Protein AF-A0A388LI50-F1 (afdb_monomer)

Radius of gyration: 37.38 Å; Cα contacts (8 Å, |Δi|>4): 794; chains: 1; bounding box: 94×116×111 Å

Structure (mmCIF, N/CA/C/O backbone):
data_AF-A0A388LI50-F1
#
_entry.id   AF-A0A388LI50-F1
#
loop_
_atom_site.group_PDB
_atom_site.id
_atom_site.type_symbol
_atom_site.label_atom_id
_atom_site.label_alt_id
_atom_site.label_comp_id
_atom_site.label_asym_id
_atom_site.label_entity_id
_atom_site.label_seq_id
_atom_site.pdbx_PDB_ins_code
_atom_site.Cartn_x
_atom_site.Cartn_y
_atom_site.Cartn_z
_atom_site.occupancy
_atom_site.B_iso_or_equiv
_atom_site.auth_seq_id
_atom_site.auth_comp_id
_atom_site.auth_asym_id
_atom_site.auth_atom_id
_atom_site.pdbx_PDB_model_num
ATOM 1 N N . MET A 1 1 ? 27.388 34.990 19.914 1.00 43.78 1 MET A N 1
ATOM 2 C CA . MET A 1 1 ? 28.535 35.464 19.108 1.00 43.78 1 MET A CA 1
ATOM 3 C C . MET A 1 1 ? 29.758 34.675 19.540 1.00 43.78 1 MET A C 1
ATOM 5 O O . MET A 1 1 ? 29.884 34.447 20.735 1.00 43.78 1 MET A O 1
ATOM 9 N N . GLN A 1 2 ? 30.617 34.235 18.618 1.00 53.53 2 GLN A N 1
ATOM 10 C CA . GLN A 1 2 ? 31.929 33.683 18.977 1.00 53.53 2 GLN A CA 1
ATOM 11 C C . GLN A 1 2 ? 32.903 34.854 19.145 1.00 53.53 2 GLN A C 1
ATOM 13 O O . GLN A 1 2 ? 33.167 35.575 18.181 1.00 53.53 2 GLN A O 1
ATOM 18 N N . TYR A 1 3 ? 33.394 35.078 20.363 1.00 58.88 3 TYR A N 1
ATOM 19 C CA . TYR A 1 3 ? 34.316 36.174 20.662 1.00 58.88 3 TYR A CA 1
ATOM 20 C C . TYR A 1 3 ? 35.754 35.756 20.348 1.00 58.88 3 TYR A C 1
ATOM 22 O O . TYR A 1 3 ? 36.550 35.452 21.230 1.00 58.88 3 TYR A O 1
ATOM 30 N N . TYR A 1 4 ? 36.101 35.757 19.059 1.00 63.78 4 TYR A N 1
ATOM 31 C CA . TYR A 1 4 ? 37.487 35.551 18.645 1.00 63.78 4 TYR A CA 1
ATOM 32 C C . TYR A 1 4 ? 38.403 36.593 19.289 1.00 63.78 4 TYR A C 1
ATOM 34 O O . TYR A 1 4 ? 38.202 37.801 19.145 1.00 63.78 4 TYR A O 1
ATOM 42 N N . THR A 1 5 ? 39.449 36.125 19.967 1.00 70.94 5 THR A N 1
ATOM 43 C CA . THR A 1 5 ? 40.487 37.003 20.513 1.00 70.94 5 THR A CA 1
ATOM 44 C C . THR A 1 5 ? 41.196 37.755 19.384 1.00 70.94 5 THR A C 1
ATOM 46 O O . THR A 1 5 ? 41.344 37.240 18.272 1.00 70.94 5 THR A O 1
ATOM 49 N N . LYS A 1 6 ? 41.721 38.956 19.668 1.00 70.19 6 LYS A N 1
ATOM 50 C CA . LYS A 1 6 ? 42.506 39.736 18.686 1.00 70.19 6 LYS A CA 1
ATOM 51 C C . LYS A 1 6 ? 43.656 38.916 18.079 1.00 70.19 6 LYS A C 1
ATOM 53 O O . LYS A 1 6 ? 43.930 39.028 16.892 1.00 70.19 6 LYS A O 1
ATOM 58 N N . GLN A 1 7 ? 44.264 38.038 18.878 1.00 68.06 7 GLN A N 1
ATOM 59 C CA . GLN A 1 7 ? 45.327 37.124 18.461 1.00 68.06 7 GLN A CA 1
ATOM 60 C C . GLN A 1 7 ? 44.840 36.072 17.441 1.00 68.06 7 GLN A C 1
ATOM 62 O O . GLN A 1 7 ? 45.539 35.792 16.470 1.00 68.06 7 GLN A O 1
ATOM 67 N N . GLN A 1 8 ? 43.624 35.536 17.601 1.00 67.56 8 GLN A N 1
ATOM 68 C CA . GLN A 1 8 ? 43.010 34.625 16.623 1.00 67.56 8 GLN A CA 1
ATOM 69 C C . GLN A 1 8 ? 42.577 35.348 15.341 1.00 67.56 8 GLN A C 1
ATOM 71 O O . GLN A 1 8 ? 42.720 34.787 14.257 1.00 67.56 8 GLN A O 1
ATOM 76 N N . GLN A 1 9 ? 42.093 36.592 15.445 1.00 74.19 9 GLN A N 1
ATOM 77 C CA . GLN A 1 9 ? 41.752 37.427 14.283 1.00 74.19 9 GLN A CA 1
ATOM 78 C C . GLN A 1 9 ? 42.992 37.817 13.461 1.00 74.19 9 GLN A C 1
ATOM 80 O O . GLN A 1 9 ? 42.914 37.926 12.243 1.00 74.19 9 GLN A O 1
ATOM 85 N N . GLN A 1 10 ? 44.147 37.976 14.114 1.00 79.25 10 GLN A N 1
ATOM 86 C CA . GLN A 1 10 ? 45.436 38.291 13.484 1.00 79.25 10 GLN A CA 1
ATOM 87 C C . GLN A 1 10 ? 46.173 37.059 12.917 1.00 79.25 10 GLN A C 1
ATOM 89 O O . GLN A 1 10 ? 47.325 37.172 12.506 1.00 79.25 10 GLN A O 1
ATOM 94 N N . GLY A 1 11 ? 45.537 35.880 12.885 1.00 76.88 11 GLY A N 1
ATOM 95 C CA . GLY A 1 11 ? 46.103 34.681 12.254 1.00 76.88 11 GLY A CA 1
ATOM 96 C C . GLY A 1 11 ? 47.199 33.968 13.056 1.00 76.88 11 GLY A C 1
ATOM 97 O O . GLY A 1 11 ? 47.980 33.213 12.480 1.00 76.88 11 GLY A O 1
ATOM 98 N N . ALA A 1 12 ? 47.279 34.182 14.373 1.00 76.50 12 ALA A N 1
ATOM 99 C CA . ALA A 1 12 ? 48.247 33.485 15.219 1.00 76.50 12 ALA A CA 1
ATOM 100 C C . ALA A 1 12 ? 47.980 31.967 15.324 1.00 76.50 12 ALA A C 1
ATOM 102 O O . ALA A 1 12 ? 46.886 31.474 15.030 1.00 76.50 12 ALA A O 1
ATOM 103 N N . GLN A 1 13 ? 48.988 31.226 15.800 1.00 81.00 13 GLN A N 1
ATOM 104 C CA . GLN A 1 13 ? 48.901 29.779 16.028 1.00 81.00 13 GLN A CA 1
ATOM 105 C C . GLN A 1 13 ? 47.717 29.419 16.942 1.00 81.00 13 GLN A C 1
ATOM 107 O O . GLN A 1 13 ? 47.501 30.044 17.981 1.00 81.00 13 GLN A O 1
ATOM 112 N N . ARG A 1 14 ? 46.958 28.390 16.549 1.00 80.19 14 ARG A N 1
ATOM 113 C CA . ARG A 1 14 ? 45.847 27.840 17.336 1.00 80.19 14 ARG A CA 1
ATOM 114 C C . ARG A 1 14 ? 46.352 26.718 18.239 1.00 80.19 14 ARG A C 1
ATOM 116 O O . ARG A 1 14 ? 47.129 25.876 17.797 1.00 80.19 14 ARG A O 1
ATOM 123 N N . TYR A 1 15 ? 45.851 26.681 19.468 1.00 83.12 15 TYR A N 1
ATOM 124 C CA . TYR A 1 15 ? 46.134 25.634 20.449 1.00 83.12 15 TYR A CA 1
ATOM 125 C C . TYR A 1 15 ? 44.840 24.895 20.809 1.00 83.12 15 TYR A C 1
ATOM 127 O O . TYR A 1 15 ? 43.746 25.418 20.608 1.00 83.12 15 TYR A O 1
ATOM 135 N N . THR A 1 16 ? 44.954 23.667 21.315 1.00 84.50 16 THR A N 1
ATOM 136 C CA . THR A 1 16 ? 43.807 22.923 21.854 1.00 84.50 16 THR A CA 1
ATOM 137 C C . THR A 1 16 ? 43.368 23.510 23.194 1.00 84.50 16 THR A C 1
ATOM 139 O O . THR A 1 16 ? 44.190 24.066 23.920 1.00 84.50 16 THR A O 1
ATOM 142 N N . SER A 1 17 ? 42.105 23.310 23.580 1.00 82.62 17 SER A N 1
ATOM 143 C CA . SER A 1 17 ? 41.551 23.764 24.869 1.00 82.62 17 SER A CA 1
ATOM 144 C C . SER A 1 17 ? 42.264 23.190 26.108 1.00 82.62 17 SER A C 1
ATOM 146 O O . SER A 1 17 ? 42.158 23.741 27.202 1.00 82.62 17 SER A O 1
ATOM 148 N N . CYS A 1 18 ? 43.054 22.121 25.949 1.00 84.31 18 CYS A N 1
ATOM 149 C CA . CYS A 1 18 ? 43.955 21.601 26.982 1.00 84.31 18 CYS A CA 1
ATOM 150 C C . CYS A 1 18 ? 45.131 22.548 27.299 1.00 84.31 18 CYS A C 1
ATOM 152 O O . CYS A 1 18 ? 45.727 22.452 28.373 1.00 84.31 18 CYS A O 1
ATOM 154 N N . CYS A 1 19 ? 45.492 23.444 26.377 1.00 85.81 19 CYS A N 1
ATOM 155 C CA . CYS A 1 19 ? 46.524 24.456 26.558 1.00 85.81 19 CYS A CA 1
ATOM 156 C C . CYS A 1 19 ? 45.872 25.791 26.942 1.00 85.81 19 CYS A C 1
ATOM 158 O O . CYS A 1 19 ? 44.987 26.281 26.246 1.00 85.81 19 CYS A O 1
ATOM 160 N N . ARG A 1 20 ? 46.314 26.405 28.047 1.00 86.69 20 ARG A N 1
ATOM 161 C CA . ARG A 1 20 ? 45.684 27.612 28.612 1.00 86.69 20 ARG A CA 1
ATOM 162 C C . ARG A 1 20 ? 46.108 28.903 27.895 1.00 86.69 20 ARG A C 1
ATOM 164 O O . ARG A 1 20 ? 46.712 29.784 28.501 1.00 86.69 20 ARG A O 1
ATOM 171 N N . VAL A 1 21 ? 45.817 28.994 26.598 1.00 83.62 21 VAL A N 1
ATOM 172 C CA . VAL A 1 21 ? 46.176 30.112 25.708 1.00 83.62 21 VAL A CA 1
ATOM 173 C C . VAL A 1 21 ? 44.925 30.626 24.990 1.00 83.62 21 VAL A C 1
ATOM 175 O O . VAL A 1 21 ? 44.064 29.843 24.602 1.00 83.62 21 VAL A O 1
ATOM 178 N N . GLY A 1 22 ? 44.804 31.944 24.808 1.00 83.75 22 GLY A N 1
ATOM 179 C CA . GLY A 1 22 ? 43.635 32.549 24.157 1.00 83.75 22 GLY A CA 1
ATOM 180 C C . GLY A 1 22 ? 42.337 32.335 24.947 1.00 83.75 22 GLY A C 1
ATOM 181 O O . GLY A 1 22 ? 42.332 32.439 26.173 1.00 83.75 22 GLY A O 1
ATOM 182 N N . ASN A 1 23 ? 41.244 32.023 24.249 1.00 85.31 23 ASN A N 1
ATOM 183 C CA . ASN A 1 23 ? 39.910 31.791 24.817 1.00 85.31 23 ASN A CA 1
ATOM 184 C C . ASN A 1 23 ? 39.687 30.346 25.321 1.00 85.31 23 ASN A C 1
ATOM 186 O O . ASN A 1 23 ? 38.544 29.914 25.425 1.00 85.31 23 ASN A O 1
ATOM 190 N N . TRP A 1 24 ? 40.748 29.603 25.666 1.00 86.75 24 TRP A N 1
ATOM 191 C CA . TRP A 1 24 ? 40.692 28.189 26.081 1.00 86.75 24 TRP A CA 1
ATOM 192 C C . TRP A 1 24 ? 39.566 27.845 27.075 1.00 86.75 24 TRP A C 1
ATOM 194 O O . TRP A 1 24 ? 38.990 26.765 26.998 1.00 86.75 24 TRP A O 1
ATOM 204 N N . ASN A 1 25 ? 39.238 28.751 28.004 1.00 87.75 25 ASN A N 1
ATOM 205 C CA . ASN A 1 25 ? 38.189 28.543 29.002 1.00 87.75 25 ASN A CA 1
ATOM 206 C C . ASN A 1 25 ? 36.776 28.567 28.389 1.00 87.75 25 ASN A C 1
ATOM 208 O O . ASN A 1 25 ? 35.910 27.816 28.826 1.00 87.75 25 ASN A O 1
ATOM 212 N N . GLU A 1 26 ? 36.546 29.393 27.365 1.00 88.31 26 GLU A N 1
ATOM 213 C CA . GLU A 1 26 ? 35.299 29.380 26.591 1.00 88.31 26 GLU A CA 1
ATOM 214 C C . GLU A 1 26 ? 35.175 28.071 25.804 1.00 88.31 26 GLU A C 1
ATOM 216 O O . GLU A 1 26 ? 34.118 27.446 25.818 1.00 88.31 26 GLU A O 1
ATOM 221 N N . ASP A 1 27 ? 36.267 27.610 25.185 1.00 87.25 27 ASP A N 1
ATOM 222 C CA . ASP A 1 27 ? 36.288 26.348 24.438 1.00 87.25 27 ASP A CA 1
ATOM 223 C C . ASP A 1 27 ? 36.012 25.132 25.353 1.00 87.25 27 ASP A C 1
ATOM 225 O O . ASP A 1 27 ? 35.323 24.192 24.944 1.00 87.25 27 ASP A O 1
ATOM 229 N N . VAL A 1 28 ? 36.505 25.150 26.602 1.00 90.50 28 VAL A N 1
ATOM 230 C CA . VAL A 1 28 ? 36.181 24.136 27.627 1.00 90.50 28 VAL A CA 1
ATOM 231 C C . VAL A 1 28 ? 34.704 24.199 28.025 1.00 90.50 28 VAL A C 1
ATOM 233 O O . VAL A 1 28 ? 34.035 23.168 27.978 1.00 90.50 28 VAL A O 1
ATOM 236 N N . GLU A 1 29 ? 34.169 25.375 28.369 1.00 89.94 29 GLU A N 1
ATOM 237 C CA . GLU A 1 29 ? 32.771 25.515 28.815 1.00 89.94 29 GLU A CA 1
ATOM 238 C C . GLU A 1 29 ? 31.766 25.173 27.697 1.00 89.94 29 GLU A C 1
ATOM 240 O O . GLU A 1 29 ? 30.730 24.551 27.947 1.00 89.94 29 GLU A O 1
ATOM 245 N N . ILE A 1 30 ? 32.091 25.501 26.440 1.00 89.56 30 ILE A N 1
ATOM 246 C CA . ILE A 1 30 ? 31.334 25.060 25.259 1.00 89.56 30 ILE A CA 1
ATOM 247 C C . ILE A 1 30 ? 31.369 23.530 25.155 1.00 89.56 30 ILE A C 1
ATOM 249 O O . ILE A 1 30 ? 30.320 22.910 24.974 1.00 89.56 30 ILE A O 1
ATOM 253 N N . GLY A 1 31 ? 32.543 22.909 25.312 1.00 90.00 31 GLY A N 1
ATOM 254 C CA . GLY A 1 31 ? 32.692 21.452 25.317 1.00 90.00 31 GLY A CA 1
ATOM 255 C C . GLY A 1 31 ? 31.868 20.773 26.416 1.00 90.00 31 GLY A C 1
ATOM 256 O O . GLY A 1 31 ? 31.153 19.806 26.146 1.00 90.00 31 GLY A O 1
ATOM 257 N N . GLU A 1 32 ? 31.895 21.312 27.636 1.00 93.62 32 GLU A N 1
ATOM 258 C CA . GLU A 1 32 ? 31.062 20.832 28.738 1.00 93.62 32 GLU A CA 1
ATOM 259 C C . GLU A 1 32 ? 29.567 21.013 28.467 1.00 93.62 32 GLU A C 1
ATOM 261 O O . GLU A 1 32 ? 28.783 20.105 28.738 1.00 93.62 32 GLU A O 1
ATOM 266 N N . THR A 1 33 ? 29.152 22.159 27.928 1.00 92.88 33 THR A N 1
ATOM 267 C CA . THR A 1 33 ? 27.742 22.450 27.629 1.00 92.88 33 THR A CA 1
ATOM 268 C C . THR A 1 33 ? 27.200 21.522 26.541 1.00 92.88 33 THR A C 1
ATOM 270 O O . THR A 1 33 ? 26.114 20.959 26.696 1.00 92.88 33 THR A O 1
ATOM 273 N N . LEU A 1 34 ? 27.982 21.273 25.486 1.00 93.56 34 LEU A N 1
ATOM 274 C CA . LEU A 1 34 ? 27.657 20.292 24.446 1.00 93.56 34 LEU A CA 1
ATOM 275 C C . LEU A 1 34 ? 27.587 18.863 25.007 1.00 93.56 34 LEU A C 1
ATOM 277 O O . LEU A 1 34 ? 26.694 18.102 24.635 1.00 93.56 34 LEU A O 1
ATOM 281 N N . LEU A 1 35 ? 28.479 18.495 25.934 1.00 93.88 35 LEU A N 1
ATOM 282 C CA . LEU A 1 35 ? 2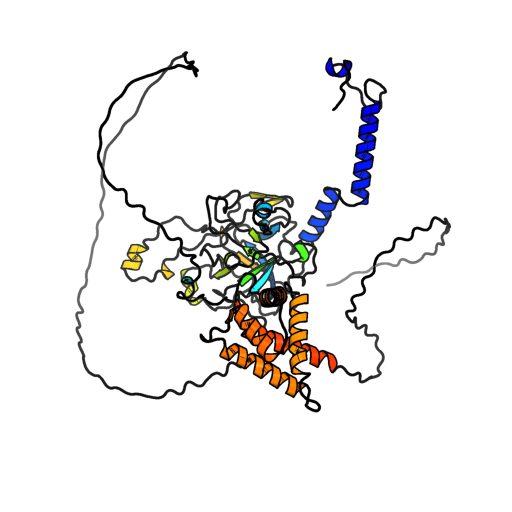8.437 17.192 26.600 1.00 93.88 35 LEU A CA 1
ATOM 283 C C . LEU A 1 35 ? 27.212 17.053 27.521 1.00 93.88 35 LEU A C 1
ATOM 285 O O . LEU A 1 35 ? 26.567 16.004 27.513 1.00 93.88 35 LEU A O 1
ATOM 289 N N . LYS A 1 36 ? 26.855 18.101 28.275 1.00 94.56 36 LYS A N 1
ATOM 290 C CA . LYS A 1 36 ? 25.653 18.157 29.127 1.00 94.56 36 LYS A CA 1
ATOM 291 C C . LYS A 1 36 ? 24.381 17.976 28.279 1.00 94.56 36 LYS A C 1
ATOM 293 O O . LYS A 1 36 ? 23.545 17.140 28.618 1.00 94.56 36 LYS A O 1
ATOM 298 N N . ASP A 1 37 ? 24.270 18.666 27.141 1.00 93.56 37 ASP A N 1
ATOM 299 C CA . ASP A 1 37 ? 23.163 18.505 26.181 1.00 93.56 37 ASP A CA 1
ATOM 300 C C . ASP A 1 37 ? 23.133 17.103 25.539 1.00 93.56 37 ASP A C 1
ATOM 302 O O . ASP A 1 37 ? 22.081 16.461 25.497 1.00 93.56 37 ASP A O 1
ATOM 306 N N . TYR A 1 38 ? 24.284 16.566 25.117 1.00 93.19 38 TYR A N 1
ATOM 307 C CA . TYR A 1 38 ? 24.381 15.197 24.602 1.00 93.19 38 TYR A CA 1
ATOM 308 C C . TYR A 1 38 ? 23.924 14.155 25.632 1.00 93.19 38 TYR A C 1
ATOM 310 O O . TYR A 1 38 ? 23.124 13.279 25.303 1.00 93.19 38 TYR A O 1
ATOM 318 N N . LEU A 1 39 ? 24.378 14.256 26.886 1.00 94.12 39 LEU A N 1
ATOM 319 C CA . LEU A 1 39 ? 23.979 13.346 27.962 1.00 94.12 39 LEU A CA 1
ATOM 320 C C . LEU A 1 39 ? 22.488 13.478 28.302 1.00 94.12 39 LEU A C 1
ATOM 322 O O . LEU A 1 39 ? 21.828 12.458 28.499 1.00 94.12 39 LEU A O 1
ATOM 326 N N . ALA A 1 40 ? 21.935 14.694 28.296 1.00 93.25 40 ALA A N 1
ATOM 327 C CA . ALA A 1 40 ? 20.505 14.936 28.497 1.00 93.25 40 ALA A CA 1
ATOM 328 C C . ALA A 1 40 ? 19.636 14.404 27.340 1.00 93.25 40 ALA A C 1
ATOM 330 O O . ALA A 1 40 ? 18.524 13.927 27.566 1.00 93.25 40 ALA A O 1
ATOM 331 N N . LYS A 1 41 ? 20.131 14.446 26.097 1.00 92.38 41 LYS A N 1
ATOM 332 C CA . LYS A 1 41 ? 19.476 13.819 24.936 1.00 92.38 41 LYS A CA 1
ATOM 333 C C . LYS A 1 41 ? 19.599 12.297 24.968 1.00 92.38 41 LYS A C 1
ATOM 335 O O . LYS A 1 41 ? 18.634 11.618 24.622 1.00 92.38 41 LYS A O 1
ATOM 340 N N . LYS A 1 42 ? 20.739 11.767 25.424 1.00 93.06 42 LYS A N 1
ATOM 341 C CA . LYS A 1 42 ? 20.994 10.329 25.587 1.00 93.06 42 LYS A CA 1
ATOM 342 C C . LYS A 1 42 ? 20.099 9.704 26.656 1.00 93.06 42 LYS A C 1
ATOM 344 O O . LYS A 1 42 ? 19.477 8.685 26.390 1.00 93.06 42 LYS A O 1
ATOM 349 N N . SER A 1 43 ? 19.982 10.316 27.837 1.00 91.94 43 SER A N 1
ATOM 350 C CA . SER A 1 43 ? 19.120 9.796 28.913 1.00 91.94 43 SER A CA 1
ATOM 351 C C . SER A 1 43 ? 17.634 9.805 28.545 1.00 91.94 43 SER A C 1
ATOM 353 O O . SER A 1 43 ? 16.888 8.949 29.005 1.00 91.94 43 SER A O 1
ATOM 355 N N . LYS A 1 44 ? 17.212 10.727 27.669 1.00 91.38 44 LYS A N 1
ATOM 356 C CA . LYS A 1 44 ? 15.851 10.791 27.112 1.00 91.38 44 LYS A CA 1
ATOM 357 C C . LYS A 1 44 ? 15.641 9.926 25.856 1.00 91.38 44 LYS A C 1
ATOM 359 O O . LYS A 1 44 ? 14.535 9.915 25.324 1.00 91.38 44 LYS A O 1
ATOM 364 N N . GLY A 1 45 ? 16.674 9.256 25.330 1.00 88.00 45 GLY A N 1
ATOM 365 C CA . GLY A 1 45 ? 16.597 8.500 24.069 1.00 88.00 45 GLY A CA 1
ATOM 366 C C . GLY A 1 45 ? 16.236 9.354 22.841 1.00 88.00 45 GLY A C 1
ATOM 367 O O . GLY A 1 45 ? 15.625 8.862 21.894 1.00 88.00 45 GLY A O 1
ATOM 368 N N . LEU A 1 46 ? 16.564 10.652 22.869 1.00 89.50 46 LEU A N 1
ATOM 369 C CA . LEU A 1 46 ? 16.231 11.631 21.825 1.00 89.50 46 LEU A CA 1
ATOM 370 C C . LEU A 1 46 ? 17.369 11.859 20.817 1.00 89.50 46 LEU A C 1
ATOM 372 O O . LEU A 1 46 ? 17.224 12.689 19.915 1.00 89.50 46 LEU A O 1
ATOM 376 N N . LEU A 1 47 ? 18.494 11.146 20.944 1.00 91.50 47 LEU A N 1
ATOM 377 C CA . LEU A 1 47 ? 19.579 11.204 19.964 1.00 91.50 47 LEU A CA 1
ATOM 378 C C . LEU A 1 47 ? 19.084 10.734 18.590 1.00 91.50 47 LEU A C 1
ATOM 380 O O . LEU A 1 47 ? 18.341 9.758 18.485 1.00 91.50 47 LEU A O 1
ATOM 384 N N . LYS A 1 48 ? 19.567 11.377 17.517 1.00 89.88 48 LYS A N 1
ATOM 385 C CA . LYS A 1 48 ? 19.264 10.967 16.132 1.00 89.88 48 LYS A CA 1
ATOM 386 C C . LYS A 1 48 ? 19.578 9.483 15.894 1.00 89.88 48 LYS A C 1
ATOM 388 O O . LYS A 1 48 ? 18.794 8.791 15.260 1.00 89.88 48 LYS A O 1
ATOM 393 N N . LEU A 1 49 ? 20.680 8.997 16.470 1.00 91.50 49 LEU A N 1
ATOM 394 C CA . LEU A 1 49 ? 21.122 7.603 16.390 1.00 91.50 49 LEU A CA 1
ATOM 395 C C . LEU A 1 49 ? 20.169 6.624 17.101 1.00 91.50 49 LEU A C 1
ATOM 397 O O . LEU A 1 49 ? 19.943 5.533 16.587 1.00 91.50 49 LEU A O 1
ATOM 401 N N . ASP A 1 50 ? 19.576 7.005 18.236 1.00 89.81 50 ASP A N 1
ATOM 402 C CA . ASP A 1 50 ? 18.626 6.146 18.959 1.00 89.81 50 ASP A CA 1
ATOM 403 C C . ASP A 1 50 ? 17.284 6.069 18.216 1.00 89.81 50 ASP A C 1
ATOM 405 O O . ASP A 1 50 ? 16.720 4.984 18.063 1.00 89.81 50 ASP A O 1
ATOM 409 N N . LYS A 1 51 ? 16.815 7.203 17.670 1.00 89.38 51 LYS A N 1
ATOM 410 C CA . LYS A 1 51 ? 15.635 7.251 16.791 1.00 89.38 51 LYS A CA 1
ATOM 411 C C . LYS A 1 51 ? 15.838 6.409 15.528 1.00 89.38 51 LYS A C 1
ATOM 413 O O . LYS A 1 51 ? 14.990 5.579 15.215 1.00 89.38 51 LYS A O 1
ATOM 418 N N . PHE A 1 52 ? 16.982 6.573 14.857 1.00 90.75 52 PHE A N 1
ATOM 419 C CA . PHE A 1 52 ? 17.371 5.788 13.683 1.00 90.75 52 PHE A CA 1
ATOM 420 C C . PHE A 1 52 ? 17.356 4.286 13.989 1.00 90.75 52 PHE A C 1
ATOM 422 O O . PHE A 1 52 ? 16.712 3.523 13.274 1.00 90.75 52 PHE A O 1
ATOM 429 N N . LYS A 1 53 ? 17.999 3.860 15.087 1.00 91.81 53 LYS A N 1
ATOM 430 C CA . LYS A 1 53 ? 18.024 2.450 15.507 1.00 91.81 53 LYS A CA 1
ATOM 431 C C . LYS A 1 53 ? 16.633 1.891 15.784 1.00 91.81 53 LYS A C 1
ATOM 433 O O . LYS A 1 53 ? 16.349 0.784 15.345 1.00 91.81 53 LYS A O 1
ATOM 438 N N . ARG A 1 54 ? 15.771 2.639 16.485 1.00 90.19 54 ARG A N 1
ATOM 439 C CA . ARG A 1 54 ? 14.395 2.204 16.769 1.00 90.19 54 ARG A CA 1
ATOM 440 C C . ARG A 1 54 ? 13.592 2.027 15.480 1.00 90.19 54 ARG A C 1
ATOM 442 O O . ARG A 1 54 ? 12.989 0.979 15.302 1.00 90.19 54 ARG A O 1
ATOM 449 N N . ARG A 1 55 ? 13.654 3.001 14.565 1.00 90.75 55 ARG A N 1
ATOM 450 C CA . ARG A 1 55 ? 13.013 2.915 13.243 1.00 90.75 55 ARG A CA 1
ATOM 451 C C . ARG A 1 55 ? 13.489 1.695 12.459 1.00 90.75 55 ARG A C 1
ATOM 453 O O . ARG A 1 55 ? 12.661 0.933 11.981 1.00 90.75 55 ARG A O 1
ATOM 460 N N . MET A 1 56 ? 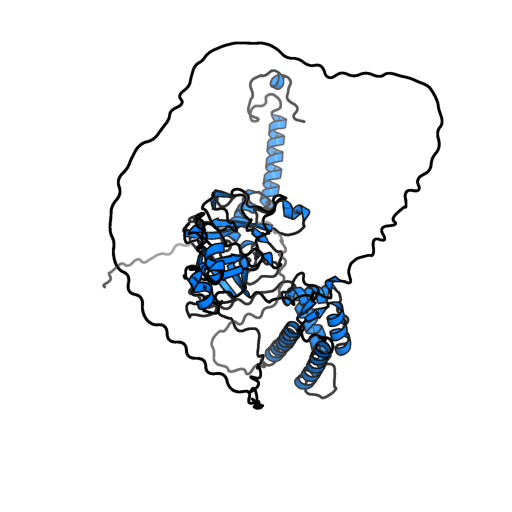14.805 1.498 12.353 1.00 93.25 56 MET A N 1
ATOM 461 C CA . MET A 1 56 ? 15.379 0.344 11.651 1.00 93.25 56 MET A CA 1
ATOM 462 C C . MET A 1 56 ? 14.928 -0.980 12.276 1.00 93.25 56 MET A C 1
ATOM 464 O O . MET A 1 56 ? 14.591 -1.903 11.547 1.00 93.25 56 MET A O 1
ATOM 468 N N . ALA A 1 57 ? 14.864 -1.061 13.609 1.00 92.69 57 ALA A N 1
ATOM 469 C CA . ALA A 1 57 ? 14.394 -2.253 14.312 1.00 92.69 57 ALA A CA 1
ATOM 470 C C . ALA A 1 57 ? 12.904 -2.556 14.071 1.00 92.69 57 ALA A C 1
ATOM 472 O O . ALA A 1 57 ? 12.547 -3.727 14.022 1.00 92.69 57 ALA A O 1
ATOM 473 N N . CYS A 1 58 ? 12.048 -1.541 13.901 1.00 93.25 58 CYS A N 1
ATOM 474 C CA . CYS A 1 58 ? 10.644 -1.735 13.517 1.00 93.25 58 CYS A CA 1
ATOM 475 C C . CYS A 1 58 ? 10.513 -2.111 12.034 1.00 93.25 58 CYS A C 1
ATOM 477 O O . CYS A 1 58 ? 9.934 -3.139 11.710 1.00 93.25 58 CYS A O 1
ATOM 479 N N . ALA A 1 59 ? 11.097 -1.320 11.130 1.00 94.19 59 ALA A N 1
ATOM 480 C CA . ALA A 1 59 ? 10.954 -1.503 9.685 1.00 94.19 59 ALA A CA 1
ATOM 481 C C . ALA A 1 59 ? 11.590 -2.807 9.164 1.00 94.19 59 ALA A C 1
ATOM 483 O O . ALA A 1 59 ? 11.069 -3.414 8.232 1.00 94.19 59 ALA A O 1
ATOM 484 N N . LEU A 1 60 ? 12.693 -3.250 9.779 1.00 95.12 60 LEU A N 1
ATOM 485 C CA . LEU A 1 60 ? 13.371 -4.517 9.481 1.00 95.12 60 LEU A CA 1
ATOM 486 C C . LEU A 1 60 ? 13.032 -5.622 10.499 1.00 95.12 60 LEU A C 1
ATOM 488 O O . LEU A 1 60 ? 13.752 -6.616 10.577 1.00 95.12 60 LEU A O 1
ATOM 492 N N . ALA A 1 61 ? 11.966 -5.466 11.295 1.00 95.06 61 ALA A N 1
ATOM 493 C CA . ALA A 1 61 ? 11.480 -6.546 12.151 1.00 95.06 61 ALA A CA 1
ATOM 494 C C . ALA A 1 61 ? 11.106 -7.752 11.270 1.00 95.06 61 ALA A C 1
ATOM 496 O O . ALA A 1 61 ? 10.323 -7.558 10.335 1.00 95.06 61 ALA A O 1
ATOM 497 N N . PRO A 1 62 ? 11.634 -8.966 11.526 1.00 95.25 62 PRO A N 1
ATOM 498 C CA . PRO A 1 62 ? 11.261 -10.158 10.770 1.00 95.25 62 PRO A CA 1
ATOM 499 C C . PRO A 1 62 ? 9.763 -10.432 10.876 1.00 95.25 62 PRO A C 1
ATOM 501 O O . PRO A 1 62 ? 9.172 -10.281 11.948 1.00 95.25 62 PRO A O 1
ATOM 504 N N . VAL A 1 63 ? 9.164 -10.846 9.765 1.00 95.25 63 VAL A N 1
ATOM 505 C CA . VAL A 1 63 ? 7.735 -11.142 9.655 1.00 95.25 63 VAL A CA 1
ATOM 506 C C . VAL A 1 63 ? 7.577 -12.515 9.023 1.00 95.25 63 VAL A C 1
ATOM 508 O O . VAL A 1 63 ? 8.278 -12.861 8.080 1.00 95.25 63 VAL A O 1
ATOM 511 N N . GLU A 1 64 ? 6.650 -13.305 9.545 1.00 94.69 64 GLU A N 1
ATOM 512 C CA . GLU A 1 64 ? 6.260 -14.573 8.940 1.00 94.69 64 GLU A CA 1
ATOM 513 C C . GLU A 1 64 ? 5.042 -14.313 8.050 1.00 94.69 64 GLU A C 1
ATOM 515 O O . GLU A 1 64 ? 4.031 -13.807 8.536 1.00 94.69 64 GLU A O 1
ATOM 520 N N . LEU A 1 65 ? 5.157 -14.603 6.752 1.00 95.25 65 LEU A N 1
ATOM 521 C CA . LEU A 1 65 ? 4.052 -14.464 5.800 1.00 95.25 65 LEU A CA 1
ATOM 522 C C . LEU A 1 65 ? 2.923 -15.437 6.159 1.00 95.25 65 LEU A C 1
ATOM 524 O O . LEU A 1 65 ? 3.191 -16.590 6.507 1.00 95.25 65 LEU A O 1
ATOM 528 N N . THR A 1 66 ? 1.674 -14.992 6.036 1.00 93.44 66 THR A N 1
ATOM 529 C CA . THR A 1 66 ? 0.486 -15.784 6.379 1.00 93.44 66 THR A CA 1
ATOM 530 C C . THR A 1 66 ? -0.497 -15.823 5.221 1.00 93.44 66 THR A C 1
ATOM 532 O O . THR A 1 66 ? -0.792 -14.782 4.635 1.00 93.44 66 THR A O 1
ATOM 535 N N . THR A 1 67 ? -1.032 -17.009 4.944 1.00 92.38 67 THR A N 1
ATOM 536 C CA . THR A 1 67 ? -2.186 -17.220 4.059 1.00 92.38 67 THR A CA 1
ATOM 537 C C . THR A 1 67 ? -3.415 -17.589 4.886 1.00 92.38 67 THR A C 1
ATOM 539 O O . THR A 1 67 ? -3.284 -18.171 5.968 1.00 92.38 67 THR A O 1
ATOM 542 N N . VAL A 1 68 ? -4.615 -17.291 4.399 1.00 88.56 68 VAL A N 1
ATOM 543 C CA . VAL A 1 68 ? -5.860 -17.775 5.006 1.00 88.56 68 VAL A CA 1
ATOM 544 C C . VAL A 1 68 ? -6.113 -19.260 4.702 1.00 88.56 68 VAL A C 1
ATOM 546 O O . VAL A 1 68 ? -6.635 -19.966 5.567 1.00 88.56 68 VAL A O 1
ATOM 549 N N . ALA A 1 69 ? -5.702 -19.763 3.532 1.00 88.50 69 ALA A N 1
ATOM 550 C CA . ALA A 1 69 ? -5.908 -21.157 3.124 1.00 88.50 69 ALA A CA 1
ATOM 551 C C . ALA A 1 69 ? -4.694 -21.760 2.386 1.00 88.50 69 ALA A C 1
ATOM 553 O O . ALA A 1 69 ? -3.887 -21.050 1.789 1.00 88.50 69 ALA A O 1
ATOM 554 N N . ASP A 1 70 ? -4.566 -23.090 2.439 1.00 88.25 70 ASP A N 1
ATOM 555 C CA . ASP A 1 70 ? -3.483 -23.869 1.809 1.00 88.25 70 ASP A CA 1
ATOM 556 C C . ASP A 1 70 ? -3.946 -24.496 0.481 1.00 88.25 70 ASP A C 1
ATOM 558 O O . ASP A 1 70 ? -4.105 -25.710 0.359 1.00 88.25 70 ASP A O 1
ATOM 562 N N . ASP A 1 71 ? -4.241 -23.649 -0.507 1.00 91.19 71 ASP A N 1
ATOM 563 C CA . ASP A 1 71 ? -4.676 -24.050 -1.857 1.00 91.19 71 ASP A CA 1
ATOM 564 C C . ASP A 1 71 ? -3.779 -23.498 -2.993 1.00 91.19 71 ASP A C 1
ATOM 566 O O . ASP A 1 71 ? -3.934 -23.866 -4.164 1.00 91.19 71 ASP A O 1
ATOM 570 N N . GLY A 1 72 ? -2.804 -22.649 -2.648 1.00 91.25 72 GLY A N 1
ATOM 571 C CA . GLY A 1 72 ? -1.880 -21.994 -3.577 1.00 91.25 72 GLY A CA 1
ATOM 572 C C . GLY A 1 72 ? -2.426 -20.736 -4.266 1.00 91.25 72 GLY A C 1
ATOM 573 O O . GLY A 1 72 ? -1.755 -20.201 -5.156 1.00 91.25 72 GLY A O 1
ATOM 574 N N . PHE A 1 73 ? -3.610 -20.256 -3.884 1.00 95.12 73 PHE A N 1
ATOM 575 C CA . PHE A 1 73 ? -4.182 -18.997 -4.352 1.00 95.12 73 PHE A CA 1
ATOM 576 C C . PHE A 1 73 ? -3.949 -17.852 -3.360 1.00 95.12 73 PHE A C 1
ATOM 578 O O . PHE A 1 73 ? -3.670 -18.049 -2.179 1.00 95.12 73 PHE A O 1
ATOM 585 N N . VAL A 1 74 ? -4.032 -16.628 -3.875 1.00 95.56 74 VAL A N 1
ATOM 586 C CA . VAL A 1 74 ? -3.902 -15.393 -3.098 1.00 95.56 74 VAL A CA 1
ATOM 587 C C . VAL A 1 74 ? -5.280 -14.991 -2.575 1.00 95.56 74 VAL A C 1
ATOM 589 O O . VAL A 1 74 ? -6.207 -14.870 -3.370 1.00 95.56 74 VAL A O 1
ATOM 592 N N . HIS A 1 75 ? -5.424 -14.736 -1.276 1.00 94.12 75 HIS A N 1
ATOM 593 C CA . HIS A 1 75 ? -6.698 -14.374 -0.647 1.00 94.12 75 HIS A CA 1
ATOM 594 C C . HIS A 1 75 ? -6.736 -12.945 -0.100 1.00 94.12 75 HIS A C 1
ATOM 596 O O . HIS A 1 75 ? -5.727 -12.327 0.252 1.00 94.12 75 HIS A O 1
ATOM 602 N N . PHE A 1 76 ? -7.953 -12.429 0.074 1.00 92.75 76 PHE A N 1
ATOM 603 C CA . PHE A 1 76 ? -8.191 -11.259 0.911 1.00 92.75 76 PHE A CA 1
ATOM 604 C C . PHE A 1 76 ? -7.915 -11.571 2.386 1.00 92.75 76 PHE A C 1
ATOM 606 O O . PHE A 1 76 ? -8.527 -12.459 2.975 1.00 92.75 76 PHE A O 1
ATOM 613 N N . GLY A 1 77 ? -7.032 -10.781 2.998 1.00 89.50 77 GLY A N 1
ATOM 614 C CA . GLY A 1 77 ? -6.524 -10.994 4.355 1.00 89.50 77 GLY A CA 1
ATOM 615 C C . GLY A 1 77 ? -5.110 -11.577 4.408 1.00 89.50 77 GLY A C 1
ATOM 616 O O . GLY A 1 77 ? -4.479 -11.468 5.459 1.00 89.50 77 GLY A O 1
ATOM 617 N N . ASP A 1 78 ? -4.590 -12.107 3.296 1.00 93.19 78 ASP A N 1
ATOM 618 C CA . ASP A 1 78 ? -3.223 -12.629 3.229 1.00 93.19 78 ASP A CA 1
ATOM 619 C C . ASP A 1 78 ? -2.180 -11.536 3.458 1.00 93.19 78 ASP A C 1
ATOM 621 O O . ASP A 1 78 ? -2.333 -10.386 3.028 1.00 93.19 78 ASP A O 1
ATOM 625 N N . LEU A 1 79 ? -1.083 -11.942 4.097 1.00 95.62 79 LEU A N 1
ATOM 626 C CA . LEU A 1 79 ? 0.117 -11.147 4.294 1.00 95.62 79 LEU A CA 1
ATOM 627 C C . LEU A 1 79 ? 1.190 -11.636 3.320 1.00 95.62 79 LEU A C 1
ATOM 629 O O . LEU A 1 79 ? 1.813 -12.678 3.534 1.00 95.62 79 LEU A O 1
ATOM 633 N N . VAL A 1 80 ? 1.400 -10.862 2.260 1.00 96.56 80 VAL A N 1
ATOM 634 C CA . VAL A 1 80 ? 2.224 -11.219 1.099 1.00 96.56 80 VAL A CA 1
ATOM 635 C C . VAL A 1 80 ? 3.433 -10.297 0.951 1.00 96.56 80 VAL A C 1
ATOM 637 O O . VAL A 1 80 ? 3.474 -9.194 1.505 1.00 96.56 80 VAL A O 1
ATOM 640 N N . ARG A 1 81 ? 4.394 -10.706 0.119 1.00 97.00 81 ARG A N 1
ATOM 641 C CA . ARG A 1 81 ? 5.310 -9.775 -0.559 1.00 97.00 81 ARG A CA 1
ATOM 642 C C . ARG A 1 81 ? 4.871 -9.566 -2.004 1.00 97.00 81 ARG A C 1
ATOM 644 O O . ARG A 1 81 ? 4.203 -10.415 -2.592 1.00 97.00 81 ARG A O 1
ATOM 651 N N . LEU A 1 82 ? 5.288 -8.447 -2.588 1.00 97.75 82 LEU A N 1
ATOM 652 C CA . LEU A 1 82 ? 5.130 -8.176 -4.014 1.00 97.75 82 LEU A CA 1
ATOM 653 C C . LEU A 1 82 ? 6.520 -8.063 -4.649 1.00 97.75 82 LEU A C 1
ATOM 655 O O . LEU A 1 82 ? 7.260 -7.122 -4.354 1.00 97.75 82 LEU A O 1
ATOM 659 N N . ARG A 1 83 ? 6.882 -9.033 -5.493 1.00 97.56 83 ARG A N 1
ATOM 660 C CA . ARG A 1 83 ? 8.194 -9.122 -6.149 1.00 97.56 83 ARG A CA 1
ATOM 661 C C . ARG A 1 83 ? 8.125 -8.565 -7.565 1.00 97.56 83 ARG A C 1
ATOM 663 O O . ARG A 1 83 ? 7.235 -8.950 -8.319 1.00 97.56 83 ARG A O 1
ATOM 670 N N . ASN A 1 84 ? 9.065 -7.703 -7.945 1.00 97.56 84 ASN A N 1
ATOM 671 C CA . ASN A 1 84 ? 9.246 -7.300 -9.337 1.00 97.56 84 ASN A CA 1
ATOM 672 C C . ASN A 1 84 ? 10.057 -8.375 -10.077 1.00 97.56 84 ASN A C 1
ATOM 674 O O . ASN A 1 84 ? 11.115 -8.786 -9.605 1.00 97.56 84 ASN A O 1
ATOM 678 N N . LEU A 1 85 ? 9.585 -8.835 -11.235 1.00 96.50 85 LEU A N 1
ATOM 679 C CA . LEU A 1 85 ? 10.229 -9.931 -11.971 1.00 96.50 85 LEU A CA 1
ATOM 680 C C . LEU A 1 85 ? 11.398 -9.474 -12.860 1.00 96.50 85 LEU A C 1
ATOM 682 O O . LEU A 1 85 ? 12.145 -10.317 -13.349 1.00 96.50 85 LEU A O 1
ATOM 686 N N . PHE A 1 86 ? 11.576 -8.165 -13.067 1.00 95.44 86 PHE A N 1
ATOM 687 C CA . PHE A 1 86 ? 12.703 -7.606 -13.820 1.00 95.44 86 PHE A CA 1
ATOM 688 C C . PHE A 1 86 ? 13.892 -7.256 -12.922 1.00 95.44 86 PHE A C 1
ATOM 690 O O . PHE A 1 86 ? 15.024 -7.601 -13.253 1.00 95.44 86 PHE A O 1
ATOM 697 N N . THR A 1 87 ? 13.646 -6.592 -11.791 1.00 95.19 87 THR A N 1
ATOM 698 C CA . THR A 1 87 ? 14.703 -6.191 -10.845 1.00 95.19 87 THR A CA 1
ATOM 699 C C . THR A 1 87 ? 14.932 -7.197 -9.718 1.00 95.19 87 THR A C 1
ATOM 701 O O . THR A 1 87 ? 15.824 -7.001 -8.900 1.00 95.19 87 THR A O 1
ATOM 704 N N . GLU A 1 88 ? 14.113 -8.251 -9.645 1.00 95.06 88 GLU A N 1
ATOM 705 C CA . GLU A 1 88 ? 14.068 -9.282 -8.595 1.00 95.06 88 GLU A CA 1
ATOM 706 C C . GLU A 1 88 ? 13.774 -8.796 -7.161 1.00 95.06 88 GLU A C 1
ATOM 708 O O . GLU A 1 88 ? 13.524 -9.636 -6.289 1.00 95.06 88 GLU A O 1
ATOM 713 N N . GLY A 1 89 ? 13.762 -7.480 -6.924 1.00 95.88 89 GLY A N 1
ATOM 714 C CA . GLY A 1 89 ? 13.495 -6.850 -5.634 1.00 95.88 89 GLY A CA 1
ATOM 715 C C . GLY A 1 89 ? 12.016 -6.813 -5.242 1.00 95.88 89 GLY A C 1
ATOM 716 O O . GLY A 1 89 ? 11.114 -7.076 -6.042 1.00 95.88 89 GLY A O 1
ATOM 717 N N . TYR A 1 90 ? 11.766 -6.449 -3.986 1.00 97.62 90 TYR A N 1
ATOM 718 C CA . TYR A 1 90 ? 10.434 -6.427 -3.379 1.00 97.62 90 TYR A CA 1
ATOM 719 C C . TYR A 1 90 ? 9.944 -5.003 -3.140 1.00 97.62 90 TYR A C 1
ATOM 721 O O . TYR A 1 90 ? 10.731 -4.136 -2.761 1.00 97.62 90 TYR A O 1
ATOM 729 N N . LEU A 1 91 ? 8.639 -4.774 -3.306 1.00 97.62 91 LEU A N 1
ATOM 730 C CA . LEU A 1 91 ? 7.982 -3.546 -2.858 1.00 97.62 91 LEU A CA 1
ATOM 731 C C . LEU A 1 91 ? 8.305 -3.288 -1.375 1.00 97.62 91 LEU A C 1
ATOM 733 O O . LEU A 1 91 ? 8.246 -4.209 -0.560 1.00 97.62 91 LEU A O 1
ATOM 737 N N . ALA A 1 92 ? 8.624 -2.045 -1.021 1.00 96.88 92 ALA A N 1
ATOM 738 C CA . ALA A 1 92 ? 8.909 -1.628 0.345 1.00 96.88 92 ALA A CA 1
ATOM 739 C C . ALA A 1 92 ? 8.325 -0.240 0.661 1.00 96.88 92 ALA A C 1
ATOM 741 O O . ALA A 1 92 ? 8.190 0.614 -0.213 1.00 96.88 92 ALA A O 1
ATOM 742 N N . CYS A 1 93 ? 7.990 -0.013 1.932 1.00 95.38 93 CYS A N 1
ATOM 743 C CA . CYS A 1 93 ? 7.530 1.271 2.465 1.00 95.38 93 CYS A CA 1
ATOM 744 C C . CYS A 1 93 ? 8.634 1.948 3.298 1.00 95.38 93 CYS A C 1
ATOM 746 O O . CYS A 1 93 ? 9.173 1.334 4.223 1.00 95.38 93 CYS A O 1
ATOM 748 N N . ASP A 1 94 ? 8.936 3.224 3.029 1.00 94.50 94 ASP A N 1
ATOM 749 C CA . ASP A 1 94 ? 9.746 4.065 3.921 1.00 94.50 94 ASP A CA 1
ATOM 750 C C . ASP A 1 94 ? 8.864 5.117 4.601 1.00 94.50 94 ASP A C 1
ATOM 752 O O . ASP A 1 94 ? 8.618 6.197 4.072 1.00 94.50 94 ASP A O 1
ATOM 756 N N . VAL A 1 95 ? 8.416 4.797 5.818 1.00 93.38 95 VAL A N 1
ATOM 757 C CA . VAL A 1 95 ? 7.534 5.644 6.637 1.00 93.38 95 VAL A CA 1
ATOM 758 C C . VAL A 1 95 ? 8.151 7.004 6.980 1.00 93.38 95 VAL A C 1
ATOM 760 O O . VAL A 1 95 ? 7.400 7.928 7.281 1.00 93.38 95 VAL A O 1
ATOM 763 N N . GLU A 1 96 ? 9.482 7.159 6.975 1.00 90.25 96 GLU A N 1
ATOM 764 C CA . GLU A 1 96 ? 10.140 8.428 7.329 1.00 90.25 96 GLU A CA 1
ATOM 765 C C . GLU A 1 96 ? 10.625 9.253 6.128 1.00 90.25 96 GLU A C 1
ATOM 767 O O . GLU A 1 96 ? 10.863 10.449 6.309 1.00 90.25 96 GLU A O 1
ATOM 772 N N . ASP A 1 97 ? 10.694 8.689 4.916 1.00 91.06 97 ASP A N 1
ATOM 773 C CA . ASP A 1 97 ? 10.813 9.460 3.664 1.00 91.06 97 ASP A CA 1
ATOM 774 C C . ASP A 1 97 ? 9.436 10.066 3.317 1.00 91.06 97 ASP A C 1
ATOM 776 O O . ASP A 1 97 ? 8.731 9.650 2.395 1.00 91.06 97 ASP A O 1
ATOM 780 N N . LYS A 1 98 ? 9.002 10.995 4.180 1.00 90.50 98 LYS A N 1
ATOM 781 C CA . LYS A 1 98 ? 7.697 11.667 4.137 1.00 90.50 98 LYS A CA 1
ATOM 782 C C . LYS A 1 98 ? 7.699 12.762 3.089 1.00 90.50 98 LYS A C 1
ATOM 784 O O . LYS A 1 98 ? 8.649 13.541 2.989 1.00 90.50 98 LYS A O 1
ATOM 789 N N . ASP A 1 99 ? 6.591 12.878 2.374 1.00 86.00 99 ASP A N 1
ATOM 790 C CA . ASP A 1 99 ? 6.454 13.908 1.358 1.00 86.00 99 ASP A CA 1
ATOM 791 C C . ASP A 1 99 ? 6.372 15.313 1.983 1.00 86.00 99 ASP A C 1
ATOM 793 O O . ASP A 1 99 ? 5.726 15.519 3.014 1.00 86.00 99 ASP A O 1
ATOM 797 N N . SER A 1 100 ? 6.979 16.314 1.342 1.00 80.25 100 SER A N 1
ATOM 798 C CA . SER A 1 100 ? 6.897 17.710 1.791 1.00 80.25 100 SER A CA 1
ATOM 799 C C . SER A 1 100 ? 5.460 18.251 1.782 1.00 80.25 100 SER A C 1
ATOM 801 O O . SER A 1 100 ? 5.119 19.099 2.612 1.00 80.25 100 SER A O 1
ATOM 803 N N . ARG A 1 101 ? 4.597 17.722 0.905 1.00 80.12 101 ARG A N 1
ATOM 804 C CA . ARG A 1 101 ? 3.171 18.058 0.782 1.00 80.12 101 ARG A CA 1
ATOM 805 C C . ARG A 1 101 ? 2.358 17.684 2.021 1.00 80.12 101 ARG A C 1
ATOM 807 O O . ARG A 1 101 ? 1.360 18.356 2.271 1.00 80.12 101 ARG A O 1
ATOM 814 N N . CYS A 1 102 ? 2.808 16.731 2.851 1.00 75.56 102 CYS A N 1
ATOM 815 C CA . CYS A 1 102 ? 2.110 16.346 4.090 1.00 75.56 102 CYS A CA 1
ATOM 816 C C . CYS A 1 102 ? 1.842 17.544 5.012 1.00 75.56 102 CYS A C 1
ATOM 818 O O . CYS A 1 102 ? 0.799 17.632 5.655 1.00 75.56 102 CYS A O 1
ATOM 820 N N . ALA A 1 103 ? 2.781 18.494 5.072 1.00 73.69 103 ALA A N 1
ATOM 821 C CA . ALA A 1 103 ? 2.651 19.685 5.908 1.00 73.69 103 ALA A CA 1
ATOM 822 C C . ALA A 1 103 ? 1.613 20.694 5.378 1.00 73.69 103 ALA A C 1
ATOM 824 O O . ALA A 1 103 ? 1.124 21.515 6.151 1.00 73.69 103 ALA A O 1
ATOM 825 N N . ALA A 1 104 ? 1.297 20.650 4.080 1.00 76.06 104 ALA A N 1
ATOM 826 C CA . ALA A 1 104 ? 0.351 21.551 3.427 1.00 76.06 104 ALA A CA 1
ATOM 827 C C . ALA A 1 104 ? -1.063 20.955 3.336 1.00 76.06 104 ALA A C 1
ATOM 829 O O . ALA A 1 104 ? -2.039 21.681 3.500 1.00 76.06 104 ALA A O 1
ATOM 830 N N . THR A 1 105 ? -1.177 19.646 3.090 1.00 73.50 105 THR A N 1
ATOM 831 C CA . THR A 1 105 ? -2.464 18.938 2.977 1.00 73.50 105 THR A CA 1
ATOM 832 C C . THR A 1 105 ? -2.979 18.406 4.314 1.00 73.50 105 THR A C 1
ATOM 834 O O . THR A 1 105 ? -4.177 18.193 4.466 1.00 73.50 105 THR A O 1
ATOM 837 N N . GLY A 1 106 ? -2.088 18.163 5.282 1.00 77.75 106 GLY A N 1
ATOM 838 C CA . GLY A 1 106 ? -2.397 17.406 6.498 1.00 77.75 106 GLY A CA 1
ATOM 839 C C . GLY A 1 106 ? -2.497 15.889 6.275 1.00 77.75 106 GLY A C 1
ATOM 840 O O . GLY A 1 106 ? -2.659 15.149 7.244 1.00 77.75 106 GLY A O 1
ATOM 841 N N . GLU A 1 107 ? -2.376 15.413 5.032 1.00 82.19 107 GLU A N 1
ATOM 842 C CA . GLU A 1 107 ? -2.374 13.987 4.703 1.00 82.19 107 GLU A CA 1
ATOM 843 C C . GLU A 1 107 ? -1.016 13.359 5.032 1.00 82.19 107 GLU A C 1
ATOM 845 O O . GLU A 1 107 ? 0.035 13.954 4.795 1.00 82.19 107 GLU A O 1
ATOM 850 N N . PHE A 1 108 ? -1.020 12.131 5.551 1.00 89.44 108 PHE A N 1
ATOM 851 C CA . PHE A 1 108 ? 0.214 11.372 5.734 1.00 89.44 108 PHE A CA 1
ATOM 852 C C . PHE A 1 108 ? 0.581 10.664 4.428 1.00 89.44 108 PHE A C 1
ATOM 854 O O . PHE A 1 108 ? -0.139 9.759 4.011 1.00 89.44 108 PHE A O 1
ATOM 861 N N . ILE A 1 109 ? 1.709 11.043 3.825 1.00 91.75 109 ILE A N 1
ATOM 862 C CA . ILE A 1 109 ? 2.242 10.486 2.575 1.00 91.75 109 ILE A CA 1
ATOM 863 C C . ILE A 1 109 ? 3.728 10.159 2.779 1.00 91.75 109 ILE A C 1
ATOM 865 O O . ILE A 1 109 ? 4.491 10.983 3.289 1.00 91.75 109 ILE A O 1
ATOM 869 N N . CYS A 1 110 ? 4.162 8.970 2.373 1.00 93.62 110 CYS A N 1
ATOM 870 C CA . CYS A 1 110 ? 5.561 8.546 2.449 1.00 93.62 110 CYS A CA 1
ATOM 871 C C . CYS A 1 110 ? 5.960 7.661 1.258 1.00 93.62 110 CYS A C 1
ATOM 873 O O . CYS A 1 110 ? 5.098 7.142 0.543 1.00 93.62 110 CYS A O 1
ATOM 875 N N . ALA A 1 111 ? 7.262 7.524 1.008 1.00 94.31 111 ALA A N 1
ATOM 876 C CA . ALA A 1 111 ? 7.767 6.846 -0.181 1.00 94.31 111 ALA A CA 1
ATOM 877 C C . ALA A 1 111 ? 7.423 5.344 -0.226 1.00 94.31 111 ALA A C 1
ATOM 879 O O . ALA A 1 111 ? 7.468 4.624 0.779 1.00 94.31 111 ALA A O 1
ATOM 880 N N . ALA A 1 112 ? 7.150 4.873 -1.444 1.00 96.31 112 ALA A N 1
ATOM 881 C CA . ALA A 1 112 ? 7.170 3.465 -1.814 1.00 96.31 112 ALA A CA 1
ATOM 882 C C . ALA A 1 112 ? 8.374 3.222 -2.742 1.00 96.31 112 ALA A C 1
ATOM 884 O O . ALA A 1 112 ? 8.603 3.984 -3.682 1.00 96.31 112 ALA A O 1
ATOM 885 N N . THR A 1 113 ? 9.154 2.179 -2.474 1.00 96.69 113 THR A N 1
ATOM 886 C CA . THR A 1 113 ? 10.375 1.827 -3.221 1.00 96.69 113 THR A CA 1
ATOM 887 C C . THR A 1 113 ? 10.363 0.350 -3.605 1.00 96.69 113 THR A C 1
ATOM 889 O O . THR A 1 113 ? 9.513 -0.418 -3.150 1.00 96.69 113 THR A O 1
ATOM 892 N N . VAL A 1 114 ? 11.313 -0.073 -4.439 1.00 97.31 114 VAL A N 1
ATOM 893 C CA . VAL A 1 114 ? 11.632 -1.494 -4.639 1.00 97.31 114 VAL A CA 1
ATOM 894 C C . VAL A 1 114 ? 13.028 -1.767 -4.098 1.00 97.31 114 VAL A C 1
ATOM 896 O O . VAL A 1 114 ? 13.983 -1.082 -4.459 1.00 97.31 114 VAL A O 1
ATOM 899 N N . SER A 1 115 ? 13.145 -2.765 -3.227 1.00 95.69 115 SER A N 1
ATOM 900 C CA . SER A 1 115 ? 14.376 -3.103 -2.517 1.00 95.69 115 SER A CA 1
ATOM 901 C C . SER A 1 115 ? 14.845 -4.514 -2.874 1.00 95.69 115 SER A C 1
ATOM 903 O O . SER A 1 115 ? 14.173 -5.505 -2.585 1.00 95.69 115 SER A O 1
ATOM 905 N N . ASP A 1 116 ? 16.015 -4.596 -3.500 1.00 93.56 116 ASP A N 1
ATOM 906 C CA . ASP A 1 116 ? 16.794 -5.809 -3.785 1.00 93.56 116 ASP A CA 1
ATOM 907 C C . ASP A 1 116 ? 17.896 -6.053 -2.729 1.00 93.56 116 ASP A C 1
ATOM 909 O O . ASP A 1 116 ? 18.693 -6.987 -2.832 1.00 93.56 116 ASP A O 1
ATOM 913 N N . LEU A 1 117 ? 17.951 -5.213 -1.687 1.00 90.56 117 LEU A N 1
ATOM 914 C CA . LEU A 1 117 ? 19.005 -5.245 -0.678 1.00 90.56 117 LEU A CA 1
ATOM 915 C C . LEU A 1 117 ? 18.985 -6.561 0.133 1.00 90.56 117 LEU A C 1
ATOM 917 O O . LEU A 1 117 ? 17.907 -7.036 0.504 1.00 90.56 117 LEU A O 1
ATOM 921 N N . PRO A 1 118 ? 20.153 -7.100 0.550 1.00 84.06 118 PRO A N 1
ATOM 922 C CA . PRO A 1 118 ? 20.238 -8.294 1.407 1.00 84.06 118 PRO A CA 1
ATOM 923 C C . PRO A 1 118 ? 19.539 -8.179 2.773 1.00 84.06 118 PRO A C 1
ATOM 925 O O . PRO A 1 118 ? 19.359 -9.175 3.464 1.00 84.06 118 PRO A O 1
ATOM 928 N N . SER A 1 119 ? 19.163 -6.969 3.199 1.00 77.06 119 SER A N 1
ATOM 929 C CA . SER A 1 119 ? 18.361 -6.712 4.404 1.00 77.06 119 SER A CA 1
ATOM 930 C C . SER A 1 119 ? 16.850 -6.900 4.196 1.00 77.06 119 SER A C 1
ATOM 932 O O . SER A 1 119 ? 16.090 -6.817 5.159 1.00 77.06 119 SER A O 1
ATOM 934 N N . THR A 1 120 ? 16.413 -7.140 2.958 1.00 79.06 120 THR A N 1
ATOM 935 C CA . THR A 1 120 ? 15.009 -7.280 2.527 1.00 79.06 120 THR A CA 1
ATOM 936 C C . THR A 1 120 ? 14.760 -8.507 1.648 1.00 79.06 120 THR A C 1
ATOM 938 O O . THR A 1 120 ? 13.652 -8.680 1.146 1.00 79.06 120 THR A O 1
ATOM 941 N N . THR A 1 121 ? 15.752 -9.388 1.486 1.00 79.00 121 THR A N 1
ATOM 942 C CA . THR A 1 121 ? 15.559 -10.710 0.865 1.00 79.00 121 THR A CA 1
ATOM 943 C C . THR A 1 121 ? 14.696 -11.630 1.725 1.00 79.00 121 THR A C 1
ATOM 945 O O . THR A 1 121 ? 13.994 -12.480 1.185 1.00 79.00 121 THR A O 1
ATOM 948 N N . GLU A 1 122 ? 14.694 -11.431 3.045 1.00 91.31 122 GLU A N 1
ATOM 949 C CA . GLU A 1 122 ? 13.752 -12.052 3.983 1.00 91.31 122 GLU A CA 1
ATOM 950 C C . GLU A 1 122 ? 12.502 -11.168 4.178 1.00 91.31 122 GLU A C 1
ATOM 952 O O . GLU A 1 122 ? 12.582 -9.942 4.005 1.00 91.31 122 GLU A O 1
ATOM 957 N N . PRO A 1 123 ? 11.336 -11.736 4.537 1.00 95.88 123 PRO A N 1
ATOM 958 C CA . PRO A 1 123 ? 10.154 -10.941 4.837 1.00 95.88 123 PRO A CA 1
ATOM 959 C C . PRO A 1 123 ? 10.310 -10.184 6.164 1.00 95.88 123 PRO A C 1
ATOM 961 O O . PRO A 1 123 ? 10.714 -10.722 7.197 1.00 95.88 123 PRO A O 1
ATOM 964 N N . CYS A 1 124 ? 9.982 -8.899 6.133 1.00 95.75 124 CYS A N 1
ATOM 965 C CA . CYS A 1 124 ? 10.064 -7.981 7.254 1.00 95.75 124 CYS A CA 1
ATOM 966 C C . CYS A 1 124 ? 8.922 -6.957 7.207 1.00 95.75 124 CYS A C 1
ATOM 968 O O . CYS A 1 124 ? 8.163 -6.872 6.239 1.00 95.75 124 CYS A O 1
ATOM 970 N N . ALA A 1 125 ? 8.771 -6.165 8.265 1.00 96.06 125 ALA A N 1
ATOM 971 C CA . ALA A 1 125 ? 7.632 -5.262 8.397 1.00 96.06 125 ALA A CA 1
ATOM 972 C C . ALA A 1 125 ? 7.474 -4.278 7.223 1.00 96.06 125 ALA A C 1
ATOM 974 O O . ALA A 1 125 ? 6.352 -3.975 6.834 1.00 96.06 125 ALA A O 1
ATOM 975 N N . ARG A 1 126 ? 8.571 -3.790 6.628 1.00 95.75 126 ARG A N 1
ATOM 976 C CA . ARG A 1 126 ? 8.496 -2.802 5.539 1.00 95.75 126 ARG A CA 1
ATOM 977 C C . ARG A 1 126 ? 8.227 -3.365 4.142 1.00 95.75 126 ARG A C 1
ATOM 979 O O . ARG A 1 126 ? 7.825 -2.582 3.289 1.00 95.75 126 ARG A O 1
ATOM 986 N N . ASN A 1 127 ? 8.481 -4.655 3.890 1.00 96.50 127 ASN A N 1
ATOM 987 C CA . ASN A 1 127 ? 8.302 -5.296 2.572 1.00 96.50 127 ASN A CA 1
ATOM 988 C C . ASN A 1 127 ? 7.120 -6.288 2.534 1.00 96.50 127 ASN A C 1
ATOM 990 O O . ASN A 1 127 ? 6.991 -7.059 1.583 1.00 96.50 127 ASN A O 1
ATOM 994 N N . THR A 1 128 ? 6.266 -6.267 3.563 1.00 97.25 128 THR A N 1
ATOM 995 C CA . THR A 1 128 ? 5.072 -7.113 3.679 1.00 97.25 128 THR A CA 1
ATOM 996 C C . THR A 1 128 ? 3.794 -6.281 3.651 1.00 97.25 128 THR A C 1
ATOM 998 O O . THR A 1 128 ? 3.714 -5.206 4.252 1.00 97.25 128 THR A O 1
ATOM 1001 N N . PHE A 1 129 ? 2.794 -6.779 2.925 1.00 97.44 129 PHE A N 1
ATOM 1002 C CA . PHE A 1 129 ? 1.552 -6.071 2.626 1.00 97.44 129 PHE A CA 1
ATOM 1003 C C . PHE A 1 129 ? 0.344 -6.982 2.816 1.00 97.44 129 PHE A C 1
ATOM 1005 O O . PHE A 1 129 ? 0.408 -8.176 2.540 1.00 97.44 129 PHE A O 1
ATOM 1012 N N . ILE A 1 130 ? -0.761 -6.398 3.268 1.00 95.50 130 ILE A N 1
ATOM 1013 C CA . ILE A 1 130 ? -2.039 -7.076 3.473 1.00 95.50 130 ILE A CA 1
ATOM 1014 C C . ILE A 1 130 ? -2.951 -6.750 2.292 1.00 95.50 130 ILE A C 1
ATOM 1016 O O . ILE A 1 130 ? -3.153 -5.574 1.965 1.00 95.50 130 ILE A O 1
ATOM 1020 N N . ILE A 1 131 ? -3.521 -7.775 1.662 1.00 94.38 131 ILE A N 1
ATOM 1021 C CA . ILE A 1 131 ? -4.468 -7.607 0.552 1.00 94.38 131 ILE A CA 1
ATOM 1022 C C . ILE A 1 131 ? -5.873 -7.393 1.123 1.00 94.38 131 ILE A C 1
ATOM 1024 O O . ILE A 1 131 ? -6.390 -8.217 1.878 1.00 94.38 131 ILE A O 1
ATOM 1028 N N . ARG A 1 132 ? -6.521 -6.276 0.772 1.00 90.56 132 ARG A N 1
ATOM 1029 C CA . ARG A 1 132 ? -7.879 -5.934 1.232 1.00 90.56 132 ARG A CA 1
ATOM 1030 C C . ARG A 1 132 ? -8.810 -5.686 0.050 1.00 90.56 132 ARG A C 1
ATOM 1032 O O . ARG A 1 132 ? -8.478 -4.911 -0.845 1.00 90.56 132 ARG A O 1
ATOM 1039 N N . LYS A 1 133 ? -9.996 -6.298 0.078 1.00 88.31 133 LYS A N 1
ATOM 1040 C CA . LYS A 1 133 ? -11.031 -6.146 -0.954 1.00 88.31 133 LYS A CA 1
ATOM 1041 C C . LYS A 1 133 ? -11.467 -4.684 -1.089 1.00 88.31 133 LYS A C 1
ATOM 1043 O O . LYS A 1 133 ? -11.614 -3.971 -0.090 1.00 88.31 133 LYS A O 1
ATOM 1048 N N . TYR A 1 134 ? -11.670 -4.217 -2.318 1.00 86.31 134 TYR A N 1
ATOM 1049 C CA . TYR A 1 134 ? -12.266 -2.907 -2.569 1.00 86.31 134 TYR A CA 1
ATOM 1050 C C . TYR A 1 134 ? -13.786 -3.039 -2.681 1.00 86.31 134 TYR A C 1
ATOM 1052 O O . TYR A 1 134 ? -14.301 -3.518 -3.689 1.00 86.31 134 TYR A O 1
ATOM 1060 N N . LYS A 1 135 ? -14.513 -2.552 -1.670 1.00 74.69 135 LYS A N 1
ATOM 1061 C CA . LYS A 1 135 ? -15.956 -2.323 -1.790 1.00 74.69 135 LYS A CA 1
ATOM 1062 C C . LYS A 1 135 ? -16.221 -1.057 -2.607 1.00 74.69 135 LYS A C 1
ATOM 1064 O O . LYS A 1 135 ? -15.605 -0.015 -2.367 1.00 74.69 135 LYS A O 1
ATOM 1069 N N . VAL A 1 136 ? -17.130 -1.163 -3.573 1.00 70.19 136 VAL A N 1
ATOM 1070 C CA . VAL A 1 136 ? -17.507 -0.075 -4.483 1.00 70.19 136 VAL A CA 1
ATOM 1071 C C . VAL A 1 136 ? -18.503 0.852 -3.762 1.00 70.19 136 VAL A C 1
ATOM 1073 O O . VAL A 1 136 ? -19.568 0.374 -3.378 1.00 70.19 136 VAL A O 1
ATOM 1076 N N . PRO A 1 137 ? -18.200 2.150 -3.556 1.00 62.41 137 PRO A N 1
ATOM 1077 C CA . PRO A 1 137 ? -19.193 3.128 -3.117 1.00 62.41 137 PRO A CA 1
ATOM 1078 C C . PRO A 1 137 ? -20.217 3.356 -4.244 1.00 62.41 137 PRO A C 1
ATOM 1080 O O . PRO A 1 137 ? -19.904 3.096 -5.411 1.00 62.41 137 PRO A O 1
ATOM 1083 N N . PRO A 1 138 ? -21.433 3.840 -3.945 1.00 54.44 138 PRO A N 1
ATOM 1084 C CA . PRO A 1 138 ? -22.486 3.917 -4.943 1.00 54.44 138 PRO A CA 1
ATOM 1085 C C . PRO A 1 138 ? -22.091 4.923 -6.024 1.00 54.44 138 PRO A C 1
ATOM 1087 O O . PRO A 1 138 ? -21.405 5.917 -5.759 1.00 54.44 138 PRO A O 1
ATOM 1090 N N . ARG A 1 139 ? -22.552 4.701 -7.258 1.00 51.94 139 ARG A N 1
ATOM 1091 C CA . ARG A 1 139 ? -22.519 5.771 -8.258 1.00 51.94 139 ARG A CA 1
ATOM 1092 C C . ARG A 1 139 ? -23.439 6.879 -7.756 1.00 51.94 139 ARG A C 1
ATOM 1094 O O . ARG A 1 139 ? -24.640 6.657 -7.671 1.00 51.94 139 ARG A O 1
ATOM 1101 N N . GLN A 1 140 ? -22.889 8.059 -7.467 1.00 45.91 140 GLN A N 1
ATOM 1102 C CA . GLN A 1 140 ? -23.709 9.267 -7.355 1.00 45.91 140 GLN A CA 1
ATOM 1103 C C . GLN A 1 140 ? -24.553 9.382 -8.627 1.00 45.91 140 GLN A C 1
ATOM 1105 O O . GLN A 1 140 ? -24.022 9.212 -9.733 1.00 45.91 140 GLN A O 1
ATOM 1110 N N . SER A 1 141 ? -25.856 9.633 -8.487 1.00 37.75 141 SER A N 1
ATOM 1111 C CA . SER A 1 141 ? -26.693 9.812 -9.665 1.00 37.75 141 SER A CA 1
ATOM 1112 C C . SER A 1 141 ? -26.215 11.055 -10.424 1.00 37.75 141 SER A C 1
ATOM 1114 O O . SER A 1 141 ? -25.816 12.062 -9.835 1.00 37.75 141 SER A O 1
ATOM 1116 N N . VAL A 1 142 ? -26.275 11.020 -11.757 1.00 42.91 142 VAL A N 1
ATOM 1117 C CA . VAL A 1 142 ? -25.920 12.186 -12.594 1.00 42.91 142 VAL A CA 1
ATOM 1118 C C . VAL A 1 142 ? -26.885 13.368 -12.349 1.00 42.91 142 VAL A C 1
ATOM 1120 O O . VAL A 1 142 ? -26.626 14.493 -12.774 1.00 42.91 142 VAL A O 1
ATOM 1123 N N . PHE A 1 143 ? -27.993 13.134 -11.637 1.00 37.75 143 PHE A N 1
ATOM 1124 C CA . PHE A 1 143 ? -28.979 14.145 -11.273 1.00 37.75 143 PHE A CA 1
ATOM 1125 C C . PHE A 1 143 ? -28.649 14.886 -9.964 1.00 37.75 143 PHE A C 1
ATOM 1127 O O . PHE A 1 143 ? -28.968 16.072 -9.876 1.00 37.75 143 PHE A O 1
ATOM 1134 N N . ASP A 1 144 ? -27.944 14.269 -9.007 1.00 38.91 144 ASP A N 1
ATOM 1135 C CA . ASP A 1 144 ? -27.614 14.899 -7.711 1.00 38.91 144 ASP A CA 1
ATOM 1136 C C . ASP A 1 144 ? -26.604 16.051 -7.823 1.00 38.91 144 ASP A C 1
ATOM 1138 O O . ASP A 1 144 ? -26.592 16.963 -6.999 1.00 38.91 144 ASP A O 1
ATOM 1142 N N . GLN A 1 145 ? -25.805 16.089 -8.894 1.00 36.53 145 GLN A N 1
ATOM 1143 C CA . GLN A 1 145 ? -24.818 17.154 -9.131 1.00 36.53 145 GLN A CA 1
ATOM 1144 C C . GLN A 1 145 ? -25.434 18.548 -9.382 1.00 36.53 145 GLN A C 1
ATOM 1146 O O . GLN A 1 145 ? -24.703 19.519 -9.563 1.00 36.53 145 GLN A O 1
ATOM 1151 N N . ARG A 1 146 ? -26.768 18.681 -9.420 1.00 31.02 146 ARG A N 1
ATOM 1152 C CA . ARG A 1 146 ? -27.461 19.940 -9.755 1.00 31.02 146 ARG A CA 1
ATOM 1153 C C . ARG A 1 146 ? -27.845 20.817 -8.560 1.00 31.02 146 ARG A C 1
ATOM 1155 O O . ARG A 1 146 ? -28.390 21.896 -8.789 1.00 31.02 146 ARG A O 1
ATOM 1162 N N . HIS A 1 147 ? -27.573 20.398 -7.321 1.00 35.34 147 HIS A N 1
ATOM 1163 C CA . HIS A 1 147 ? -28.054 21.101 -6.122 1.00 35.34 147 HIS A CA 1
ATOM 1164 C C . HIS A 1 147 ? -26.991 21.731 -5.203 1.00 35.34 147 HIS A C 1
ATOM 1166 O O . HIS A 1 147 ? -27.367 22.255 -4.162 1.00 35.34 147 HIS A O 1
ATOM 1172 N N . ASP A 1 148 ? -25.724 21.825 -5.630 1.00 33.41 148 ASP A N 1
ATOM 1173 C CA . ASP A 1 148 ? -24.670 22.562 -4.900 1.00 33.41 148 ASP A CA 1
ATOM 1174 C C . ASP A 1 148 ? -23.888 23.563 -5.780 1.00 33.41 148 ASP A C 1
ATOM 1176 O O . ASP A 1 148 ? -22.658 23.602 -5.824 1.00 33.41 148 ASP A O 1
ATOM 1180 N N . HIS A 1 149 ? -24.621 24.447 -6.465 1.00 28.38 149 HIS A N 1
ATOM 1181 C CA . HIS A 1 149 ? -24.063 25.716 -6.939 1.00 28.38 149 HIS A CA 1
ATOM 1182 C C . HIS A 1 149 ? -24.753 26.898 -6.242 1.00 28.38 149 HIS A C 1
ATOM 1184 O O . HIS A 1 149 ? -25.934 27.146 -6.505 1.00 28.38 149 HIS A O 1
ATOM 1190 N N . PRO A 1 150 ? -24.046 27.684 -5.401 1.00 29.42 150 PRO A N 1
ATOM 1191 C CA . PRO A 1 150 ? -24.552 28.982 -4.986 1.00 29.42 150 PRO A CA 1
ATOM 1192 C C . PRO A 1 150 ? -24.639 29.879 -6.224 1.00 29.42 150 PRO A C 1
ATOM 1194 O O . PRO A 1 150 ? -23.657 30.061 -6.946 1.00 29.42 150 PRO A O 1
ATOM 1197 N N . ALA A 1 151 ? -25.828 30.420 -6.485 1.00 27.50 151 ALA A N 1
ATOM 1198 C CA . ALA A 1 151 ? -26.093 31.236 -7.662 1.00 27.50 151 ALA A CA 1
ATOM 1199 C C . ALA A 1 151 ? -25.311 32.561 -7.610 1.00 27.50 151 ALA A C 1
ATOM 1201 O O . ALA A 1 151 ? -25.794 33.569 -7.089 1.00 27.50 151 ALA A O 1
ATOM 1202 N N . HIS A 1 152 ? -24.113 32.574 -8.196 1.00 30.12 152 HIS A N 1
ATOM 1203 C CA . HIS A 1 152 ? -23.426 33.808 -8.555 1.00 30.12 152 HIS A CA 1
ATOM 1204 C C . HIS A 1 152 ? -24.188 34.486 -9.697 1.00 30.12 152 HIS A C 1
ATOM 1206 O O . HIS A 1 152 ? -23.954 34.229 -10.876 1.00 30.12 152 HIS A O 1
ATOM 1212 N N . PHE A 1 153 ? -25.116 35.368 -9.323 1.00 26.53 153 PHE A N 1
ATOM 1213 C CA . PHE A 1 153 ? -25.704 36.343 -10.232 1.00 26.53 153 PHE A CA 1
ATOM 1214 C C . PHE A 1 153 ? -24.588 37.211 -10.823 1.00 26.53 153 PHE A C 1
ATOM 1216 O O . PHE A 1 153 ? -24.057 38.101 -10.156 1.00 26.53 153 PHE A O 1
ATOM 1223 N N . HIS A 1 154 ? -24.252 36.974 -12.090 1.00 28.83 154 HIS A N 1
ATOM 1224 C CA . HIS A 1 154 ? -23.543 37.962 -12.888 1.00 28.83 154 HIS A CA 1
ATOM 1225 C C . HIS A 1 154 ? -24.514 39.098 -13.199 1.00 28.83 154 HIS A C 1
ATOM 1227 O O . HIS A 1 154 ? -25.455 38.936 -13.972 1.00 28.83 154 HIS A O 1
ATOM 1233 N N . HIS A 1 155 ? -24.297 40.249 -12.568 1.00 27.53 155 HIS A N 1
ATOM 1234 C CA . HIS A 1 155 ? -24.961 41.480 -12.961 1.00 27.53 155 HIS A CA 1
ATOM 1235 C C . HIS A 1 155 ? -24.221 42.033 -14.182 1.00 27.53 155 HIS A C 1
ATOM 1237 O O . HIS A 1 155 ? -23.158 42.640 -14.050 1.00 27.53 155 HIS A O 1
ATOM 1243 N N . GLU A 1 156 ? -24.754 41.767 -15.373 1.00 28.48 156 GLU A N 1
ATOM 1244 C CA . GLU A 1 156 ? -24.329 42.454 -16.590 1.00 28.48 156 GLU A CA 1
ATOM 1245 C C . GLU A 1 156 ? -24.646 43.947 -16.425 1.00 28.48 156 GLU A C 1
ATOM 1247 O O . GLU A 1 156 ? -25.810 44.332 -16.323 1.00 28.48 156 GLU A O 1
ATOM 1252 N N . GLN A 1 157 ? -23.609 44.785 -16.346 1.00 28.20 157 GLN A N 1
ATOM 1253 C CA . GLN A 1 157 ? -23.765 46.228 -16.500 1.00 28.20 157 GLN A CA 1
ATOM 1254 C C . GLN A 1 157 ? -23.634 46.568 -17.980 1.00 28.20 157 GLN A C 1
ATOM 1256 O O . GLN A 1 157 ? -22.563 46.439 -18.576 1.00 28.20 157 GLN A O 1
ATOM 1261 N N . GLU A 1 158 ? -24.752 46.988 -18.561 1.00 29.23 158 GLU A N 1
ATOM 1262 C CA . GLU A 1 158 ? -24.834 47.498 -19.922 1.00 29.23 158 GLU A CA 1
ATOM 1263 C C . GLU A 1 158 ? -23.953 48.753 -20.053 1.00 29.23 158 GLU A C 1
ATOM 1265 O O . GLU A 1 158 ? -24.107 49.718 -19.303 1.00 29.23 158 GLU A O 1
ATOM 1270 N N . GLN A 1 159 ? -23.014 48.753 -21.004 1.00 29.19 159 GLN A N 1
ATOM 1271 C CA . GLN A 1 159 ? -22.296 49.972 -21.379 1.00 29.19 159 GLN A CA 1
ATOM 1272 C C . GLN A 1 159 ? -23.163 50.794 -22.334 1.00 29.19 159 GLN A C 1
ATOM 1274 O O . GLN A 1 159 ? -23.207 50.525 -23.538 1.00 29.19 159 GLN A O 1
ATOM 1279 N N . GLU A 1 160 ? -23.830 51.813 -21.796 1.00 30.73 160 GLU A N 1
ATOM 1280 C CA . GLU A 1 160 ? -24.434 52.868 -22.607 1.00 30.73 160 GLU A CA 1
ATOM 1281 C C . GLU A 1 160 ? -23.356 53.605 -23.418 1.00 30.73 160 GLU A C 1
ATOM 1283 O O . GLU A 1 160 ? -22.254 53.883 -22.938 1.00 30.73 160 GLU A O 1
ATOM 1288 N N . ARG A 1 161 ? -23.681 53.919 -24.676 1.00 33.44 161 ARG A N 1
ATOM 1289 C CA . ARG A 1 161 ? -22.870 54.783 -25.537 1.00 33.44 161 ARG A CA 1
ATOM 1290 C C . ARG A 1 161 ? -23.482 56.177 -25.579 1.00 33.44 161 ARG A C 1
ATOM 1292 O O . ARG A 1 161 ? -24.492 56.357 -26.244 1.00 33.44 161 ARG A O 1
ATO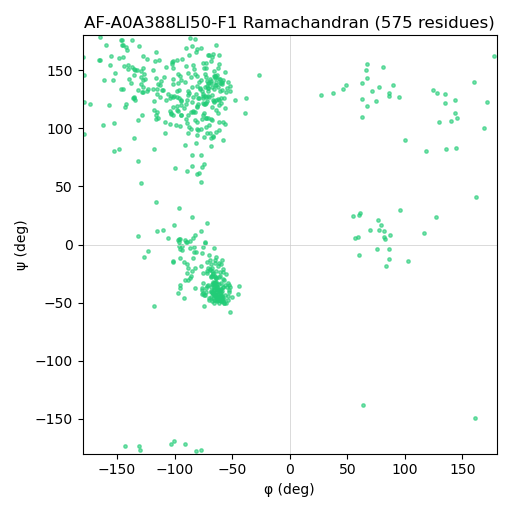M 1299 N N . ASP A 1 162 ? -22.784 57.132 -24.987 1.00 31.42 162 ASP A N 1
ATOM 1300 C CA . ASP A 1 162 ? -22.753 58.550 -25.358 1.00 31.42 162 ASP A CA 1
ATOM 1301 C C . ASP A 1 162 ? -21.360 59.069 -24.931 1.00 31.42 162 ASP A C 1
ATOM 1303 O O . ASP A 1 162 ? -20.762 58.541 -23.997 1.00 31.42 162 ASP A O 1
ATOM 1307 N N . GLY A 1 163 ? -20.710 60.027 -25.589 1.00 30.48 163 GLY A N 1
ATOM 1308 C CA . GLY A 1 163 ? -21.231 60.998 -26.547 1.00 30.48 163 GLY A CA 1
ATOM 1309 C C . GLY A 1 163 ? -21.009 62.408 -25.995 1.00 30.48 163 GLY A C 1
ATOM 1310 O O . GLY A 1 163 ? -21.924 62.986 -25.421 1.00 30.48 163 GLY A O 1
ATOM 1311 N N . GLY A 1 164 ? -19.794 62.954 -26.128 1.00 29.88 164 GLY A N 1
ATOM 1312 C CA . GLY A 1 164 ? -19.483 64.310 -25.659 1.00 29.88 164 GLY A CA 1
ATOM 1313 C C . GLY A 1 164 ? -17.995 64.667 -25.709 1.00 29.88 164 GLY A C 1
ATOM 1314 O O . GLY A 1 164 ? -17.169 63.978 -25.114 1.00 29.88 164 GLY A O 1
ATOM 1315 N N . ASP A 1 165 ? -17.682 65.743 -26.427 1.00 32.53 165 ASP A N 1
ATOM 1316 C CA . ASP A 1 165 ? -16.379 66.416 -26.466 1.00 32.53 165 ASP A CA 1
ATOM 1317 C C . ASP A 1 165 ? -16.127 67.250 -25.189 1.00 32.53 165 ASP A C 1
ATOM 1319 O O . ASP A 1 165 ? -17.089 67.685 -24.558 1.00 32.53 165 ASP A O 1
ATOM 1323 N N . ASP A 1 166 ? -14.859 67.514 -24.834 1.00 34.31 166 ASP A N 1
ATOM 1324 C CA . ASP A 1 166 ? -14.336 68.889 -24.638 1.00 34.31 166 ASP A CA 1
ATOM 1325 C C . ASP A 1 166 ? -12.834 68.928 -24.246 1.00 34.31 166 ASP A C 1
ATOM 1327 O O . ASP A 1 166 ? -12.233 67.936 -23.829 1.00 34.31 166 ASP A O 1
ATOM 1331 N N . ASP A 1 167 ? -12.220 70.101 -24.439 1.00 33.44 167 ASP A N 1
ATOM 1332 C CA . ASP A 1 167 ? -10.776 70.391 -24.349 1.00 33.44 167 ASP A CA 1
ATOM 1333 C C . ASP A 1 167 ? -10.147 70.351 -22.925 1.00 33.44 167 ASP A C 1
ATOM 1335 O O . ASP A 1 167 ? -10.827 70.607 -21.929 1.00 33.44 167 ASP A O 1
ATOM 1339 N N . ARG A 1 168 ? -8.793 70.259 -22.846 1.00 31.84 168 ARG A N 1
ATOM 1340 C CA . ARG A 1 168 ? -7.885 71.387 -22.441 1.00 31.84 168 ARG A CA 1
ATOM 1341 C C . ARG A 1 168 ? -6.623 71.055 -21.584 1.00 31.84 168 ARG A C 1
ATOM 1343 O O . ARG A 1 168 ? -6.714 70.543 -20.480 1.00 31.84 168 ARG A O 1
ATOM 1350 N N . GLU A 1 169 ? -5.460 71.476 -22.109 1.00 32.09 169 GLU A N 1
ATOM 1351 C CA . GLU A 1 169 ? -4.179 71.963 -21.506 1.00 32.09 169 GLU A CA 1
ATOM 1352 C C . GLU A 1 169 ? -3.671 71.543 -20.085 1.00 32.09 169 GLU A C 1
ATOM 1354 O O . GLU A 1 169 ? -4.265 71.916 -19.079 1.00 32.09 169 GLU A O 1
ATOM 1359 N N . GLY A 1 170 ? -2.401 71.075 -19.999 1.00 28.94 170 GLY A N 1
ATOM 1360 C CA . GLY A 1 170 ? -1.371 71.710 -19.124 1.00 28.94 170 GLY A CA 1
ATOM 1361 C C . GLY A 1 170 ? -0.595 70.893 -18.049 1.00 28.94 170 GLY A C 1
ATOM 1362 O O . GLY A 1 170 ? -1.205 70.254 -17.202 1.00 28.94 170 GLY A O 1
ATOM 1363 N N . GLY A 1 171 ? 0.749 71.055 -17.999 1.00 28.67 171 GLY A N 1
ATOM 1364 C CA . GLY A 1 171 ? 1.687 70.590 -16.929 1.00 28.67 171 GLY A CA 1
ATOM 1365 C C . GLY A 1 171 ? 2.253 69.167 -17.137 1.00 28.67 171 GLY A C 1
ATOM 1366 O O . GLY A 1 171 ? 1.515 68.306 -17.590 1.00 28.67 171 GLY A O 1
ATOM 1367 N N . GLY A 1 172 ? 3.537 68.819 -16.930 1.00 28.39 172 GLY A N 1
ATOM 1368 C CA . GLY A 1 172 ? 4.560 69.294 -15.969 1.00 28.39 172 GLY A CA 1
ATOM 1369 C C . GLY A 1 172 ? 4.558 68.368 -14.730 1.00 28.39 172 GLY A C 1
ATOM 1370 O O . GLY A 1 172 ? 3.478 68.148 -14.197 1.00 28.39 172 GLY A O 1
ATOM 1371 N N . GLU A 1 173 ? 5.638 67.756 -14.225 1.00 31.58 173 GLU A N 1
ATOM 1372 C CA . GLU A 1 173 ? 7.093 67.859 -14.462 1.00 31.58 173 GLU A CA 1
ATOM 1373 C C . GLU A 1 173 ? 7.800 66.478 -14.311 1.00 31.58 173 GLU A C 1
ATOM 1375 O O . GLU A 1 173 ? 7.182 65.465 -13.990 1.00 31.58 173 GLU A O 1
ATOM 1380 N N . GLU A 1 174 ? 9.100 66.503 -14.601 1.00 32.38 174 GLU A N 1
ATOM 1381 C CA . GLU A 1 174 ? 10.226 65.572 -14.388 1.00 32.38 174 GLU A CA 1
ATOM 1382 C C . GLU A 1 174 ? 10.164 64.577 -13.196 1.00 32.38 174 GLU A C 1
ATOM 1384 O O . GLU A 1 174 ? 9.726 64.938 -12.109 1.00 32.38 174 GLU A O 1
ATOM 1389 N N . ASP A 1 175 ? 10.718 63.359 -13.369 1.00 31.50 175 ASP A N 1
ATOM 1390 C CA . ASP A 1 175 ? 11.959 62.980 -12.652 1.00 31.50 175 ASP A CA 1
ATOM 1391 C C . ASP A 1 175 ? 12.668 61.716 -13.212 1.00 31.50 175 ASP A C 1
ATOM 1393 O O . ASP A 1 175 ? 12.084 60.902 -13.933 1.00 31.50 175 ASP A O 1
ATOM 1397 N N . GLU A 1 176 ? 13.963 61.587 -12.909 1.00 30.31 176 GLU A N 1
ATOM 1398 C CA . GLU A 1 176 ? 14.924 60.643 -13.511 1.00 30.31 176 GLU A CA 1
ATOM 1399 C C . GLU A 1 176 ? 14.940 59.222 -12.897 1.00 30.31 176 GLU A C 1
ATOM 1401 O O . GLU A 1 176 ? 14.723 59.041 -11.700 1.00 30.31 176 GLU A O 1
ATOM 1406 N N . CYS A 1 177 ? 15.367 58.213 -13.676 1.00 29.09 177 CYS A N 1
ATOM 1407 C CA . CYS A 1 177 ? 16.649 57.514 -13.426 1.00 29.09 177 CYS A CA 1
ATOM 1408 C C . CYS A 1 177 ? 16.954 56.413 -14.464 1.00 29.09 177 CYS A C 1
ATOM 1410 O O . CYS A 1 177 ? 16.064 55.723 -14.961 1.00 29.09 177 CYS A O 1
ATOM 1412 N N . GLN A 1 178 ? 18.242 56.243 -14.778 1.00 29.02 178 GLN A N 1
ATOM 1413 C CA . GLN A 1 178 ? 18.744 55.353 -15.832 1.00 29.02 178 GLN A CA 1
ATOM 1414 C C . GLN A 1 178 ? 18.986 53.905 -15.363 1.00 29.02 178 GLN A C 1
ATOM 1416 O O . GLN A 1 178 ? 19.186 53.626 -14.182 1.00 29.02 178 GLN A O 1
ATOM 1421 N N . CYS A 1 179 ? 19.100 52.994 -16.331 1.00 30.58 179 CYS A N 1
ATOM 1422 C CA . CYS A 1 179 ? 19.976 51.824 -16.249 1.00 30.58 179 CYS A CA 1
ATOM 1423 C C . CYS A 1 179 ? 20.826 51.822 -17.525 1.00 30.58 179 CYS A C 1
ATOM 1425 O O . CYS A 1 179 ? 20.276 51.680 -18.615 1.00 30.58 179 CYS A O 1
ATOM 1427 N N . GLU A 1 180 ? 22.130 52.067 -17.394 1.00 32.09 180 GLU A N 1
ATOM 1428 C CA . GLU A 1 180 ? 23.044 52.226 -18.533 1.00 32.09 180 GLU A CA 1
ATOM 1429 C C . GLU A 1 180 ? 23.543 50.888 -19.101 1.00 32.09 180 GLU A C 1
ATOM 1431 O O . GLU A 1 180 ? 23.701 49.895 -18.385 1.00 32.09 180 GLU A O 1
ATOM 1436 N N . ASP A 1 181 ? 23.840 50.908 -20.401 1.00 35.50 181 ASP A N 1
ATOM 1437 C CA . ASP A 1 181 ? 24.578 49.875 -21.126 1.00 35.50 181 ASP A CA 1
ATOM 1438 C C . ASP A 1 181 ? 26.058 49.781 -20.704 1.00 35.50 181 ASP A C 1
ATOM 1440 O O . ASP A 1 181 ? 26.663 50.732 -20.210 1.00 35.50 181 ASP A O 1
ATOM 1444 N N . GLY A 1 182 ? 26.692 48.648 -21.023 1.00 30.97 182 GLY A N 1
ATOM 1445 C CA . GLY A 1 182 ? 28.149 48.496 -20.986 1.00 30.97 182 GLY A CA 1
ATOM 1446 C C . GLY A 1 182 ? 28.612 47.283 -21.796 1.00 30.97 182 GLY A C 1
ATOM 1447 O O . GLY A 1 182 ? 28.479 46.152 -21.335 1.00 30.97 182 GLY A O 1
ATOM 1448 N N . GLY A 1 183 ? 29.146 47.509 -23.002 1.00 31.70 183 GLY A N 1
ATOM 1449 C CA . GLY A 1 183 ? 29.604 46.458 -23.927 1.00 31.70 183 GLY A CA 1
ATOM 1450 C C . GLY A 1 183 ? 31.025 46.669 -24.481 1.00 31.70 183 GLY A C 1
ATOM 1451 O O . GLY A 1 183 ? 31.688 47.640 -24.125 1.00 31.70 183 GLY A O 1
ATOM 1452 N N . GLY A 1 184 ? 31.452 45.766 -25.382 1.00 31.66 184 GLY A N 1
ATOM 1453 C CA . GLY A 1 184 ? 32.785 45.732 -26.033 1.00 31.66 184 GLY A CA 1
ATOM 1454 C C . GLY A 1 184 ? 33.885 45.091 -25.164 1.00 31.66 184 GLY A C 1
ATOM 1455 O O . GLY A 1 184 ? 33.770 45.104 -23.944 1.00 31.66 184 GLY A O 1
ATOM 1456 N N . GLU A 1 185 ? 34.977 44.484 -25.650 1.00 36.50 185 GLU A N 1
ATOM 1457 C CA . GLU A 1 185 ? 35.579 44.186 -26.979 1.00 36.50 185 GLU A CA 1
ATOM 1458 C C . GLU A 1 185 ? 36.685 43.112 -26.716 1.00 36.50 185 GLU A C 1
ATOM 1460 O O . GLU A 1 185 ? 37.151 43.022 -25.579 1.00 36.50 185 GLU A O 1
ATOM 1465 N N . ASP A 1 186 ? 37.220 42.263 -27.608 1.00 35.06 186 ASP A N 1
ATOM 1466 C CA . ASP A 1 186 ? 36.982 41.818 -29.004 1.00 35.06 186 ASP A CA 1
ATOM 1467 C C . ASP A 1 186 ? 37.814 40.501 -29.225 1.00 35.06 186 ASP A C 1
ATOM 1469 O O . ASP A 1 186 ? 38.530 40.096 -28.303 1.00 35.06 186 ASP A O 1
ATOM 1473 N N . GLY A 1 187 ? 37.789 39.835 -30.400 1.00 31.47 187 GLY A N 1
ATOM 1474 C CA . GLY A 1 187 ? 38.919 38.972 -30.825 1.00 31.47 187 GLY A CA 1
ATOM 1475 C C . GLY A 1 187 ? 38.653 37.672 -31.616 1.00 31.47 187 GLY A C 1
ATOM 1476 O O . GLY A 1 187 ? 38.700 36.587 -31.046 1.00 31.47 187 GLY A O 1
ATOM 1477 N N . ASP A 1 188 ? 38.492 37.795 -32.938 1.00 32.59 188 ASP A N 1
ATOM 1478 C CA . ASP A 1 188 ? 38.965 36.907 -34.032 1.00 32.59 188 ASP A CA 1
ATOM 1479 C C . ASP A 1 188 ? 39.005 35.350 -33.946 1.00 32.59 188 ASP A C 1
ATOM 1481 O O . ASP A 1 188 ? 39.771 34.747 -33.198 1.00 32.59 188 ASP A O 1
ATOM 1485 N N . GLY A 1 189 ? 38.450 34.712 -34.998 1.00 31.41 189 GLY A N 1
ATOM 1486 C CA . GLY A 1 189 ? 39.330 33.985 -35.941 1.00 31.41 189 GLY A CA 1
ATOM 1487 C C . GLY A 1 189 ? 39.032 32.523 -36.350 1.00 31.41 189 GLY A C 1
ATOM 1488 O O . GLY A 1 189 ? 39.469 31.602 -35.674 1.00 31.41 189 GLY A O 1
ATOM 1489 N N . GLN A 1 190 ? 38.527 32.342 -37.589 1.00 31.92 190 GLN A N 1
ATOM 1490 C CA . GLN A 1 190 ? 38.732 31.176 -38.501 1.00 31.92 190 GLN A CA 1
ATOM 1491 C C . GLN A 1 190 ? 38.122 29.797 -38.089 1.00 31.92 190 GLN A C 1
ATOM 1493 O O . GLN A 1 190 ? 38.129 29.416 -36.932 1.00 31.92 190 GLN A O 1
ATOM 1498 N N . GLY A 1 191 ? 37.602 28.942 -38.987 1.00 30.45 191 GLY A N 1
ATOM 1499 C CA . GLY A 1 191 ? 37.348 29.069 -40.428 1.00 30.45 191 GLY A CA 1
ATOM 1500 C C . GLY A 1 191 ? 36.786 27.776 -41.078 1.00 30.45 191 GLY A C 1
ATOM 1501 O O . GLY A 1 191 ? 36.927 26.690 -40.536 1.00 30.45 191 GLY A O 1
ATOM 1502 N N . GLU A 1 192 ? 36.198 27.941 -42.271 1.00 33.25 192 GLU A N 1
ATOM 1503 C CA . GLU A 1 192 ? 35.947 26.954 -43.355 1.00 33.25 192 GLU A CA 1
ATOM 1504 C C . GLU A 1 192 ? 34.957 25.757 -43.221 1.00 33.25 192 GLU A C 1
ATOM 1506 O O . GLU A 1 192 ? 35.172 24.812 -42.479 1.00 33.25 192 GLU A O 1
ATOM 1511 N N . LYS A 1 193 ? 33.945 25.781 -44.122 1.00 32.50 193 LYS A N 1
ATOM 1512 C CA . LYS A 1 193 ? 33.515 24.750 -45.119 1.00 32.50 193 LYS A CA 1
ATOM 1513 C C . LYS A 1 193 ? 33.330 23.281 -44.656 1.00 32.50 193 LYS A C 1
ATOM 1515 O O . LYS A 1 193 ? 34.192 22.693 -44.033 1.00 32.50 193 LYS A O 1
ATOM 1520 N N . GLY A 1 194 ? 32.292 22.539 -45.055 1.00 29.59 194 GLY A N 1
ATOM 1521 C CA . GLY A 1 194 ? 31.318 22.711 -46.144 1.00 29.59 194 GLY A CA 1
ATOM 1522 C C . GLY A 1 194 ? 31.263 21.435 -47.008 1.00 29.59 194 GLY A C 1
ATOM 1523 O O . GLY A 1 194 ? 32.309 20.938 -47.411 1.00 29.59 194 GLY A O 1
ATOM 1524 N N . GLY A 1 195 ? 30.074 20.889 -47.301 1.00 29.83 195 GLY A N 1
ATOM 1525 C CA . GLY A 1 195 ? 29.960 19.634 -48.064 1.00 29.83 195 GLY A CA 1
ATOM 1526 C C . GLY A 1 195 ? 28.524 19.175 -48.335 1.00 29.83 195 GLY A C 1
ATOM 1527 O O . GLY A 1 195 ? 27.919 18.492 -47.516 1.00 29.83 195 GLY A O 1
ATOM 1528 N N . HIS A 1 196 ? 27.993 19.529 -49.507 1.00 34.31 196 HIS A N 1
ATOM 1529 C CA . HIS A 1 196 ? 26.729 19.014 -50.047 1.00 34.31 196 HIS A CA 1
ATOM 1530 C C . HIS A 1 196 ? 26.991 17.866 -51.038 1.00 34.31 196 HIS A C 1
ATOM 1532 O O . HIS A 1 196 ? 27.948 17.924 -51.808 1.00 34.31 196 HIS A O 1
ATOM 1538 N N . GLY A 1 197 ? 26.080 16.891 -51.090 1.00 29.83 197 GLY A N 1
ATOM 1539 C CA . GLY A 1 197 ? 25.976 15.886 -52.155 1.00 29.83 197 GLY A CA 1
ATOM 1540 C C . GLY A 1 197 ? 25.185 14.655 -51.682 1.00 29.83 197 GLY A C 1
ATOM 1541 O O . GLY A 1 197 ? 25.333 14.252 -50.537 1.00 29.83 197 GLY A O 1
ATOM 1542 N N . GLY A 1 198 ? 24.309 14.021 -52.465 1.00 30.61 198 GLY A N 1
ATOM 1543 C CA . GLY A 1 198 ? 23.868 14.355 -53.821 1.00 30.61 198 GLY A CA 1
ATOM 1544 C C . GLY A 1 198 ? 23.702 13.118 -54.711 1.00 30.61 198 GLY A C 1
ATOM 1545 O O . GLY A 1 198 ? 24.694 12.618 -55.218 1.00 30.61 198 GLY A O 1
ATOM 1546 N N . ALA A 1 199 ? 22.442 12.741 -54.968 1.00 32.06 199 ALA A N 1
ATOM 1547 C CA . ALA A 1 199 ? 21.955 11.922 -56.093 1.00 32.06 199 ALA A CA 1
ATOM 1548 C C . ALA A 1 199 ? 22.183 10.381 -56.134 1.00 32.06 199 ALA A C 1
ATOM 1550 O O . ALA A 1 199 ? 23.298 9.889 -56.189 1.00 32.06 199 ALA A O 1
ATOM 1551 N N . GLN A 1 200 ? 21.039 9.682 -56.261 1.00 30.17 200 GLN A N 1
ATOM 1552 C CA . GLN A 1 200 ? 20.677 8.685 -57.299 1.00 30.17 200 GLN A CA 1
ATOM 1553 C C . GLN A 1 200 ? 21.457 7.364 -57.485 1.00 30.17 200 GLN A C 1
ATOM 1555 O O . GLN A 1 200 ? 22.669 7.351 -57.649 1.00 30.17 200 GLN A O 1
ATOM 1560 N N . GLY A 1 201 ? 20.689 6.285 -57.723 1.00 28.73 201 GLY A N 1
ATOM 1561 C CA . GLY A 1 201 ? 21.052 5.280 -58.736 1.00 28.73 201 GLY A CA 1
ATOM 1562 C C . GLY A 1 201 ? 20.692 3.821 -58.430 1.00 28.73 201 GLY A C 1
ATOM 1563 O O . GLY A 1 201 ? 21.393 3.196 -57.650 1.00 28.73 201 GLY A O 1
ATOM 1564 N N . GLU A 1 202 ? 19.697 3.289 -59.160 1.00 31.67 202 GLU A N 1
ATOM 1565 C CA . GLU A 1 202 ? 19.545 1.859 -59.534 1.00 31.67 202 GLU A CA 1
ATOM 1566 C C . GLU A 1 202 ? 19.286 0.836 -58.390 1.00 31.67 202 GLU A C 1
ATOM 1568 O O . GLU A 1 202 ? 19.665 1.016 -57.243 1.00 31.67 202 GLU A O 1
ATOM 1573 N N . GLY A 1 203 ? 18.582 -0.284 -58.582 1.00 28.50 203 GLY A N 1
ATOM 1574 C CA . GLY A 1 203 ? 17.939 -0.839 -59.776 1.00 28.50 203 GLY A CA 1
ATOM 1575 C C . GLY A 1 203 ? 18.063 -2.369 -59.773 1.00 28.50 203 GLY A C 1
ATOM 1576 O O . GLY A 1 203 ? 19.164 -2.891 -59.892 1.00 28.50 203 GLY A O 1
ATOM 1577 N N . GLY A 1 204 ? 16.957 -3.110 -59.635 1.00 30.36 204 GLY A N 1
ATOM 1578 C CA . GLY A 1 204 ? 17.003 -4.580 -59.629 1.00 30.36 204 GLY A CA 1
ATOM 1579 C C . GLY A 1 204 ? 15.692 -5.226 -59.189 1.00 30.36 204 GLY A C 1
ATOM 1580 O O . GLY A 1 204 ? 15.398 -5.286 -58.000 1.00 30.36 204 GLY A O 1
ATOM 1581 N N . GLY A 1 205 ? 14.895 -5.697 -60.150 1.00 29.73 205 GLY A N 1
ATOM 1582 C CA . GLY A 1 205 ? 13.625 -6.377 -59.888 1.00 29.73 205 GLY A CA 1
ATOM 1583 C C . GLY A 1 205 ? 13.708 -7.898 -60.031 1.00 29.73 205 GLY A C 1
ATOM 1584 O O . GLY A 1 205 ? 14.548 -8.419 -60.760 1.00 29.73 205 GLY A O 1
ATOM 1585 N N . ASN A 1 206 ? 12.780 -8.592 -59.373 1.00 33.41 206 ASN A N 1
ATOM 1586 C CA . ASN A 1 206 ? 12.318 -9.945 -59.698 1.00 33.41 206 ASN A CA 1
ATOM 1587 C C . ASN A 1 206 ? 10.954 -10.134 -58.991 1.00 33.41 206 ASN A C 1
ATOM 1589 O O . ASN A 1 206 ? 10.797 -9.655 -57.874 1.00 33.41 206 ASN A O 1
ATOM 1593 N N . GLY A 1 207 ? 9.922 -10.779 -59.537 1.00 29.02 207 GLY A N 1
ATOM 1594 C CA . GLY A 1 207 ? 9.832 -11.492 -60.813 1.00 29.02 207 GLY A CA 1
ATOM 1595 C C . GLY A 1 207 ? 9.101 -12.830 -60.640 1.00 29.02 207 GLY A C 1
ATOM 1596 O O . GLY A 1 207 ? 9.750 -13.859 -60.502 1.00 29.02 207 GLY A O 1
ATOM 1597 N N . GLY A 1 208 ? 7.762 -12.804 -60.633 1.00 29.89 208 GLY A N 1
ATOM 1598 C CA . GLY A 1 208 ? 6.866 -13.961 -60.423 1.00 29.89 208 GLY A CA 1
ATOM 1599 C C . GLY A 1 208 ? 5.744 -13.605 -59.432 1.00 29.89 208 GLY A C 1
ATOM 1600 O O . GLY A 1 208 ? 6.031 -13.021 -58.396 1.00 29.89 208 GLY A O 1
ATOM 1601 N N . GLY A 1 209 ? 4.449 -13.832 -59.680 1.00 27.28 209 GLY A N 1
ATOM 1602 C CA . GLY A 1 209 ? 3.808 -14.745 -60.639 1.00 27.28 209 GLY A CA 1
ATOM 1603 C C . GLY A 1 209 ? 3.646 -16.144 -60.018 1.00 27.28 209 GLY A C 1
ATOM 1604 O O . GLY A 1 209 ? 4.629 -16.680 -59.525 1.00 27.28 209 GLY A O 1
ATOM 1605 N N . CYS A 1 210 ? 2.476 -16.796 -59.989 1.00 28.22 210 CYS A N 1
ATOM 1606 C CA . CYS A 1 210 ? 1.222 -16.585 -60.733 1.00 28.22 210 CYS A CA 1
ATOM 1607 C C . CYS A 1 210 ? 0.012 -17.254 -60.020 1.00 28.22 210 CYS A C 1
ATOM 1609 O O . CYS A 1 210 ? 0.220 -18.108 -59.164 1.00 28.22 210 CYS A O 1
ATOM 1611 N N . HIS A 1 211 ? -1.209 -16.981 -60.516 1.00 30.73 211 HIS A N 1
ATOM 1612 C CA . HIS A 1 211 ? -2.503 -17.657 -60.236 1.00 30.73 211 HIS A CA 1
ATOM 1613 C C . HIS A 1 211 ? -3.121 -17.423 -58.834 1.00 30.73 211 HIS A C 1
ATOM 1615 O O . HIS A 1 211 ? -2.450 -17.565 -57.824 1.00 30.73 211 HIS A O 1
ATOM 1621 N N . GLY A 1 212 ? -4.407 -17.084 -58.672 1.00 27.66 212 GLY A N 1
ATOM 1622 C CA . GLY A 1 212 ? -5.481 -16.874 -59.654 1.00 27.66 212 GLY A CA 1
ATOM 1623 C C . GLY A 1 212 ? -6.421 -18.074 -59.791 1.00 27.66 212 GLY A C 1
ATOM 1624 O O . GLY A 1 212 ? -6.197 -18.928 -60.645 1.00 27.66 212 GLY A O 1
ATOM 1625 N N . ALA A 1 213 ? -7.481 -18.098 -58.978 1.00 29.64 213 ALA A N 1
ATOM 1626 C CA . ALA A 1 213 ? -8.649 -18.962 -59.140 1.00 29.64 213 ALA A CA 1
ATOM 1627 C C . ALA A 1 213 ? -9.883 -18.287 -58.510 1.00 29.64 213 ALA A C 1
ATOM 1629 O O . ALA A 1 213 ? -10.015 -18.229 -57.289 1.00 29.64 213 ALA A O 1
ATOM 1630 N N . GLU A 1 214 ? -10.768 -17.754 -59.351 1.00 28.16 214 GLU A N 1
ATOM 1631 C CA . GLU A 1 214 ? -12.145 -17.425 -58.968 1.00 28.16 214 GLU A CA 1
ATOM 1632 C C . GLU A 1 214 ? -13.031 -18.684 -58.991 1.00 28.16 214 GLU A C 1
ATOM 1634 O O . GLU A 1 214 ? -12.663 -19.692 -59.594 1.00 28.16 214 GLU A O 1
ATOM 1639 N N . VAL A 1 215 ? -14.234 -18.540 -58.417 1.00 31.03 215 VAL A N 1
ATOM 1640 C CA . VAL A 1 215 ? -15.546 -19.131 -58.784 1.00 31.03 215 VAL A CA 1
ATOM 1641 C C . VAL A 1 215 ? -16.265 -19.661 -57.542 1.00 31.03 215 VAL A C 1
ATOM 1643 O O . VAL A 1 215 ? -15.776 -20.556 -56.862 1.00 31.03 215 VAL A O 1
ATOM 1646 N N . GLY A 1 216 ? -17.472 -19.144 -57.281 1.00 28.22 216 GLY A N 1
ATOM 1647 C CA . GLY A 1 216 ? -18.327 -19.649 -56.198 1.00 28.22 216 GLY A CA 1
ATOM 1648 C C . GLY A 1 216 ? -19.447 -18.710 -55.748 1.00 28.22 216 GLY A C 1
ATOM 1649 O O . GLY A 1 216 ? -19.673 -18.578 -54.552 1.00 28.22 216 GLY A O 1
ATOM 1650 N N . ASN A 1 217 ? -20.129 -18.025 -56.672 1.00 28.11 217 ASN A N 1
ATOM 1651 C CA . ASN A 1 217 ? -21.259 -17.160 -56.317 1.00 28.11 217 ASN A CA 1
ATOM 1652 C C . ASN A 1 217 ? -22.502 -18.017 -55.996 1.00 28.11 217 ASN A C 1
ATOM 1654 O O . ASN A 1 217 ? -22.860 -18.882 -56.796 1.00 28.11 217 ASN A O 1
ATOM 1658 N N . GLY A 1 218 ? -23.156 -17.785 -54.855 1.00 28.16 218 GLY A N 1
ATOM 1659 C CA . GLY A 1 218 ? -24.241 -18.634 -54.346 1.00 28.16 218 GLY A CA 1
ATOM 1660 C C . GLY A 1 218 ? -25.213 -17.854 -53.467 1.00 28.16 218 GLY A C 1
ATOM 1661 O O . GLY A 1 218 ? -25.116 -17.885 -52.246 1.00 28.16 218 GLY A O 1
ATOM 1662 N N . ASN A 1 219 ? -26.131 -17.129 -54.106 1.00 28.95 219 ASN A N 1
ATOM 1663 C CA . ASN A 1 219 ? -27.123 -16.292 -53.436 1.00 28.95 219 ASN A CA 1
ATOM 1664 C C . ASN A 1 219 ? -28.303 -17.145 -52.929 1.00 28.95 219 ASN A C 1
ATOM 1666 O O . ASN A 1 219 ? -28.799 -17.993 -53.672 1.00 28.95 219 ASN A O 1
ATOM 1670 N N . GLY A 1 220 ? -28.777 -16.899 -51.706 1.00 28.25 220 GLY A N 1
ATOM 1671 C CA . GLY A 1 220 ? -29.866 -17.660 -51.081 1.00 28.25 220 GLY A CA 1
ATOM 1672 C C . GLY A 1 220 ? -30.703 -16.796 -50.143 1.00 28.25 220 GLY A C 1
ATOM 1673 O O . GLY A 1 220 ? -30.479 -16.800 -48.938 1.00 28.25 220 GLY A O 1
ATOM 1674 N N . HIS A 1 221 ? -31.655 -16.051 -50.708 1.00 26.83 221 HIS A N 1
ATOM 1675 C CA . HIS A 1 221 ? -32.706 -15.368 -49.948 1.00 26.83 221 HIS A CA 1
ATOM 1676 C C . HIS A 1 221 ? -33.718 -16.390 -49.412 1.00 26.83 221 HIS A C 1
ATOM 1678 O O . HIS A 1 221 ? -34.189 -17.237 -50.172 1.00 26.83 221 HIS A O 1
ATOM 1684 N N . ALA A 1 222 ? -34.112 -16.234 -48.151 1.00 28.28 222 ALA A N 1
ATOM 1685 C CA . ALA A 1 222 ? -35.389 -16.700 -47.624 1.00 28.28 222 ALA A CA 1
ATOM 1686 C C . ALA A 1 222 ? -35.878 -15.650 -46.614 1.00 28.28 222 ALA A C 1
ATOM 1688 O O . ALA A 1 222 ? -35.173 -15.340 -45.654 1.00 28.28 222 ALA A O 1
ATOM 1689 N N . GLU A 1 223 ? -37.031 -15.053 -46.904 1.00 28.62 223 GLU A N 1
ATOM 1690 C CA . GLU A 1 223 ? -37.811 -14.233 -45.969 1.00 28.62 223 GLU A CA 1
ATOM 1691 C C . GLU A 1 223 ? -38.827 -15.143 -45.240 1.00 28.62 223 GLU A C 1
ATOM 1693 O O . GLU A 1 223 ? -38.775 -16.359 -45.423 1.00 28.62 223 GLU A O 1
ATOM 1698 N N . GLU A 1 224 ? -39.752 -14.543 -44.476 1.00 27.95 224 GLU A N 1
ATOM 1699 C CA . GLU A 1 224 ? -40.829 -15.191 -43.691 1.00 27.95 224 GLU A CA 1
ATOM 1700 C C . GLU A 1 224 ? -40.336 -15.833 -42.362 1.00 27.95 224 GLU A C 1
ATOM 1702 O O . GLU A 1 224 ? -39.282 -16.461 -42.306 1.00 27.95 224 GLU A O 1
ATOM 1707 N N . GLU A 1 225 ? -41.001 -15.673 -41.210 1.00 27.56 225 GLU A N 1
ATOM 1708 C CA . GLU A 1 225 ? -42.275 -14.993 -40.898 1.00 27.56 225 GLU A CA 1
ATOM 1709 C C . GLU A 1 225 ? -42.319 -14.554 -39.410 1.00 27.56 225 GLU A C 1
ATOM 1711 O O . GLU A 1 225 ? -41.544 -15.043 -38.585 1.00 27.56 225 GLU A O 1
ATOM 1716 N N . GLU A 1 226 ? -43.216 -13.626 -39.049 1.00 30.25 226 GLU A N 1
ATOM 1717 C CA . GLU A 1 226 ? -43.506 -13.289 -37.643 1.00 30.25 226 GLU A CA 1
ATOM 1718 C C . GLU A 1 226 ? -44.439 -14.336 -37.010 1.00 30.25 226 GLU A C 1
ATOM 1720 O O . GLU A 1 226 ? -45.567 -14.493 -37.469 1.00 30.25 226 GLU A O 1
ATOM 1725 N N . GLU A 1 227 ? -44.069 -14.930 -35.870 1.00 28.39 227 GLU A N 1
ATOM 1726 C CA . GLU A 1 227 ? -45.059 -15.433 -34.904 1.00 28.39 227 GLU A CA 1
ATOM 1727 C C . GLU A 1 227 ? -44.686 -15.047 -33.467 1.00 28.39 227 GLU A C 1
ATOM 1729 O O . GLU A 1 227 ? -43.587 -15.308 -32.974 1.00 28.39 227 GLU A O 1
ATOM 1734 N N . GLY A 1 228 ? -45.632 -14.407 -32.774 1.00 28.33 228 GLY A N 1
ATOM 1735 C CA . GLY A 1 228 ? -45.497 -14.046 -31.367 1.00 28.33 228 GLY A CA 1
ATOM 1736 C C . GLY A 1 228 ? -45.867 -15.208 -30.446 1.00 28.33 228 GLY A C 1
ATOM 1737 O O . GLY A 1 228 ? -46.977 -15.730 -30.513 1.00 28.33 228 GLY A O 1
ATOM 1738 N N . GLY A 1 229 ? -44.970 -15.559 -29.523 1.00 26.58 229 GLY A N 1
ATOM 1739 C CA . GLY A 1 229 ? -45.190 -16.608 -28.527 1.00 26.58 229 GLY A CA 1
ATOM 1740 C C . GLY A 1 229 ? -44.739 -16.171 -27.140 1.00 26.58 229 GLY A C 1
ATOM 1741 O O . GLY A 1 229 ? -43.586 -16.364 -26.766 1.00 26.58 229 GLY A O 1
ATOM 1742 N N . GLY A 1 230 ? -45.648 -15.594 -26.353 1.00 29.03 230 GLY A N 1
ATOM 1743 C CA . GLY A 1 230 ? -45.382 -15.335 -24.939 1.00 29.03 230 GLY A CA 1
ATOM 1744 C C . GLY A 1 230 ? -45.268 -16.648 -24.160 1.00 29.03 230 GLY A C 1
ATOM 1745 O O . GLY A 1 230 ? -46.167 -17.488 -24.224 1.00 29.03 230 GLY A O 1
ATOM 1746 N N . HIS A 1 231 ? -44.193 -16.813 -23.391 1.00 27.98 231 HIS A N 1
ATOM 1747 C CA . HIS A 1 231 ? -44.088 -17.862 -22.380 1.00 27.98 231 HIS A CA 1
ATOM 1748 C C . HIS A 1 231 ? -43.519 -17.298 -21.082 1.00 27.98 231 HIS A C 1
ATOM 1750 O O . HIS A 1 231 ? -42.473 -16.654 -21.067 1.00 27.98 231 HIS A O 1
ATOM 1756 N N . HIS A 1 232 ? -44.234 -17.544 -19.985 1.00 31.41 232 HIS A N 1
ATOM 1757 C CA . HIS A 1 232 ? -43.744 -17.271 -18.643 1.00 31.41 232 HIS A CA 1
ATOM 1758 C C . HIS A 1 232 ? -42.635 -18.270 -18.30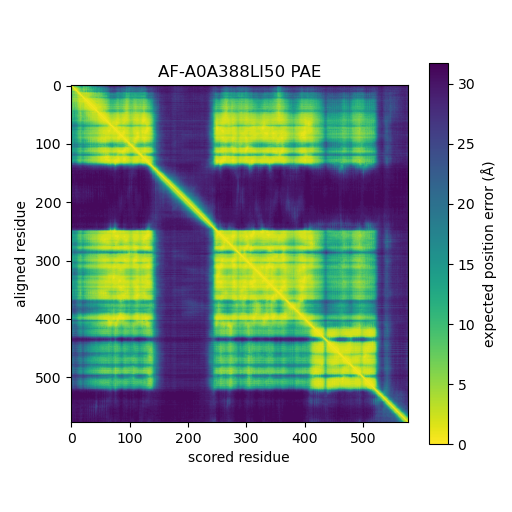6 1.00 31.41 232 HIS A C 1
ATOM 1760 O O . HIS A 1 232 ? -42.910 -19.425 -17.988 1.00 31.41 232 HIS A O 1
ATOM 1766 N N . GLY A 1 233 ? -41.385 -17.818 -18.373 1.00 24.94 233 GLY A N 1
ATOM 1767 C CA . GLY A 1 233 ? -40.290 -18.461 -17.662 1.00 24.94 233 GLY A CA 1
ATOM 1768 C C . GLY A 1 233 ? -40.321 -17.995 -16.213 1.00 24.94 233 GLY A C 1
ATOM 1769 O O . GLY A 1 233 ? -39.964 -16.851 -15.937 1.00 24.94 233 GLY A O 1
ATOM 1770 N N . SER A 1 234 ? -40.765 -18.860 -15.302 1.00 27.08 234 SER A N 1
ATOM 1771 C CA . SER A 1 234 ? -40.508 -18.678 -13.875 1.00 27.08 234 SER A CA 1
ATOM 1772 C C . SER A 1 234 ? -38.996 -18.709 -13.675 1.00 27.08 234 SER A C 1
ATOM 1774 O O . SER A 1 234 ? -38.387 -19.767 -13.795 1.00 27.08 234 SER A O 1
ATOM 1776 N N . GLY A 1 235 ? -38.387 -17.547 -13.442 1.00 24.28 235 GLY A N 1
ATOM 1777 C CA . GLY A 1 235 ? -37.022 -17.489 -12.944 1.00 24.28 235 GLY A CA 1
ATOM 1778 C C . GLY A 1 235 ? -37.054 -17.919 -11.489 1.00 24.28 235 GLY A C 1
ATOM 1779 O O . GLY A 1 235 ? -37.596 -17.185 -10.662 1.00 24.28 235 GLY A O 1
ATOM 1780 N N . ASP A 1 236 ? -36.534 -19.110 -11.203 1.00 26.73 236 ASP A N 1
ATOM 1781 C CA . ASP A 1 236 ? -36.291 -19.546 -9.836 1.00 26.73 236 ASP A CA 1
ATOM 1782 C C . ASP A 1 236 ? -35.391 -18.503 -9.169 1.00 26.73 236 ASP A C 1
ATOM 1784 O O . ASP A 1 236 ? -34.280 -18.233 -9.631 1.00 26.73 236 ASP A O 1
ATOM 1788 N N . GLY A 1 237 ? -35.909 -17.858 -8.126 1.00 25.72 237 GLY A N 1
ATOM 1789 C CA . GLY A 1 237 ? -35.099 -16.987 -7.297 1.00 25.72 237 GLY A CA 1
ATOM 1790 C C . GLY A 1 237 ? -34.113 -17.858 -6.542 1.00 25.72 237 GLY A C 1
ATOM 1791 O O . GLY A 1 237 ? -34.514 -18.565 -5.619 1.00 25.72 237 GLY A O 1
ATOM 1792 N N . GLU A 1 238 ? -32.839 -17.801 -6.923 1.00 27.67 238 GLU A N 1
ATOM 1793 C CA . GLU A 1 238 ? -31.769 -18.114 -5.986 1.00 27.67 238 GLU A CA 1
ATOM 1794 C C . GLU A 1 238 ? -31.891 -17.089 -4.854 1.00 27.67 238 GLU A C 1
ATOM 1796 O O . GLU A 1 238 ? -31.550 -15.915 -4.992 1.00 27.67 238 GLU A O 1
ATOM 1801 N N . GLU A 1 239 ? -32.521 -17.525 -3.764 1.00 28.97 239 GLU A N 1
ATOM 1802 C CA . GLU A 1 239 ? -32.575 -16.785 -2.515 1.00 28.97 239 GLU A CA 1
ATOM 1803 C C . GLU A 1 239 ? -31.133 -16.693 -2.007 1.00 28.97 239 GLU A C 1
ATOM 1805 O O . GLU A 1 239 ? -30.619 -17.648 -1.427 1.00 28.97 239 GLU A O 1
ATOM 1810 N N . ASP A 1 240 ? -30.472 -15.563 -2.289 1.00 25.05 240 ASP A N 1
ATOM 1811 C CA . ASP A 1 240 ? -29.138 -15.230 -1.783 1.00 25.05 240 ASP A CA 1
ATOM 1812 C C . ASP A 1 240 ? -29.168 -15.250 -0.246 1.00 25.05 240 ASP A C 1
ATOM 1814 O O . ASP A 1 240 ? -29.462 -14.251 0.422 1.00 25.05 240 ASP A O 1
ATOM 1818 N N . GLU A 1 241 ? -28.889 -16.427 0.316 1.00 26.66 241 GLU A N 1
ATOM 1819 C CA . GLU A 1 241 ? -28.820 -16.696 1.745 1.00 26.66 241 GLU A CA 1
ATOM 1820 C C . GLU A 1 241 ? -27.599 -15.955 2.307 1.00 26.66 241 GLU A C 1
ATOM 1822 O O . GLU A 1 241 ? -26.483 -16.469 2.379 1.00 26.66 241 GLU A O 1
ATOM 1827 N N . CYS A 1 242 ? -27.808 -14.677 2.630 1.00 25.28 242 CYS A N 1
ATOM 1828 C CA . CYS A 1 242 ? -26.766 -13.715 2.973 1.00 25.28 242 CYS A CA 1
ATOM 1829 C C . CYS A 1 242 ? -26.207 -13.974 4.385 1.00 25.28 242 CYS A C 1
ATOM 1831 O O . CYS A 1 242 ? -26.441 -13.222 5.334 1.00 25.28 242 CYS A O 1
ATOM 1833 N N . THR A 1 243 ? -25.487 -15.087 4.541 1.00 25.47 243 THR A N 1
ATOM 1834 C CA . THR A 1 243 ? -24.853 -15.497 5.794 1.00 25.47 243 THR A CA 1
ATOM 1835 C C . THR A 1 243 ? -23.406 -15.038 5.880 1.00 25.47 243 THR A C 1
ATOM 1837 O O . THR A 1 243 ? -22.560 -15.467 5.097 1.00 25.47 243 THR A O 1
ATOM 1840 N N . ALA A 1 244 ? -23.131 -14.298 6.955 1.00 31.20 244 ALA A N 1
ATOM 1841 C CA . ALA A 1 244 ? -21.813 -13.944 7.471 1.00 31.20 244 ALA A CA 1
ATOM 1842 C C . ALA A 1 244 ? -20.943 -13.009 6.608 1.00 31.20 244 ALA A C 1
ATOM 1844 O O . ALA A 1 244 ? -21.056 -12.892 5.392 1.00 31.20 244 ALA A O 1
ATOM 1845 N N . TRP A 1 245 ? -20.035 -12.336 7.319 1.00 39.34 245 TRP A N 1
ATOM 1846 C CA . TRP A 1 245 ? -18.886 -11.598 6.800 1.00 39.34 245 TRP A CA 1
ATOM 1847 C C . TRP A 1 245 ? -18.271 -12.338 5.627 1.00 39.34 245 TRP A C 1
ATOM 1849 O O . TRP A 1 245 ? -17.935 -13.510 5.795 1.00 39.34 245 TRP A O 1
ATOM 1859 N N . GLU A 1 246 ? -18.118 -11.640 4.493 1.00 45.38 246 GLU A N 1
ATOM 1860 C CA . GLU A 1 246 ? -17.627 -12.219 3.239 1.00 45.38 246 GLU A CA 1
ATOM 1861 C C . GLU A 1 246 ? -16.508 -13.232 3.531 1.00 45.38 246 GLU A C 1
ATOM 1863 O O . GLU A 1 246 ? -15.454 -12.820 4.041 1.00 45.38 246 GLU A O 1
ATOM 1868 N N . PRO A 1 247 ? -16.730 -14.541 3.280 1.00 48.12 247 PRO A N 1
ATOM 1869 C CA . PRO A 1 247 ? -15.737 -15.554 3.595 1.00 48.12 247 PRO A CA 1
ATOM 1870 C C . PRO A 1 247 ? -14.435 -15.199 2.888 1.00 48.12 247 PRO A C 1
ATOM 1872 O O . PRO A 1 247 ? -14.447 -14.564 1.827 1.00 48.12 247 PRO A O 1
ATOM 1875 N N . CYS A 1 248 ? -13.312 -15.564 3.507 1.00 57.69 248 CYS A N 1
ATOM 1876 C CA . CYS A 1 248 ? -11.991 -15.174 3.036 1.00 57.69 248 CYS A CA 1
ATOM 1877 C C . CYS A 1 248 ? -11.811 -15.637 1.593 1.00 57.69 248 CYS A C 1
ATOM 1879 O O . CYS A 1 248 ? -11.676 -16.823 1.306 1.00 57.69 248 CYS A O 1
ATOM 1881 N N . THR A 1 249 ? -11.928 -14.672 0.692 1.00 84.56 249 THR A N 1
ATOM 1882 C CA . THR A 1 249 ? -12.213 -14.915 -0.714 1.00 84.56 249 THR A CA 1
ATOM 1883 C C . THR A 1 249 ? -10.900 -14.904 -1.465 1.00 84.56 249 THR A C 1
ATOM 1885 O O . THR A 1 249 ? -10.027 -14.074 -1.193 1.00 84.56 249 THR A O 1
ATOM 1888 N N . VAL A 1 250 ? -10.759 -15.837 -2.401 1.00 93.19 250 VAL A N 1
ATOM 1889 C CA . VAL A 1 250 ? -9.667 -15.810 -3.370 1.00 93.19 250 VAL A CA 1
ATOM 1890 C C . VAL A 1 250 ? -9.748 -14.494 -4.147 1.00 93.19 250 VAL A C 1
ATOM 1892 O O . VAL A 1 250 ? -10.838 -14.042 -4.494 1.00 93.19 250 VAL A O 1
ATOM 1895 N N . LEU A 1 251 ? -8.602 -13.865 -4.392 1.00 95.00 251 LEU A N 1
ATOM 1896 C CA . LEU A 1 251 ? -8.472 -12.715 -5.277 1.00 95.00 251 LEU A CA 1
ATOM 1897 C C . LEU A 1 251 ? -8.541 -13.202 -6.726 1.00 95.00 251 LEU A C 1
ATOM 1899 O O . LEU A 1 251 ? -7.733 -14.039 -7.131 1.00 95.00 251 LEU A O 1
ATOM 1903 N N . HIS A 1 252 ? -9.444 -12.638 -7.524 1.00 95.69 252 HIS A N 1
ATOM 1904 C CA . HIS A 1 252 ? -9.566 -12.983 -8.943 1.00 95.69 252 HIS A CA 1
ATOM 1905 C C . HIS A 1 252 ? -8.929 -11.926 -9.859 1.00 95.69 252 HIS A C 1
ATOM 1907 O O . HIS A 1 252 ? -8.802 -10.748 -9.513 1.00 95.69 252 HIS A O 1
ATOM 1913 N N . TYR A 1 253 ? -8.521 -12.327 -11.062 1.00 96.75 253 TYR A N 1
ATOM 1914 C CA . TYR A 1 253 ? -8.047 -11.395 -12.084 1.00 96.75 253 TYR A CA 1
ATOM 1915 C C . TYR A 1 253 ? -9.167 -10.424 -12.489 1.00 96.75 253 TYR A C 1
ATOM 1917 O O . TYR A 1 253 ? -10.311 -10.818 -12.703 1.00 96.75 253 TYR A O 1
ATOM 1925 N N . GLY A 1 254 ? -8.829 -9.137 -12.595 1.00 93.62 254 GLY A N 1
ATOM 1926 C CA . GLY A 1 254 ? -9.777 -8.035 -12.792 1.00 93.62 254 GLY A CA 1
ATOM 1927 C C . GLY A 1 254 ? -10.428 -7.522 -11.499 1.00 93.62 254 GLY A C 1
ATOM 1928 O O . GLY A 1 254 ? -10.892 -6.378 -11.469 1.00 93.62 254 GLY A O 1
ATOM 1929 N N . GLU A 1 255 ? -10.404 -8.299 -10.411 1.00 93.88 255 GLU A N 1
ATOM 1930 C CA . GLU A 1 255 ? -11.001 -7.903 -9.136 1.00 93.88 255 GLU A CA 1
ATOM 1931 C C . GLU A 1 255 ? -10.236 -6.737 -8.491 1.00 93.88 255 GLU A C 1
ATOM 1933 O O . GLU A 1 255 ? -9.006 -6.634 -8.545 1.00 93.88 255 GLU A O 1
ATOM 1938 N N . LYS A 1 256 ? -10.990 -5.813 -7.887 1.00 94.31 256 LYS A N 1
ATOM 1939 C CA . LYS A 1 256 ? -10.451 -4.582 -7.305 1.00 94.31 256 LYS A CA 1
ATOM 1940 C C . LYS A 1 256 ? -10.035 -4.801 -5.855 1.00 94.31 256 LYS A C 1
ATOM 1942 O O . LYS A 1 256 ? -10.819 -5.268 -5.028 1.00 94.31 256 LYS A O 1
ATOM 1947 N N . PHE A 1 257 ? -8.837 -4.348 -5.510 1.00 95.12 257 PHE A N 1
ATOM 1948 C CA . PHE A 1 257 ? -8.291 -4.468 -4.164 1.00 95.12 257 PHE A CA 1
ATOM 1949 C C . PHE A 1 257 ? -7.405 -3.279 -3.781 1.00 95.12 257 PHE A C 1
ATOM 1951 O O . PHE A 1 257 ? -7.159 -2.364 -4.569 1.00 95.12 257 PHE A O 1
ATOM 1958 N N . ARG A 1 258 ? -6.945 -3.286 -2.531 1.00 94.81 258 ARG A N 1
ATOM 1959 C CA . ARG A 1 258 ? -5.955 -2.366 -1.972 1.00 94.81 258 ARG A CA 1
ATOM 1960 C C . ARG A 1 258 ? -4.807 -3.161 -1.360 1.00 94.81 258 ARG A C 1
ATOM 1962 O O . ARG A 1 258 ? -5.049 -4.177 -0.708 1.00 94.81 258 ARG A O 1
ATOM 1969 N N . LEU A 1 259 ? -3.585 -2.658 -1.516 1.00 96.94 259 LEU A N 1
ATOM 1970 C CA . LEU A 1 259 ? -2.420 -3.114 -0.756 1.00 96.94 259 LEU A CA 1
ATOM 1971 C C . LEU A 1 259 ? -2.236 -2.205 0.453 1.00 96.94 259 LEU A C 1
ATOM 1973 O O . LEU A 1 259 ? -2.126 -0.988 0.296 1.00 96.94 259 LEU A O 1
ATOM 1977 N N . VAL A 1 260 ? -2.211 -2.797 1.645 1.00 95.94 260 VAL A N 1
ATOM 1978 C CA . VAL A 1 260 ? -2.024 -2.092 2.918 1.00 95.94 260 VAL A CA 1
ATOM 1979 C C . VAL A 1 260 ? -0.660 -2.458 3.496 1.00 95.94 260 VAL A C 1
ATOM 1981 O O . VAL A 1 260 ? -0.321 -3.636 3.533 1.00 95.94 260 VAL A O 1
ATOM 1984 N N . ALA A 1 261 ? 0.129 -1.486 3.951 1.00 96.75 261 ALA A N 1
ATOM 1985 C CA . ALA A 1 261 ? 1.386 -1.760 4.649 1.00 96.75 261 ALA A CA 1
ATOM 1986 C C . ALA A 1 261 ? 1.142 -2.579 5.924 1.00 96.75 261 ALA A C 1
ATOM 1988 O O . ALA A 1 261 ? 0.195 -2.309 6.665 1.00 96.75 261 ALA A O 1
ATOM 1989 N N . ASN A 1 262 ? 2.041 -3.513 6.233 1.00 95.69 262 ASN A N 1
ATOM 1990 C CA . ASN A 1 262 ? 2.059 -4.166 7.536 1.00 95.69 262 ASN A CA 1
ATOM 1991 C C . ASN A 1 262 ? 2.302 -3.123 8.656 1.00 95.69 262 ASN A C 1
ATOM 1993 O O . ASN A 1 262 ? 3.359 -2.485 8.678 1.00 95.69 262 ASN A O 1
ATOM 1997 N N . PRO A 1 263 ? 1.380 -2.955 9.624 1.00 94.25 263 PRO A N 1
ATOM 1998 C CA . PRO A 1 263 ? 1.445 -1.894 10.636 1.00 94.25 263 PRO A CA 1
ATOM 1999 C C . PRO A 1 263 ? 2.645 -2.013 11.598 1.00 94.25 263 PRO A C 1
ATOM 2001 O O . PRO A 1 263 ? 3.016 -1.036 12.259 1.00 94.25 263 PRO A O 1
ATOM 2004 N N . MET A 1 264 ? 3.338 -3.159 11.623 1.00 95.19 264 MET A N 1
ATOM 2005 C CA . MET A 1 264 ? 4.626 -3.310 12.312 1.00 95.19 264 MET A CA 1
ATOM 2006 C C . MET A 1 264 ? 5.700 -2.331 11.805 1.00 95.19 264 MET A C 1
ATOM 2008 O O . MET A 1 264 ? 6.600 -1.975 12.568 1.00 95.19 264 MET A O 1
ATOM 2012 N N . VAL A 1 265 ? 5.592 -1.818 10.569 1.00 93.69 265 VAL A N 1
ATOM 2013 C CA . VAL A 1 265 ? 6.525 -0.812 10.023 1.00 93.69 265 VAL A CA 1
ATOM 2014 C C . VAL A 1 265 ? 6.467 0.511 10.802 1.00 93.69 265 VAL A C 1
ATOM 2016 O O . VAL A 1 265 ? 7.477 1.199 10.945 1.00 93.69 265 VAL A O 1
ATOM 2019 N N . GLN A 1 266 ? 5.308 0.822 11.394 1.00 90.81 266 GLN A N 1
ATOM 2020 C CA . GLN A 1 266 ? 5.095 1.952 12.304 1.00 90.81 266 GLN A CA 1
ATOM 2021 C C . GLN A 1 266 ? 5.345 1.584 13.784 1.00 90.81 266 GLN A C 1
ATOM 2023 O O . GLN A 1 266 ? 5.154 2.416 14.670 1.00 90.81 266 GLN A O 1
ATOM 2028 N N . GLY A 1 267 ? 5.764 0.347 14.074 1.00 90.00 267 GLY A N 1
ATOM 2029 C CA . GLY A 1 267 ? 5.968 -0.163 15.432 1.00 90.00 267 GLY A CA 1
ATOM 2030 C C . GLY A 1 267 ? 4.690 -0.598 16.160 1.00 90.00 267 GLY A C 1
ATOM 2031 O O . GLY A 1 267 ? 4.724 -0.737 17.384 1.00 90.00 267 GLY A O 1
ATOM 2032 N N . ARG A 1 268 ? 3.576 -0.804 15.443 1.00 91.69 268 ARG A N 1
ATOM 2033 C CA . ARG A 1 268 ? 2.318 -1.336 16.000 1.00 91.69 268 ARG A CA 1
ATOM 2034 C C . ARG A 1 268 ? 2.303 -2.871 15.990 1.00 91.69 268 ARG A C 1
ATOM 2036 O O . ARG A 1 268 ? 3.239 -3.514 15.513 1.00 91.69 268 ARG A O 1
ATOM 2043 N N . GLN A 1 269 ? 1.237 -3.472 16.518 1.00 90.31 269 GLN A N 1
ATOM 2044 C CA . GLN A 1 269 ? 0.998 -4.912 16.371 1.00 90.31 269 GLN A CA 1
ATOM 2045 C C . GLN A 1 269 ? 0.519 -5.236 14.951 1.00 90.31 269 GLN A C 1
ATOM 2047 O O . GLN A 1 269 ? -0.145 -4.415 14.332 1.00 90.31 269 GLN A O 1
ATOM 2052 N N . ILE A 1 270 ? 0.791 -6.448 14.460 1.00 88.69 270 ILE A N 1
ATOM 2053 C CA . ILE A 1 270 ? 0.417 -6.893 13.102 1.00 88.69 270 ILE A CA 1
ATOM 2054 C C . ILE A 1 270 ? -1.092 -6.801 12.808 1.00 88.69 270 ILE A C 1
ATOM 2056 O O . ILE A 1 270 ? -1.490 -6.516 11.683 1.00 88.69 270 ILE A O 1
ATOM 2060 N N . ASN A 1 271 ? -1.921 -6.970 13.840 1.00 85.62 271 ASN A N 1
ATOM 2061 C CA . ASN A 1 271 ? -3.374 -6.859 13.750 1.00 85.62 271 ASN A CA 1
ATOM 2062 C C . ASN A 1 271 ? -3.882 -5.404 13.844 1.00 85.62 271 ASN A C 1
ATOM 2064 O O . ASN A 1 271 ? -5.074 -5.183 13.696 1.00 85.62 271 ASN A O 1
ATOM 2068 N N . ASP A 1 272 ? -3.043 -4.404 14.125 1.00 86.62 272 ASP A N 1
ATOM 2069 C CA . ASP A 1 272 ? -3.486 -3.028 14.395 1.00 86.62 272 ASP A CA 1
ATOM 2070 C C . ASP A 1 272 ? -3.534 -2.165 13.121 1.00 86.62 272 ASP A C 1
ATOM 2072 O O . ASP A 1 272 ? -2.591 -1.439 12.806 1.00 86.62 272 ASP A O 1
ATOM 2076 N N . LEU A 1 273 ? -4.652 -2.234 12.390 1.00 85.00 273 LEU A N 1
ATOM 2077 C CA . LEU A 1 273 ? -4.929 -1.422 11.197 1.00 85.00 273 LEU A CA 1
ATOM 2078 C C . LEU A 1 273 ? -5.764 -0.167 11.510 1.00 85.00 273 LEU A C 1
ATOM 2080 O O . LEU A 1 273 ? -6.523 0.288 10.658 1.00 85.00 273 LEU A O 1
ATOM 2084 N N . GLN A 1 274 ? -5.636 0.427 12.703 1.00 77.94 274 GLN A N 1
ATOM 2085 C CA . GLN A 1 274 ? -6.375 1.654 13.045 1.00 77.94 274 GLN A CA 1
ATOM 2086 C C . GLN A 1 274 ? -5.927 2.895 12.248 1.00 77.94 274 GLN A C 1
ATOM 2088 O O . GLN A 1 274 ? -6.735 3.792 12.020 1.00 77.94 274 GLN A O 1
ATOM 2093 N N . GLU A 1 275 ? -4.669 2.939 11.797 1.00 82.56 275 GLU A N 1
ATOM 2094 C CA . GLU A 1 275 ? -4.111 3.985 10.919 1.00 82.56 275 GLU A CA 1
ATOM 2095 C C . GLU A 1 275 ? -3.352 3.331 9.742 1.00 82.56 275 GLU A C 1
ATOM 2097 O O . GLU A 1 275 ? -2.117 3.302 9.720 1.00 82.56 275 GLU A O 1
ATOM 2102 N N . PRO A 1 276 ? -4.081 2.730 8.787 1.00 89.94 276 PRO A N 1
ATOM 2103 C CA . PRO A 1 276 ? -3.503 1.947 7.703 1.00 89.94 276 PRO A CA 1
ATOM 2104 C C . PRO A 1 276 ? -2.842 2.852 6.657 1.00 89.94 276 PRO A C 1
ATOM 2106 O O . PRO A 1 276 ? -3.329 3.944 6.371 1.00 89.94 276 PRO A O 1
ATOM 2109 N N . LEU A 1 277 ? -1.758 2.371 6.041 1.00 94.38 277 LEU A N 1
ATOM 2110 C CA . LEU A 1 277 ? -1.139 3.018 4.881 1.00 94.38 277 LEU A CA 1
ATOM 2111 C C . LEU A 1 277 ? -1.425 2.202 3.622 1.00 94.38 277 LEU A C 1
ATOM 2113 O O . LEU A 1 277 ? -1.083 1.023 3.565 1.00 94.38 277 LEU A O 1
ATOM 2117 N N . TYR A 1 278 ? -2.016 2.827 2.612 1.00 95.31 278 TYR A N 1
ATOM 2118 C CA . TYR A 1 278 ? -2.395 2.211 1.345 1.00 95.31 278 TYR A CA 1
ATOM 2119 C C . TYR A 1 278 ? -1.402 2.551 0.235 1.00 95.31 278 TYR A C 1
ATOM 2121 O O . TYR A 1 278 ? -0.959 3.697 0.147 1.00 95.31 278 TYR A O 1
ATOM 2129 N N . LEU A 1 279 ? -1.110 1.589 -0.648 1.00 97.75 279 LEU A N 1
ATOM 2130 C CA . LEU A 1 279 ? -0.393 1.858 -1.896 1.00 97.75 279 LEU A CA 1
ATOM 2131 C C . LEU A 1 279 ? -1.282 2.705 -2.810 1.00 97.75 279 LEU A C 1
ATOM 2133 O O . LEU A 1 279 ? -2.366 2.272 -3.207 1.00 97.75 279 LEU A O 1
ATOM 2137 N N . HIS A 1 280 ? -0.822 3.902 -3.147 1.00 95.81 280 HIS A N 1
ATOM 2138 C CA . HIS A 1 280 ? -1.596 4.919 -3.845 1.00 95.81 280 HIS A CA 1
ATOM 2139 C C . HIS A 1 280 ? -0.811 5.515 -5.011 1.00 95.81 280 HIS A C 1
ATOM 2141 O O . HIS A 1 280 ? 0.414 5.624 -4.952 1.00 95.81 280 HIS A O 1
ATOM 2147 N N . SER A 1 281 ? -1.515 5.949 -6.055 1.00 95.12 281 SER A N 1
ATOM 2148 C CA . SER A 1 281 ? -0.923 6.714 -7.148 1.00 95.12 281 SER A CA 1
ATOM 2149 C C . SER A 1 281 ? -1.789 7.915 -7.526 1.00 95.12 281 SER A C 1
ATOM 2151 O O . SER A 1 281 ? -2.964 7.781 -7.868 1.00 95.12 281 SER A O 1
ATOM 2153 N N . TYR A 1 282 ? -1.192 9.104 -7.502 1.00 89.38 282 TYR A N 1
ATOM 2154 C CA . TYR A 1 282 ? -1.846 10.330 -7.954 1.00 89.38 282 TYR A CA 1
ATOM 2155 C C . TYR A 1 282 ? -1.794 10.426 -9.479 1.00 89.38 282 TYR A C 1
ATOM 2157 O O . TYR A 1 282 ? -0.802 10.033 -10.088 1.00 89.38 282 TYR A O 1
ATOM 2165 N N . ALA A 1 283 ? -2.829 10.980 -10.115 1.00 87.81 283 ALA A N 1
ATOM 2166 C CA . ALA A 1 283 ? -2.784 11.254 -11.551 1.00 87.81 283 ALA A CA 1
ATOM 2167 C C . ALA A 1 283 ? -1.636 12.227 -11.876 1.00 87.81 283 ALA A C 1
ATOM 2169 O O . ALA A 1 283 ? -1.485 13.253 -11.210 1.00 87.81 283 ALA A O 1
ATOM 2170 N N . HIS A 1 284 ? -0.831 11.902 -12.894 1.00 86.00 284 HIS A N 1
ATOM 2171 C CA . HIS A 1 284 ? 0.382 12.659 -13.203 1.00 86.00 284 HIS A CA 1
ATOM 2172 C C . HIS A 1 284 ? 0.063 14.130 -13.510 1.00 86.00 284 HIS A C 1
ATOM 2174 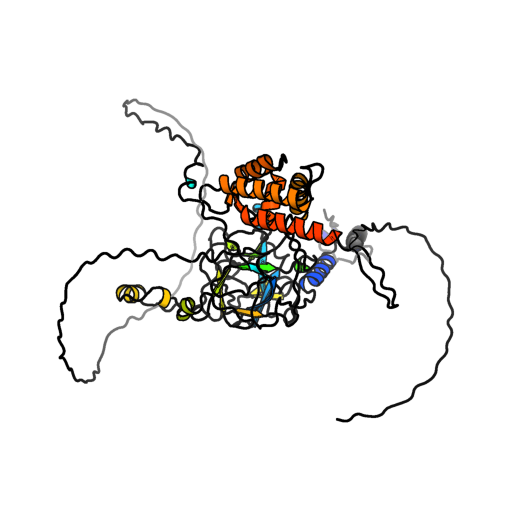O O . HIS A 1 284 ? -0.674 14.437 -14.451 1.00 86.00 284 HIS A O 1
ATOM 2180 N N . SER A 1 285 ? 0.652 15.041 -12.735 1.00 82.12 285 SER A N 1
ATOM 2181 C CA . SER A 1 285 ? 0.417 16.481 -12.829 1.00 82.12 285 SER A CA 1
ATOM 2182 C C . SER A 1 285 ? 1.739 17.255 -12.740 1.00 82.12 285 SER A C 1
ATOM 2184 O O . SER A 1 285 ? 2.459 17.126 -11.742 1.00 82.12 285 SER A O 1
ATOM 2186 N N . PRO A 1 286 ? 2.046 18.135 -13.721 1.00 72.62 286 PRO A N 1
ATOM 2187 C CA . PRO A 1 286 ? 3.232 18.997 -13.682 1.00 72.62 286 PRO A CA 1
ATOM 2188 C C . PRO A 1 286 ? 3.301 19.910 -12.449 1.00 72.62 286 PRO A C 1
ATOM 2190 O O . PRO A 1 286 ? 4.383 20.364 -12.086 1.00 72.62 286 PRO A O 1
ATOM 2193 N N . GLY A 1 287 ? 2.162 20.165 -11.793 1.00 69.88 287 GLY A N 1
ATOM 2194 C CA . GLY A 1 287 ? 2.054 20.987 -10.586 1.00 69.88 287 GLY A CA 1
ATOM 2195 C C . GLY A 1 287 ? 2.575 20.329 -9.303 1.00 69.88 287 GLY A C 1
ATOM 2196 O O . GLY A 1 287 ? 2.486 20.949 -8.248 1.00 69.88 287 GLY A O 1
ATOM 2197 N N . GLY A 1 288 ? 3.110 19.105 -9.377 1.00 73.25 288 GLY A N 1
ATOM 2198 C CA . GLY A 1 288 ? 3.771 18.442 -8.248 1.00 73.25 288 GLY A CA 1
ATOM 2199 C C . GLY A 1 288 ? 3.255 17.046 -7.906 1.00 73.25 288 GLY A C 1
ATOM 2200 O O . GLY A 1 288 ? 3.419 16.642 -6.761 1.00 73.25 288 GLY A O 1
ATOM 2201 N N . PHE A 1 289 ? 2.643 16.324 -8.853 1.00 83.38 289 PHE A N 1
ATOM 2202 C CA . PHE A 1 289 ? 2.329 14.897 -8.701 1.00 83.38 289 PHE A CA 1
ATOM 2203 C C . PHE A 1 289 ? 3.077 14.090 -9.768 1.00 83.38 289 PHE A C 1
ATOM 2205 O O . PHE A 1 289 ? 2.547 13.803 -10.844 1.00 83.38 289 PHE A O 1
ATOM 2212 N N . TYR A 1 290 ? 4.348 13.794 -9.497 1.00 89.25 290 TYR A N 1
ATOM 2213 C CA . TYR A 1 290 ? 5.241 13.051 -10.387 1.00 89.25 290 TYR A CA 1
ATOM 2214 C C . TYR A 1 290 ? 6.372 12.387 -9.597 1.00 89.25 290 TYR A C 1
ATOM 2216 O O . TYR A 1 290 ? 6.774 12.874 -8.540 1.00 89.25 290 TYR A O 1
ATOM 2224 N N . SER A 1 291 ? 6.926 11.297 -10.125 1.00 89.81 291 SER A N 1
ATOM 2225 C CA . SER A 1 291 ? 8.040 10.585 -9.501 1.00 89.81 291 SER A CA 1
ATOM 2226 C C . SER A 1 291 ? 9.309 11.454 -9.446 1.00 89.81 291 SER A C 1
ATOM 2228 O O . SER A 1 291 ? 9.592 12.295 -10.316 1.00 89.81 291 SER A O 1
ATOM 2230 N N . ARG A 1 292 ? 10.080 11.290 -8.368 1.00 87.44 292 ARG A N 1
ATOM 2231 C CA . ARG A 1 292 ? 11.172 12.191 -7.981 1.00 87.44 292 ARG A CA 1
ATOM 2232 C C . ARG A 1 292 ? 12.321 12.222 -8.990 1.00 87.44 292 ARG A C 1
ATOM 2234 O O . ARG A 1 292 ? 12.968 13.268 -9.108 1.00 87.44 292 ARG A O 1
ATOM 2241 N N . TYR A 1 293 ? 12.545 11.134 -9.718 1.00 90.38 293 TYR A N 1
ATOM 2242 C CA . TYR A 1 293 ? 13.647 10.965 -10.660 1.00 90.38 293 TYR A CA 1
ATOM 2243 C C . TYR A 1 293 ? 13.156 10.758 -12.098 1.00 90.38 293 TYR A C 1
ATOM 2245 O O . TYR A 1 293 ? 13.563 11.522 -12.972 1.00 90.38 293 TYR A O 1
ATOM 2253 N N . SER A 1 294 ? 12.262 9.795 -12.348 1.00 91.06 294 SER A N 1
ATOM 2254 C CA . SER A 1 294 ? 11.779 9.476 -13.707 1.00 91.06 294 SER A CA 1
ATOM 2255 C C . SER A 1 294 ? 10.747 10.455 -14.286 1.00 91.06 294 SER A C 1
ATOM 2257 O O . SER A 1 294 ? 10.590 10.494 -15.503 1.00 91.06 294 SER A O 1
ATOM 2259 N N . ARG A 1 295 ? 10.081 11.280 -13.459 1.00 92.00 295 ARG A N 1
ATOM 2260 C CA . ARG A 1 295 ? 8.961 12.168 -13.862 1.00 92.00 295 ARG A CA 1
ATOM 2261 C C . ARG A 1 295 ? 7.751 11.425 -14.449 1.00 92.00 295 ARG A C 1
ATOM 2263 O O . ARG A 1 295 ? 6.960 12.002 -15.188 1.00 92.00 295 ARG A O 1
ATOM 2270 N N . HIS A 1 296 ? 7.588 10.162 -14.078 1.00 93.94 296 HIS A N 1
ATOM 2271 C CA . HIS A 1 296 ? 6.389 9.373 -14.340 1.00 93.94 296 HIS A CA 1
ATOM 2272 C C . HIS A 1 296 ? 5.302 9.682 -13.307 1.00 93.94 296 HIS A C 1
ATOM 2274 O O . HIS A 1 296 ? 5.476 10.509 -12.411 1.00 93.94 296 HIS A O 1
ATOM 2280 N N . GLN A 1 297 ? 4.165 8.998 -13.402 1.00 95.25 297 GLN A N 1
ATOM 2281 C CA . GLN A 1 297 ? 3.154 9.018 -12.353 1.00 95.25 297 GLN A CA 1
ATOM 2282 C C . GLN A 1 297 ? 3.744 8.431 -11.059 1.00 95.25 297 GLN A C 1
ATOM 2284 O O . GLN A 1 297 ? 4.280 7.322 -11.066 1.00 95.25 297 GLN A O 1
ATOM 2289 N N . GLU A 1 298 ? 3.683 9.171 -9.955 1.00 94.62 298 GLU A N 1
ATOM 2290 C CA . GLU A 1 298 ? 4.251 8.719 -8.680 1.00 94.62 298 GLU A CA 1
ATOM 2291 C C . GLU A 1 298 ? 3.429 7.602 -8.032 1.00 94.62 298 GLU A C 1
ATOM 2293 O O . GLU A 1 298 ? 2.209 7.530 -8.195 1.00 94.62 298 GLU A O 1
ATOM 2298 N N . VAL A 1 299 ? 4.100 6.754 -7.254 1.00 96.56 299 VAL A N 1
ATOM 2299 C CA . VAL A 1 299 ? 3.461 5.764 -6.386 1.00 96.56 299 VAL A CA 1
ATOM 2300 C C . VAL A 1 299 ? 4.024 5.933 -4.980 1.00 96.56 299 VAL A C 1
ATOM 2302 O O . VAL A 1 299 ? 5.233 6.039 -4.790 1.00 96.56 299 VAL A O 1
ATOM 2305 N N . VAL A 1 300 ? 3.130 6.000 -4.000 1.00 95.88 300 VAL A N 1
ATOM 2306 C CA . VAL A 1 300 ? 3.423 6.355 -2.607 1.00 95.88 300 VAL A CA 1
ATOM 2307 C C . VAL A 1 300 ? 2.595 5.495 -1.657 1.00 95.88 300 VAL A C 1
ATOM 2309 O O . VAL A 1 300 ? 1.627 4.853 -2.064 1.00 95.88 300 VAL A O 1
ATOM 2312 N N . MET A 1 301 ? 2.938 5.520 -0.373 1.00 96.38 301 MET A N 1
ATOM 2313 C CA . MET A 1 301 ? 2.093 4.997 0.697 1.00 96.38 301 MET A CA 1
ATOM 2314 C C . MET A 1 301 ? 1.391 6.162 1.402 1.00 96.38 301 MET A C 1
ATOM 2316 O O . MET A 1 301 ? 2.055 7.100 1.844 1.00 96.38 301 MET A O 1
ATOM 2320 N N . THR A 1 302 ? 0.063 6.113 1.533 1.00 93.31 302 THR A N 1
ATOM 2321 C CA . THR A 1 302 ? -0.736 7.192 2.149 1.00 93.31 302 THR A CA 1
ATOM 2322 C C . THR A 1 302 ? -1.793 6.671 3.117 1.00 93.31 302 THR A C 1
ATOM 2324 O O . THR A 1 302 ? -2.326 5.580 2.929 1.00 93.31 302 THR A O 1
ATOM 2327 N N . ALA A 1 303 ? -2.143 7.463 4.132 1.00 88.56 303 ALA A N 1
ATOM 2328 C CA . ALA A 1 303 ? -3.318 7.199 4.969 1.00 88.56 303 ALA A CA 1
ATOM 2329 C C . ALA A 1 303 ? -4.653 7.460 4.229 1.00 88.56 303 ALA A C 1
ATOM 2331 O O . ALA A 1 303 ? -5.714 7.018 4.671 1.00 88.56 303 ALA A O 1
ATOM 2332 N N . THR A 1 304 ? -4.623 8.164 3.092 1.00 82.50 304 THR A N 1
ATOM 2333 C CA . THR A 1 304 ? -5.817 8.602 2.352 1.00 82.50 304 THR A CA 1
ATOM 2334 C C . THR A 1 304 ? -6.470 7.464 1.555 1.00 82.50 304 THR A C 1
ATOM 2336 O O . THR A 1 304 ? -5.990 7.040 0.500 1.00 82.50 304 THR A O 1
ATOM 2339 N N . ARG A 1 305 ? -7.633 6.994 2.017 1.00 80.31 305 ARG A N 1
ATOM 2340 C CA . ARG A 1 305 ? -8.375 5.858 1.439 1.00 80.31 305 ARG A CA 1
ATOM 2341 C C . ARG A 1 305 ? -9.365 6.255 0.332 1.00 80.31 305 ARG A C 1
ATOM 2343 O O . ARG A 1 305 ? -10.566 6.030 0.429 1.00 80.31 305 ARG A O 1
ATOM 2350 N N . ASN A 1 306 ? -8.869 6.801 -0.772 1.00 82.38 306 ASN A N 1
ATOM 2351 C CA . ASN A 1 306 ? -9.699 7.176 -1.932 1.00 82.38 306 ASN A CA 1
ATOM 2352 C C . ASN A 1 306 ? -9.623 6.128 -3.075 1.00 82.38 306 ASN A C 1
ATOM 2354 O O . ASN A 1 306 ? -9.099 5.026 -2.884 1.00 82.38 306 ASN A O 1
ATOM 2358 N N . TYR A 1 307 ? -10.150 6.434 -4.269 1.00 88.50 307 TYR A N 1
ATOM 2359 C CA . TYR A 1 307 ? -10.089 5.523 -5.430 1.00 88.50 307 TYR A CA 1
ATOM 2360 C C . TYR A 1 307 ? -8.679 5.386 -6.041 1.00 88.50 307 TYR A C 1
ATOM 2362 O O . TYR A 1 307 ? -8.385 4.369 -6.658 1.00 88.50 307 TYR A O 1
ATOM 2370 N N . GLY A 1 308 ? -7.770 6.337 -5.797 1.00 90.88 308 GLY A N 1
ATOM 2371 C CA . GLY A 1 308 ? -6.360 6.240 -6.201 1.00 90.88 308 GLY A CA 1
ATOM 2372 C C . GLY A 1 308 ? -5.523 5.267 -5.354 1.00 90.88 308 GLY A C 1
ATOM 2373 O O . GLY A 1 308 ? -4.322 5.141 -5.552 1.00 90.88 308 GLY A O 1
ATOM 2374 N N . SER A 1 309 ? -6.138 4.592 -4.376 1.00 93.38 309 SER A N 1
ATOM 2375 C CA . SER A 1 309 ? -5.531 3.464 -3.644 1.00 93.38 309 SER A CA 1
ATOM 2376 C C . SER A 1 309 ? -5.916 2.091 -4.216 1.00 93.38 309 SER A C 1
ATOM 2378 O O . SER A 1 309 ? -5.603 1.061 -3.619 1.00 93.38 309 SER A O 1
ATOM 2380 N N . VAL A 1 310 ? -6.658 2.065 -5.332 1.00 95.00 310 VAL A N 1
ATOM 2381 C CA . VAL A 1 310 ? -7.306 0.858 -5.860 1.00 95.00 310 VAL A CA 1
ATOM 2382 C C . VAL A 1 310 ? -6.542 0.304 -7.053 1.00 95.00 310 VAL A C 1
ATOM 2384 O O . VAL A 1 310 ? -6.299 0.994 -8.045 1.00 95.00 310 VAL A O 1
ATOM 2387 N N . TRP A 1 311 ? -6.232 -0.981 -6.964 1.00 97.88 311 TRP A N 1
ATOM 2388 C CA . TRP A 1 311 ? -5.489 -1.744 -7.956 1.00 97.88 311 TRP A CA 1
ATOM 2389 C C . TRP A 1 311 ? -6.317 -2.954 -8.401 1.00 97.88 311 TRP A C 1
ATOM 2391 O O . TRP A 1 311 ? -7.239 -3.370 -7.697 1.00 97.88 311 TRP A O 1
ATOM 2401 N N . ALA A 1 312 ? -6.001 -3.515 -9.565 1.00 97.56 312 ALA A N 1
ATOM 2402 C CA . ALA A 1 312 ? -6.432 -4.860 -9.945 1.00 97.56 312 ALA A CA 1
ATOM 2403 C C . ALA A 1 312 ? -5.253 -5.638 -10.531 1.00 97.56 312 ALA A C 1
ATOM 2405 O O . ALA A 1 312 ? -4.355 -5.054 -11.142 1.00 97.56 312 ALA A O 1
ATOM 2406 N N . ALA A 1 313 ? -5.272 -6.955 -10.355 1.00 97.69 313 ALA A N 1
ATOM 2407 C CA . ALA A 1 313 ? -4.328 -7.858 -10.987 1.00 97.69 313 ALA A CA 1
ATOM 2408 C C . ALA A 1 313 ? -4.888 -8.245 -12.354 1.00 97.69 313 ALA A C 1
ATOM 2410 O O . ALA A 1 313 ? -6.047 -8.642 -12.455 1.00 97.69 313 ALA A O 1
ATOM 2411 N N . VAL A 1 314 ? -4.084 -8.136 -13.407 1.00 96.56 314 VAL A N 1
ATOM 2412 C CA . VAL A 1 314 ? -4.472 -8.538 -14.764 1.00 96.56 314 VAL A CA 1
ATOM 2413 C C . VAL A 1 314 ? -3.432 -9.484 -15.355 1.00 96.56 314 VAL A C 1
ATOM 2415 O O . VAL A 1 314 ? -2.249 -9.427 -15.006 1.00 96.56 314 VAL A O 1
ATOM 2418 N N . CYS A 1 315 ? -3.874 -10.364 -16.257 1.00 94.31 315 CYS A N 1
ATOM 2419 C CA . CYS A 1 315 ? -2.978 -11.285 -16.950 1.00 94.31 315 CYS A CA 1
ATOM 2420 C C . CYS A 1 315 ? -1.880 -10.515 -17.707 1.00 94.31 315 CYS A C 1
ATOM 2422 O O . CYS A 1 315 ? -2.133 -9.464 -18.307 1.00 94.31 315 CYS A O 1
ATOM 2424 N N . LEU A 1 316 ? -0.663 -11.060 -17.690 1.00 93.44 316 LEU A N 1
ATOM 2425 C CA . LEU A 1 316 ? 0.509 -10.491 -18.357 1.00 93.44 316 LEU A CA 1
ATOM 2426 C C . LEU A 1 316 ? 0.290 -10.313 -19.870 1.00 93.44 316 LEU A C 1
ATOM 2428 O O . LEU A 1 316 ? 0.712 -9.308 -20.430 1.00 93.44 316 LEU A O 1
ATOM 2432 N N . ASP A 1 317 ? -0.418 -11.242 -20.515 1.00 90.69 317 ASP A N 1
ATOM 2433 C CA . ASP A 1 317 ? -0.814 -11.149 -21.924 1.00 90.69 317 ASP A CA 1
ATOM 2434 C C . ASP A 1 317 ? -2.134 -10.361 -22.067 1.00 90.69 317 ASP A C 1
ATOM 2436 O O . ASP A 1 317 ? -3.181 -10.854 -21.627 1.00 90.69 317 ASP A O 1
ATOM 2440 N N . PRO A 1 318 ? -2.140 -9.169 -22.703 1.00 89.88 318 PRO A N 1
ATOM 2441 C CA . PRO A 1 318 ? -3.356 -8.376 -22.867 1.00 89.88 318 PRO A CA 1
ATOM 2442 C C . PRO A 1 318 ? -4.461 -9.093 -23.641 1.00 89.88 318 PRO A C 1
ATOM 2444 O O . PRO A 1 318 ? -5.635 -8.910 -23.326 1.00 89.88 318 PRO A O 1
ATOM 2447 N N . THR A 1 319 ? -4.103 -9.940 -24.613 1.00 88.25 319 THR A N 1
ATOM 2448 C CA . THR A 1 319 ? -5.076 -10.640 -25.469 1.00 88.25 319 THR A CA 1
ATOM 2449 C C . THR A 1 319 ? -5.874 -11.695 -24.706 1.00 88.25 319 THR A C 1
ATOM 2451 O O . THR A 1 319 ? -6.976 -12.058 -25.114 1.00 88.25 319 THR A O 1
ATOM 2454 N N . ARG A 1 320 ? -5.341 -12.152 -23.566 1.00 89.62 320 ARG A N 1
ATOM 2455 C CA . ARG A 1 320 ? -5.967 -13.142 -22.688 1.00 89.62 320 ARG A CA 1
ATOM 2456 C C . ARG A 1 320 ? -6.755 -12.528 -21.536 1.00 89.62 320 ARG A C 1
ATOM 2458 O O . ARG A 1 320 ? -7.515 -13.260 -20.914 1.00 89.62 320 ARG A O 1
ATOM 2465 N N . ARG A 1 321 ? -6.641 -11.218 -21.270 1.00 91.56 321 ARG A N 1
ATOM 2466 C CA . ARG A 1 321 ? -7.264 -10.567 -20.095 1.00 91.56 321 ARG A CA 1
ATOM 2467 C C . ARG A 1 321 ? -8.765 -10.828 -19.986 1.00 91.56 321 ARG A C 1
ATOM 2469 O O . ARG A 1 321 ? -9.208 -11.190 -18.908 1.00 91.56 321 ARG A O 1
ATOM 2476 N N . MET A 1 322 ? -9.501 -10.737 -21.097 1.00 87.81 322 MET A N 1
ATOM 2477 C CA . MET A 1 322 ? -10.945 -11.032 -21.145 1.00 87.81 322 MET A CA 1
ATOM 2478 C C . MET A 1 322 ? -11.295 -12.507 -20.900 1.00 87.81 322 MET A C 1
ATOM 2480 O O . MET A 1 322 ? -12.416 -12.804 -20.513 1.00 87.81 322 MET A O 1
ATOM 2484 N N . LEU A 1 323 ? -10.373 -13.434 -21.178 1.00 90.50 323 LEU A N 1
ATOM 2485 C CA . LEU A 1 323 ? -10.577 -14.871 -20.961 1.00 90.50 323 LEU A CA 1
ATOM 2486 C C . LEU A 1 323 ? -10.236 -15.285 -19.529 1.00 90.50 323 LEU A C 1
ATOM 2488 O O . LEU A 1 323 ? -10.770 -16.275 -19.053 1.00 90.50 323 LEU A O 1
ATOM 2492 N N . THR A 1 324 ? -9.330 -14.547 -18.882 1.00 92.75 324 THR A N 1
ATOM 2493 C CA . THR A 1 324 ? -8.897 -14.775 -17.497 1.00 92.75 324 THR A CA 1
ATOM 2494 C C . THR A 1 324 ? -9.650 -13.921 -16.478 1.00 92.75 324 THR A C 1
ATOM 2496 O O . THR A 1 324 ? -9.360 -14.004 -15.294 1.00 92.75 324 THR A O 1
ATOM 2499 N N . GLU A 1 325 ? -10.536 -13.017 -16.898 1.00 92.69 325 GLU A N 1
ATOM 2500 C CA . GLU A 1 325 ? -11.278 -12.155 -15.971 1.00 92.69 325 GLU A CA 1
ATOM 2501 C C . GLU A 1 325 ? -12.215 -13.014 -15.111 1.00 92.69 325 GLU A C 1
ATOM 2503 O O . GLU A 1 325 ? -13.025 -13.773 -15.637 1.00 92.69 325 GLU A O 1
ATOM 2508 N N . GLY A 1 326 ? -12.068 -12.929 -13.786 1.00 92.00 326 GLY A N 1
ATOM 2509 C CA . GLY A 1 326 ? -12.731 -13.837 -12.848 1.00 92.00 326 GLY A CA 1
ATOM 2510 C C . GLY A 1 326 ? -11.988 -15.151 -12.557 1.00 92.00 326 GLY A C 1
ATOM 2511 O O . GLY A 1 326 ? -12.437 -15.883 -11.680 1.00 92.00 326 GLY A O 1
ATOM 2512 N N . ASP A 1 327 ? -10.846 -15.448 -13.194 1.00 94.56 327 ASP A N 1
ATOM 2513 C CA . ASP A 1 327 ? -9.996 -16.583 -12.789 1.00 94.56 327 ASP A CA 1
ATOM 2514 C C . ASP A 1 327 ? -9.253 -16.274 -11.470 1.00 94.56 327 ASP A C 1
ATOM 2516 O O . ASP A 1 327 ? -8.812 -15.137 -11.265 1.00 94.56 327 ASP A O 1
ATOM 2520 N N . PRO A 1 328 ? -9.042 -17.264 -10.582 1.00 96.12 328 PRO A N 1
ATOM 2521 C CA . PRO A 1 328 ? -8.339 -17.071 -9.314 1.00 96.12 328 PRO A CA 1
ATOM 2522 C C . PRO A 1 328 ? -6.829 -16.837 -9.502 1.00 96.12 328 PRO A C 1
ATOM 2524 O O . PRO A 1 328 ? -6.151 -17.567 -10.231 1.00 96.12 328 PRO A O 1
ATOM 2527 N N . VAL A 1 329 ? -6.276 -15.845 -8.798 1.00 96.75 329 VAL A N 1
ATOM 2528 C CA . VAL A 1 329 ? -4.852 -15.478 -8.856 1.00 96.75 329 VAL A CA 1
ATOM 2529 C C . VAL A 1 329 ? -4.022 -16.435 -7.998 1.00 96.75 329 VAL A C 1
ATOM 2531 O O . VAL A 1 329 ? -4.211 -16.530 -6.784 1.00 96.75 329 VAL A O 1
ATOM 2534 N N . ARG A 1 330 ? -3.058 -17.129 -8.612 1.00 95.69 330 ARG A N 1
ATOM 2535 C CA . ARG A 1 330 ? -2.116 -18.008 -7.899 1.00 95.69 330 ARG A CA 1
ATOM 2536 C C . ARG A 1 330 ? -0.957 -17.224 -7.297 1.00 95.69 330 ARG A C 1
ATOM 2538 O O . ARG A 1 330 ? -0.468 -16.259 -7.886 1.00 95.69 330 ARG A O 1
ATOM 2545 N N . ALA A 1 331 ? -0.460 -17.685 -6.153 1.00 95.31 331 ALA A N 1
ATOM 2546 C CA . ALA A 1 331 ? 0.803 -17.191 -5.620 1.00 95.31 331 ALA A CA 1
ATOM 2547 C C . ALA A 1 331 ? 1.958 -17.592 -6.560 1.00 95.31 331 ALA A C 1
ATOM 2549 O O . ALA A 1 331 ? 2.044 -18.734 -7.010 1.00 95.31 331 ALA A O 1
ATOM 2550 N N . GLY A 1 332 ? 2.849 -16.648 -6.860 1.00 95.31 332 GLY A N 1
ATOM 2551 C CA . GLY A 1 332 ? 3.982 -16.818 -7.771 1.00 95.31 332 GLY A CA 1
ATOM 2552 C C . GLY A 1 332 ? 3.688 -16.579 -9.258 1.00 95.31 332 GLY A C 1
ATOM 2553 O O . GLY A 1 332 ? 4.644 -16.438 -10.021 1.00 95.31 332 GLY A O 1
ATOM 2554 N N . ASP A 1 333 ? 2.422 -16.481 -9.681 1.00 95.62 333 ASP A N 1
ATOM 2555 C CA . ASP A 1 333 ? 2.087 -16.229 -11.089 1.00 95.62 333 ASP A CA 1
ATOM 2556 C C . ASP A 1 333 ? 2.484 -14.809 -11.527 1.00 95.62 333 ASP A C 1
ATOM 2558 O O . ASP A 1 333 ? 2.298 -13.821 -10.810 1.00 95.62 333 ASP A O 1
ATOM 2562 N N . ALA A 1 334 ? 3.024 -14.712 -12.745 1.00 97.25 334 ALA A N 1
ATOM 2563 C CA . ALA A 1 334 ? 3.437 -13.451 -13.346 1.00 97.25 334 ALA A CA 1
ATOM 2564 C C . ALA A 1 334 ? 2.220 -12.650 -13.833 1.00 97.25 334 ALA A C 1
ATOM 2566 O O . ALA A 1 334 ? 1.445 -13.104 -14.678 1.00 97.25 334 ALA A O 1
ATOM 2567 N N . LEU A 1 335 ? 2.079 -11.432 -13.320 1.00 97.62 335 LEU A N 1
ATOM 2568 C CA . LEU A 1 335 ? 0.926 -10.564 -13.537 1.00 97.62 335 LEU A CA 1
ATOM 2569 C C . LEU A 1 335 ? 1.341 -9.095 -13.682 1.00 97.62 335 LEU A C 1
ATOM 2571 O O . LEU A 1 335 ? 2.484 -8.716 -13.418 1.00 97.62 335 LEU A O 1
ATOM 2575 N N . VAL A 1 336 ? 0.390 -8.259 -14.090 1.00 97.94 336 VAL A N 1
ATOM 2576 C CA . VAL A 1 336 ? 0.519 -6.797 -14.080 1.00 97.94 336 VAL A CA 1
ATOM 2577 C C . VAL A 1 336 ? -0.462 -6.239 -13.049 1.00 97.94 336 VAL A C 1
ATOM 2579 O O . VAL A 1 336 ? -1.605 -6.691 -12.974 1.00 97.94 336 VAL A O 1
ATOM 2582 N N . LEU A 1 337 ? -0.030 -5.255 -12.256 1.00 98.19 337 LEU A N 1
ATOM 2583 C CA . LEU A 1 337 ? -0.918 -4.498 -11.369 1.00 98.19 337 LEU A CA 1
ATOM 2584 C C . LEU A 1 337 ? -1.335 -3.193 -12.040 1.00 98.19 337 LEU A C 1
ATOM 2586 O O . LEU A 1 337 ? -0.502 -2.322 -12.276 1.00 98.19 337 LEU A O 1
ATOM 2590 N N . GLU A 1 338 ? -2.623 -3.053 -12.335 1.00 97.25 338 GLU A N 1
ATOM 2591 C CA . GLU A 1 338 ? -3.200 -1.870 -12.973 1.00 97.25 338 GLU A CA 1
ATOM 2592 C C . GLU A 1 338 ? -3.792 -0.924 -11.920 1.00 97.25 338 GLU A C 1
ATOM 2594 O O . GLU A 1 338 ? -4.650 -1.321 -11.127 1.00 97.25 338 GLU A O 1
ATOM 2599 N N . HIS A 1 339 ? -3.378 0.343 -11.932 1.00 97.44 339 HIS A N 1
ATOM 2600 C CA . HIS A 1 339 ? -3.949 1.377 -11.078 1.00 97.44 339 HIS A CA 1
ATOM 2601 C C . HIS A 1 339 ? -5.324 1.821 -11.599 1.00 97.44 339 HIS A C 1
ATOM 2603 O O . HIS A 1 339 ? -5.428 2.484 -12.634 1.00 97.44 339 HIS A O 1
ATOM 2609 N N . LYS A 1 340 ? -6.408 1.508 -10.882 1.00 94.75 340 LYS A N 1
ATOM 2610 C CA . LYS A 1 340 ? -7.773 1.599 -11.436 1.00 94.75 340 LYS A CA 1
ATOM 2611 C C . LYS A 1 340 ? -8.351 3.007 -11.546 1.00 94.75 340 LYS A C 1
ATOM 2613 O O . LYS A 1 340 ? -9.407 3.150 -12.163 1.00 94.75 340 LYS A O 1
ATOM 2618 N N . ALA A 1 341 ? -7.682 4.031 -11.011 1.00 91.62 341 ALA A N 1
ATOM 2619 C CA . ALA A 1 341 ? -8.063 5.427 -11.233 1.00 91.62 341 ALA A CA 1
ATOM 2620 C C . ALA A 1 341 ? -7.425 6.054 -12.491 1.00 91.62 341 ALA A C 1
ATOM 2622 O O . ALA A 1 341 ? -7.959 7.039 -12.994 1.00 91.62 341 ALA A O 1
ATOM 2623 N N . THR A 1 342 ? -6.325 5.501 -13.021 1.00 94.12 342 THR A N 1
ATOM 2624 C CA . THR A 1 342 ? -5.627 6.048 -14.211 1.00 94.12 342 THR A CA 1
ATOM 2625 C C . THR A 1 342 ? -5.411 5.044 -15.345 1.00 94.12 342 THR A C 1
ATOM 2627 O O . THR A 1 342 ? -5.011 5.450 -16.432 1.00 94.12 342 THR A O 1
ATOM 2630 N N . GLY A 1 343 ? -5.650 3.749 -15.120 1.00 93.62 343 GLY A N 1
ATOM 2631 C CA . GLY A 1 343 ? -5.408 2.682 -16.098 1.00 93.62 343 GLY A CA 1
ATOM 2632 C C . GLY A 1 343 ? -3.926 2.412 -16.385 1.00 93.62 343 GLY A C 1
ATOM 2633 O O . GLY A 1 343 ? -3.603 1.740 -17.361 1.00 93.62 343 GLY A O 1
ATOM 2634 N N . THR A 1 344 ? -3.013 2.960 -15.577 1.00 95.31 344 THR A N 1
ATOM 2635 C CA . THR A 1 344 ? -1.560 2.814 -15.755 1.00 95.31 344 THR A CA 1
ATOM 2636 C C . THR A 1 344 ? -1.016 1.652 -14.912 1.00 95.31 344 THR A C 1
ATOM 2638 O O . THR A 1 344 ? -1.493 1.443 -13.794 1.00 95.31 344 THR A O 1
ATOM 2641 N N . PRO A 1 345 ? -0.051 0.865 -15.424 1.00 97.31 345 PRO A N 1
ATOM 2642 C CA . PRO A 1 345 ? 0.494 -0.278 -14.700 1.00 97.31 345 PRO A CA 1
ATOM 2643 C C . PRO A 1 345 ? 1.631 0.115 -13.745 1.00 97.31 345 PRO A C 1
ATOM 2645 O O . PRO A 1 345 ? 2.474 0.955 -14.068 1.00 97.31 345 PRO A O 1
ATOM 2648 N N . LEU A 1 346 ? 1.700 -0.559 -12.595 1.00 98.38 346 LEU A N 1
ATOM 2649 C CA . LEU A 1 346 ? 2.792 -0.433 -11.629 1.00 98.38 346 LEU A CA 1
ATOM 2650 C C . LEU A 1 346 ? 4.132 -0.801 -12.284 1.00 98.38 346 LEU A C 1
ATOM 2652 O O . LEU A 1 346 ? 4.240 -1.833 -12.949 1.00 98.38 346 LEU A O 1
ATOM 2656 N N . CYS A 1 347 ? 5.158 0.023 -12.091 1.00 97.81 347 CYS A N 1
ATOM 2657 C CA . CYS A 1 347 ? 6.418 -0.042 -12.823 1.00 97.81 347 CYS A CA 1
ATOM 2658 C C . CYS A 1 347 ? 7.634 0.164 -11.910 1.00 97.81 347 CYS A C 1
ATOM 2660 O O . CYS A 1 347 ? 7.648 1.061 -11.063 1.00 97.81 347 CYS A O 1
ATOM 2662 N N . CYS A 1 348 ? 8.683 -0.627 -12.137 1.00 97.31 348 CYS A N 1
ATOM 2663 C CA . CYS A 1 348 ? 10.018 -0.402 -11.591 1.00 97.31 348 CYS A CA 1
ATOM 2664 C C . CYS A 1 348 ? 11.062 -0.529 -12.709 1.00 97.31 348 CYS A C 1
ATOM 2666 O O . CYS A 1 348 ? 11.363 -1.625 -13.178 1.00 97.31 348 CYS A O 1
ATOM 2668 N N . GLU A 1 349 ? 11.632 0.600 -13.134 1.00 94.12 349 GLU A N 1
ATOM 2669 C CA . GLU A 1 349 ? 12.596 0.672 -14.249 1.00 94.12 349 GLU A CA 1
ATOM 2670 C C . GLU A 1 349 ? 14.065 0.539 -13.799 1.00 94.12 349 GLU A C 1
ATOM 2672 O O . GLU A 1 349 ? 14.979 0.666 -14.610 1.00 94.12 349 GLU A O 1
ATOM 2677 N N . GLY A 1 350 ? 14.316 0.304 -12.505 1.00 93.88 350 GLY A N 1
ATOM 2678 C CA . GLY A 1 350 ? 15.672 0.243 -11.940 1.00 93.88 350 GLY A CA 1
ATOM 2679 C C . GLY A 1 350 ? 16.331 1.612 -11.708 1.00 93.88 350 GLY A C 1
ATOM 2680 O O . GLY A 1 350 ? 17.534 1.689 -11.459 1.00 93.88 350 GLY A O 1
ATOM 2681 N N . VAL A 1 351 ? 15.563 2.705 -11.780 1.00 95.69 351 VAL A N 1
ATOM 2682 C CA . VAL A 1 351 ? 16.032 4.062 -11.453 1.00 95.69 351 VAL A CA 1
ATOM 2683 C C . VAL A 1 351 ? 16.371 4.134 -9.963 1.00 95.69 351 VAL A C 1
ATOM 2685 O O . VAL A 1 351 ? 15.528 3.834 -9.127 1.00 95.69 351 VAL A O 1
ATOM 2688 N N . ILE A 1 352 ? 17.600 4.521 -9.614 1.00 95.62 352 ILE A N 1
ATOM 2689 C CA . ILE A 1 352 ? 18.096 4.444 -8.229 1.00 95.62 352 ILE A CA 1
ATOM 2690 C C . ILE A 1 352 ? 17.470 5.533 -7.338 1.00 95.62 352 ILE A C 1
ATOM 2692 O O . ILE A 1 352 ? 17.704 6.723 -7.552 1.00 95.62 352 ILE A O 1
ATOM 2696 N N . HIS A 1 353 ? 16.783 5.113 -6.271 1.00 92.81 353 HIS A N 1
ATOM 2697 C CA . HIS A 1 353 ? 16.297 5.943 -5.163 1.00 92.81 353 HIS A CA 1
ATOM 2698 C C . HIS A 1 353 ? 17.191 5.738 -3.932 1.00 92.81 353 HIS A C 1
ATOM 2700 O O . HIS A 1 353 ? 17.265 4.645 -3.374 1.00 92.81 353 HIS A O 1
ATOM 2706 N N . GLY A 1 354 ? 17.910 6.775 -3.501 1.00 92.00 354 GLY A N 1
ATOM 2707 C CA . GLY A 1 354 ? 18.775 6.699 -2.318 1.00 92.00 354 GLY A CA 1
ATOM 2708 C C . GLY A 1 354 ? 18.044 7.122 -1.045 1.00 92.00 354 GLY A C 1
ATOM 2709 O O . GLY A 1 354 ? 17.674 8.289 -0.936 1.00 92.00 354 GLY A O 1
ATOM 2710 N N . ASN A 1 355 ? 17.900 6.216 -0.075 1.00 91.88 355 ASN A N 1
ATOM 2711 C CA . ASN A 1 355 ? 17.276 6.483 1.226 1.00 91.88 355 ASN A CA 1
ATOM 2712 C C . ASN A 1 355 ? 18.142 5.984 2.402 1.00 91.88 355 ASN A C 1
ATOM 2714 O O . ASN A 1 355 ? 19.286 5.559 2.235 1.00 91.88 355 ASN A O 1
ATOM 2718 N N . ASP A 1 356 ? 17.596 6.056 3.618 1.00 91.62 356 ASP A N 1
ATOM 2719 C CA . ASP A 1 356 ? 18.291 5.667 4.852 1.00 91.62 356 ASP A CA 1
ATOM 2720 C C . ASP A 1 356 ? 18.534 4.148 4.990 1.00 91.62 356 ASP A C 1
ATOM 2722 O O . ASP A 1 356 ? 19.300 3.732 5.865 1.00 91.62 356 ASP A O 1
ATOM 2726 N N . PHE A 1 357 ? 17.888 3.321 4.159 1.00 92.56 357 PHE A N 1
ATOM 2727 C CA . PHE A 1 357 ? 18.079 1.867 4.114 1.00 92.56 357 PHE A CA 1
ATOM 2728 C C . PHE A 1 357 ? 19.161 1.457 3.105 1.00 92.56 357 PHE A C 1
ATOM 2730 O O . PHE A 1 357 ? 19.867 0.473 3.334 1.00 92.56 357 PHE A O 1
ATOM 2737 N N . GLY A 1 358 ? 19.335 2.222 2.022 1.00 92.38 358 GLY A N 1
ATOM 2738 C CA . GLY A 1 358 ? 20.402 2.017 1.050 1.00 92.38 358 GLY A CA 1
ATOM 2739 C C . GLY A 1 358 ? 20.145 2.694 -0.296 1.00 92.38 358 GLY A C 1
ATOM 2740 O O . GLY A 1 358 ? 19.529 3.754 -0.390 1.00 92.38 358 GLY A O 1
ATOM 2741 N N . LYS A 1 359 ? 20.668 2.074 -1.356 1.00 94.38 359 LYS A N 1
ATOM 2742 C CA . LYS A 1 359 ? 20.307 2.397 -2.739 1.00 94.38 359 LYS A CA 1
ATOM 2743 C C . LYS A 1 359 ? 19.221 1.421 -3.154 1.00 94.38 359 LYS A C 1
ATOM 2745 O O . LYS A 1 359 ? 19.523 0.264 -3.406 1.00 94.38 359 LYS A O 1
ATOM 2750 N N . GLU A 1 360 ? 17.991 1.895 -3.158 1.00 95.38 360 GLU A N 1
ATOM 2751 C CA . GLU A 1 360 ? 16.818 1.156 -3.608 1.00 95.38 360 GLU A CA 1
ATOM 2752 C C . GLU A 1 360 ? 16.430 1.654 -5.005 1.00 95.38 360 GLU A C 1
ATOM 2754 O O . GLU A 1 360 ? 17.173 2.415 -5.634 1.00 95.38 360 GLU A O 1
ATOM 2759 N N . MET A 1 361 ? 15.280 1.227 -5.512 1.00 96.25 361 MET A N 1
ATOM 2760 C CA . MET A 1 361 ? 14.764 1.640 -6.813 1.00 96.25 361 MET A CA 1
ATOM 2761 C C . MET A 1 361 ? 13.455 2.417 -6.666 1.00 96.25 361 MET A C 1
ATOM 2763 O O . MET A 1 361 ? 12.631 2.128 -5.796 1.00 96.25 361 MET A O 1
ATOM 2767 N N . GLU A 1 362 ? 13.282 3.419 -7.522 1.00 96.31 362 GLU A N 1
ATOM 2768 C CA . GLU A 1 362 ? 12.070 4.223 -7.626 1.00 96.31 362 GLU A CA 1
ATOM 2769 C C . GLU A 1 362 ? 10.903 3.377 -8.151 1.00 96.31 362 GLU A C 1
ATOM 2771 O O . GLU A 1 362 ? 11.032 2.634 -9.128 1.00 96.31 362 GLU A O 1
ATOM 2776 N N . LEU A 1 363 ? 9.748 3.540 -7.508 1.00 96.81 363 LEU A N 1
ATOM 2777 C CA . LEU A 1 363 ? 8.478 2.969 -7.929 1.00 96.81 363 LEU A CA 1
ATOM 2778 C C . LEU A 1 363 ? 7.634 4.041 -8.632 1.00 96.81 363 LEU A C 1
ATOM 2780 O O . LEU A 1 363 ? 7.560 5.187 -8.187 1.00 96.81 363 LEU A O 1
ATOM 2784 N N . SER A 1 364 ? 6.978 3.675 -9.729 1.00 97.00 364 SER A N 1
ATOM 2785 C CA . SER A 1 364 ? 6.098 4.574 -10.485 1.00 97.00 364 SER A CA 1
ATOM 2786 C C . SER A 1 364 ? 4.916 3.817 -11.090 1.00 97.00 364 SER A C 1
ATOM 2788 O O . SER A 1 364 ? 4.875 2.589 -11.049 1.00 97.00 364 SER A O 1
ATOM 2790 N N . SER A 1 365 ? 3.945 4.534 -11.655 1.00 96.31 365 SER A N 1
ATOM 2791 C CA . SER A 1 365 ? 2.922 3.947 -12.522 1.00 96.31 365 SER A CA 1
ATOM 2792 C C . SER A 1 365 ? 3.186 4.391 -13.962 1.00 96.31 365 SER A C 1
ATOM 2794 O O . SER A 1 365 ? 3.001 5.553 -14.323 1.00 96.31 365 SER A O 1
ATOM 2796 N N . HIS A 1 366 ? 3.706 3.487 -14.789 1.00 95.69 366 HIS A N 1
ATOM 2797 C CA . HIS A 1 366 ? 4.163 3.806 -16.141 1.00 95.69 366 HIS A CA 1
ATOM 2798 C C . HIS A 1 366 ? 4.100 2.586 -17.055 1.00 95.69 366 HIS A C 1
ATOM 2800 O O . HIS A 1 366 ? 4.436 1.480 -16.645 1.00 95.69 366 HIS A O 1
ATOM 2806 N N . PHE A 1 367 ? 3.722 2.785 -18.316 1.00 94.38 367 PHE A N 1
ATOM 2807 C CA . PHE A 1 367 ? 3.740 1.728 -19.324 1.00 94.38 367 PHE A CA 1
ATOM 2808 C C . PHE A 1 367 ? 5.166 1.539 -19.870 1.00 94.38 367 PHE A C 1
ATOM 2810 O O . PHE A 1 367 ? 5.560 2.202 -20.823 1.00 94.38 367 PHE A O 1
ATOM 2817 N N . GLY A 1 368 ? 5.926 0.600 -19.303 1.00 89.56 368 GLY A N 1
ATOM 2818 C CA . GLY A 1 368 ? 7.293 0.263 -19.730 1.00 89.56 368 GLY A CA 1
ATOM 2819 C C . GLY A 1 368 ? 7.380 -0.589 -21.006 1.00 89.56 368 GLY A C 1
ATOM 2820 O O . GLY A 1 368 ? 8.432 -1.154 -21.306 1.00 89.56 368 GLY A O 1
ATOM 2821 N N . GLY A 1 369 ? 6.270 -0.752 -21.735 1.00 86.06 369 GLY A N 1
ATOM 2822 C CA . GLY A 1 369 ? 6.198 -1.556 -22.956 1.00 86.06 369 GLY A CA 1
ATOM 2823 C C . GLY A 1 369 ? 6.791 -0.864 -24.188 1.00 86.06 369 GLY A C 1
ATOM 2824 O O . GLY A 1 369 ? 7.330 0.240 -24.142 1.00 86.06 369 GLY A O 1
ATOM 2825 N N . THR A 1 370 ? 6.698 -1.519 -25.348 1.00 80.25 370 THR A N 1
ATOM 2826 C CA . THR A 1 370 ? 7.358 -1.007 -26.559 1.00 80.25 370 THR A CA 1
ATOM 2827 C C . THR A 1 370 ? 6.705 0.263 -27.126 1.00 80.25 370 THR A C 1
ATOM 2829 O O . THR A 1 370 ? 5.492 0.342 -27.345 1.00 80.25 370 THR A O 1
ATOM 2832 N N . LEU A 1 371 ? 7.544 1.242 -27.483 1.00 78.81 371 LEU A N 1
ATOM 2833 C CA . LEU A 1 371 ? 7.126 2.456 -28.193 1.00 78.81 371 LEU A CA 1
ATOM 2834 C C . LEU A 1 371 ? 6.704 2.200 -29.653 1.00 78.81 371 LEU A C 1
ATOM 2836 O O . LEU A 1 371 ? 6.152 3.099 -30.283 1.00 78.81 371 LEU A O 1
ATOM 2840 N N . ARG A 1 372 ? 6.911 0.991 -30.204 1.00 80.06 372 ARG A N 1
ATOM 2841 C CA . ARG A 1 372 ? 6.477 0.646 -31.572 1.00 80.06 372 ARG A CA 1
ATOM 2842 C C . ARG A 1 372 ? 4.981 0.904 -31.758 1.00 80.06 372 ARG A C 1
ATOM 2844 O O . ARG A 1 372 ? 4.169 0.490 -30.930 1.00 80.06 372 ARG A O 1
ATOM 2851 N N . SER A 1 373 ? 4.619 1.585 -32.839 1.00 80.81 373 SER A N 1
ATOM 2852 C CA . SER A 1 373 ? 3.224 1.860 -33.190 1.00 80.81 373 SER A CA 1
ATOM 2853 C C . SER A 1 373 ? 2.465 0.575 -33.527 1.00 80.81 373 SER A C 1
ATOM 2855 O O . SER A 1 373 ? 3.017 -0.340 -34.131 1.00 80.81 373 SER A O 1
ATOM 2857 N N . VAL A 1 374 ? 1.183 0.545 -33.167 1.00 80.69 374 VAL A N 1
ATOM 2858 C CA . VAL A 1 374 ? 0.196 -0.437 -33.640 1.00 80.69 374 VAL A CA 1
ATOM 2859 C C . VAL A 1 374 ? -0.793 0.328 -34.513 1.00 80.69 374 VAL A C 1
ATOM 2861 O O . VAL A 1 374 ? -1.141 1.463 -34.180 1.00 80.69 374 VAL A O 1
ATOM 2864 N N . LEU A 1 375 ? -1.244 -0.269 -35.618 1.00 86.62 375 LEU A N 1
ATOM 2865 C CA . LEU A 1 375 ? -2.163 0.344 -36.588 1.00 86.62 375 LEU A CA 1
ATOM 2866 C C . LEU A 1 375 ? -3.612 0.339 -36.067 1.00 86.62 375 LEU A C 1
ATOM 2868 O O . LEU A 1 375 ? -4.526 -0.171 -36.706 1.00 86.62 375 LEU A O 1
ATOM 2872 N N . ARG A 1 376 ? -3.817 0.882 -34.861 1.00 85.38 376 ARG A N 1
ATOM 2873 C CA . ARG A 1 376 ? -5.068 0.772 -34.099 1.00 85.38 376 ARG A CA 1
ATOM 2874 C C . ARG A 1 376 ? -6.289 1.229 -34.900 1.00 85.38 376 ARG A C 1
ATOM 2876 O O . ARG A 1 376 ? -7.255 0.487 -34.976 1.00 85.38 376 ARG A O 1
ATOM 2883 N N . LEU A 1 377 ? -6.203 2.393 -35.548 1.00 86.56 377 LEU A N 1
ATOM 2884 C CA . LEU A 1 377 ? -7.295 2.954 -36.354 1.00 86.56 377 LEU A CA 1
ATOM 2885 C C . LEU A 1 377 ? -7.638 2.092 -37.582 1.00 86.56 377 LEU A C 1
ATOM 2887 O O . LEU A 1 377 ? -8.798 2.019 -37.972 1.00 86.56 377 LEU A O 1
ATOM 2891 N N . GLU A 1 378 ? -6.647 1.431 -38.185 1.00 90.44 378 GLU A N 1
ATOM 2892 C CA . GLU A 1 378 ? -6.854 0.546 -39.338 1.00 90.44 378 GLU A CA 1
ATOM 2893 C C . GLU A 1 378 ? -7.505 -0.771 -38.903 1.00 90.44 378 GLU A C 1
ATOM 2895 O O . GLU A 1 378 ? -8.470 -1.216 -39.517 1.00 90.44 378 GLU A O 1
ATOM 2900 N N . HIS A 1 379 ? -7.044 -1.355 -37.793 1.00 87.62 379 HIS A N 1
ATOM 2901 C CA . HIS A 1 379 ? -7.646 -2.559 -37.224 1.00 87.62 379 HIS A CA 1
ATOM 2902 C C . HIS A 1 379 ? -9.068 -2.319 -36.691 1.00 87.62 379 HIS A C 1
ATOM 2904 O O . HIS A 1 379 ? -9.948 -3.138 -36.946 1.00 87.62 379 HIS A O 1
ATOM 2910 N N . GLU A 1 380 ? -9.324 -1.194 -36.015 1.00 87.50 380 GLU A N 1
ATOM 2911 C CA . GLU A 1 380 ? -10.675 -0.792 -35.592 1.00 87.50 380 GLU A CA 1
ATOM 2912 C C . GLU A 1 380 ? -11.579 -0.547 -36.817 1.00 87.50 380 GLU A C 1
ATOM 2914 O O . GLU A 1 380 ? -12.716 -1.018 -36.844 1.00 87.50 380 GLU A O 1
ATOM 2919 N N . GLY A 1 381 ? -11.059 0.081 -37.881 1.00 88.56 381 GLY A N 1
ATOM 2920 C CA . GLY A 1 381 ? -11.755 0.229 -39.167 1.00 88.56 381 GLY A CA 1
ATOM 2921 C C . GLY A 1 381 ? -12.026 -1.094 -39.899 1.00 88.56 381 GLY A C 1
ATOM 2922 O O . GLY A 1 381 ? -13.010 -1.200 -40.628 1.00 88.56 381 GLY A O 1
ATOM 2923 N N . ALA A 1 382 ? -11.202 -2.118 -39.667 1.00 90.38 382 ALA A N 1
ATOM 2924 C CA . ALA A 1 382 ? -11.403 -3.489 -40.137 1.00 90.38 382 ALA A CA 1
ATOM 2925 C C . ALA A 1 382 ? -12.314 -4.334 -39.215 1.00 90.38 382 ALA A C 1
ATOM 2927 O O . ALA A 1 382 ? -12.476 -5.532 -39.447 1.00 90.38 382 ALA A O 1
ATOM 2928 N N . GLY A 1 383 ? -12.906 -3.736 -38.172 1.00 88.19 383 GLY A N 1
ATOM 2929 C CA . GLY A 1 383 ? -13.830 -4.403 -37.249 1.00 88.19 383 GLY A CA 1
ATOM 2930 C C . GLY A 1 383 ? -13.168 -5.222 -36.134 1.00 88.19 383 GLY A C 1
ATOM 2931 O O . GLY A 1 383 ? -13.854 -5.981 -35.451 1.00 88.19 383 GLY A O 1
ATOM 2932 N N . MET A 1 384 ? -11.854 -5.092 -35.922 1.00 85.06 384 MET A N 1
ATOM 2933 C CA . MET A 1 384 ? -11.156 -5.782 -34.835 1.00 85.06 384 MET A CA 1
ATOM 2934 C C . MET A 1 384 ? -11.448 -5.100 -33.483 1.00 85.06 384 MET A C 1
ATOM 2936 O O . MET A 1 384 ? -11.246 -3.887 -33.371 1.00 85.06 384 MET A O 1
ATOM 2940 N N . PRO A 1 385 ? -11.885 -5.833 -32.436 1.00 83.00 385 PRO A N 1
ATOM 2941 C CA . PRO A 1 385 ? -12.229 -5.214 -31.158 1.00 83.00 385 PRO A CA 1
ATOM 2942 C C . PRO A 1 385 ? -11.013 -4.555 -30.476 1.00 83.00 385 PRO A C 1
ATOM 2944 O O . PRO A 1 385 ? -9.947 -5.181 -30.412 1.00 83.00 385 PRO A O 1
ATOM 2947 N N . PRO A 1 386 ? -11.153 -3.342 -29.899 1.00 79.94 386 PRO A N 1
ATOM 2948 C CA . PRO A 1 386 ? -10.048 -2.603 -29.278 1.00 79.94 386 PRO A CA 1
ATOM 2949 C C . PRO A 1 386 ? -9.277 -3.358 -28.185 1.00 79.94 386 PRO A C 1
ATOM 2951 O O . PRO A 1 386 ? -8.108 -3.065 -27.942 1.00 79.94 386 PRO A O 1
ATOM 2954 N N . GLN A 1 387 ? -9.912 -4.332 -27.531 1.00 81.25 387 GLN A N 1
ATOM 2955 C CA . GLN A 1 387 ? -9.333 -5.161 -26.474 1.00 81.25 387 GLN A CA 1
ATOM 2956 C C . GLN A 1 387 ? -8.179 -6.038 -26.988 1.00 81.25 387 GLN A C 1
ATOM 2958 O O . GLN A 1 387 ? -7.195 -6.233 -26.280 1.00 81.25 387 GLN A O 1
ATOM 2963 N N . PHE A 1 388 ? -8.237 -6.486 -28.247 1.00 79.69 388 PHE A N 1
ATOM 2964 C CA . PHE A 1 388 ? -7.157 -7.246 -28.890 1.00 79.69 388 PHE A CA 1
ATOM 2965 C C . PHE A 1 388 ? -6.039 -6.354 -29.461 1.00 79.69 388 PHE A C 1
ATOM 2967 O O . PHE A 1 388 ? -5.054 -6.862 -29.989 1.00 79.69 388 PHE A O 1
ATOM 2974 N N . LEU A 1 389 ? -6.181 -5.027 -29.358 1.00 79.75 389 LEU A N 1
ATOM 2975 C CA . LEU A 1 389 ? -5.224 -4.027 -29.852 1.00 79.75 389 LEU A CA 1
ATOM 2976 C C . LEU A 1 389 ? -4.415 -3.368 -28.721 1.00 79.75 389 LEU A C 1
ATOM 2978 O O . LEU A 1 389 ? -3.643 -2.435 -28.961 1.00 79.75 389 LEU A O 1
ATOM 2982 N N . ILE A 1 390 ? -4.581 -3.849 -27.486 1.00 81.75 390 ILE A N 1
ATOM 2983 C CA . ILE A 1 390 ? -3.812 -3.414 -26.320 1.00 81.75 390 ILE A CA 1
ATOM 2984 C C . ILE A 1 390 ? -2.371 -3.924 -26.460 1.00 81.75 390 ILE A C 1
ATOM 2986 O O . ILE A 1 390 ? -2.128 -5.113 -26.662 1.00 81.75 390 ILE A O 1
ATOM 2990 N N . LYS A 1 391 ? -1.395 -3.017 -26.352 1.00 87.00 391 LYS A N 1
ATOM 2991 C CA . LYS A 1 391 ? 0.027 -3.381 -26.356 1.00 87.00 391 LYS A CA 1
ATOM 2992 C C . LYS A 1 391 ? 0.394 -4.088 -25.051 1.00 87.00 391 LYS A C 1
ATOM 2994 O O . LYS A 1 391 ? 0.012 -3.614 -23.987 1.00 87.00 391 LYS A O 1
ATOM 2999 N N . ALA A 1 392 ? 1.209 -5.136 -25.138 1.00 88.69 392 ALA A N 1
ATOM 3000 C CA . ALA A 1 392 ? 1.826 -5.739 -23.961 1.00 88.69 392 ALA A CA 1
ATOM 3001 C C . ALA A 1 392 ? 2.802 -4.766 -23.282 1.00 88.69 392 ALA A C 1
ATOM 3003 O O . ALA A 1 392 ? 3.582 -4.071 -23.948 1.00 88.69 392 ALA A O 1
ATOM 3004 N N . GLU A 1 393 ? 2.729 -4.732 -21.957 1.00 94.31 393 GLU A N 1
ATOM 3005 C CA . GLU A 1 393 ? 3.608 -4.000 -21.056 1.00 94.31 393 GLU A CA 1
ATOM 3006 C C . GLU A 1 393 ? 5.061 -4.517 -21.126 1.00 94.31 393 GLU A C 1
ATOM 3008 O O . GLU A 1 393 ? 5.374 -5.510 -21.786 1.00 94.31 393 GLU A O 1
ATOM 3013 N N . GLY A 1 394 ? 5.983 -3.805 -20.476 1.00 93.38 394 GLY A N 1
ATOM 3014 C CA . GLY A 1 394 ? 7.392 -4.196 -20.405 1.00 93.38 394 GLY A CA 1
ATOM 3015 C C . GLY A 1 394 ? 7.698 -5.078 -19.201 1.00 93.38 394 GLY A C 1
ATOM 3016 O O . GLY A 1 394 ? 6.919 -5.157 -18.255 1.00 93.38 394 GLY A O 1
ATOM 3017 N N . VAL A 1 395 ? 8.895 -5.670 -19.181 1.00 95.25 395 VAL A N 1
ATOM 3018 C CA . VAL A 1 395 ? 9.361 -6.488 -18.045 1.00 95.25 395 VAL A CA 1
ATOM 3019 C C . VAL A 1 395 ? 9.380 -5.721 -16.714 1.00 95.25 395 VAL A C 1
ATOM 3021 O O . VAL A 1 395 ? 9.118 -6.311 -15.671 1.00 95.25 395 VAL A O 1
ATOM 3024 N N . SER A 1 396 ? 9.596 -4.402 -16.742 1.00 96.38 396 SER A N 1
ATOM 3025 C CA . SER A 1 396 ? 9.521 -3.510 -15.574 1.00 96.38 396 SER A CA 1
ATOM 3026 C C . SER A 1 396 ? 8.130 -3.446 -14.924 1.00 96.38 396 SER A C 1
ATOM 3028 O O . SER A 1 396 ? 8.022 -3.057 -13.759 1.00 96.38 396 SER A O 1
ATOM 3030 N N . ASN A 1 397 ? 7.079 -3.856 -15.646 1.00 97.88 397 ASN A N 1
ATOM 3031 C CA . ASN A 1 397 ? 5.698 -3.944 -15.170 1.00 97.88 397 ASN A CA 1
ATOM 3032 C C . ASN A 1 397 ? 5.289 -5.339 -14.681 1.00 97.88 397 ASN A C 1
ATOM 3034 O O . ASN A 1 397 ? 4.136 -5.516 -14.288 1.00 97.88 397 ASN A O 1
ATOM 3038 N N . TYR A 1 398 ? 6.175 -6.334 -14.743 1.00 97.88 398 TYR A N 1
ATOM 3039 C CA . TYR A 1 398 ? 5.839 -7.701 -14.359 1.00 97.88 398 TYR A CA 1
ATOM 3040 C C . TYR A 1 398 ? 6.104 -7.913 -12.870 1.00 97.88 398 TYR A C 1
ATOM 3042 O O . TYR A 1 398 ? 7.218 -7.714 -12.380 1.00 97.88 398 TYR A O 1
ATOM 3050 N N . TRP A 1 399 ? 5.070 -8.349 -12.159 1.00 98.44 399 TRP A N 1
ATOM 3051 C CA . TRP A 1 399 ? 5.090 -8.597 -10.724 1.00 98.44 399 TRP A CA 1
ATOM 3052 C C . TRP A 1 399 ? 4.586 -10.007 -10.416 1.00 98.44 399 TRP A C 1
ATOM 3054 O O . TRP A 1 399 ? 3.917 -10.626 -11.242 1.00 98.44 399 TRP A O 1
ATOM 3064 N N . ALA A 1 400 ? 4.881 -10.496 -9.216 1.00 98.19 400 ALA A N 1
ATOM 3065 C CA . ALA A 1 400 ? 4.257 -11.685 -8.648 1.00 98.19 400 ALA A CA 1
ATOM 3066 C C . ALA A 1 400 ? 3.968 -11.470 -7.157 1.00 98.19 400 ALA A C 1
ATOM 3068 O O . ALA A 1 400 ? 4.765 -10.851 -6.441 1.00 98.19 400 ALA A O 1
ATOM 3069 N N . PHE A 1 401 ? 2.837 -12.000 -6.690 1.00 97.88 401 PHE A N 1
ATOM 3070 C CA . PHE A 1 401 ? 2.563 -12.134 -5.261 1.00 97.88 401 PHE A CA 1
ATOM 3071 C C . PHE A 1 401 ? 3.323 -13.325 -4.694 1.00 97.88 401 PHE A C 1
ATOM 3073 O O . PHE A 1 401 ? 3.280 -14.415 -5.258 1.00 97.88 401 PHE A O 1
ATOM 3080 N N . GLU A 1 402 ? 3.970 -13.140 -3.554 1.00 95.56 402 GLU A N 1
ATOM 3081 C CA . GLU A 1 402 ? 4.609 -14.217 -2.807 1.00 95.56 402 GLU A CA 1
ATOM 3082 C C . GLU A 1 402 ? 3.886 -14.378 -1.467 1.00 95.56 402 GLU A C 1
ATOM 3084 O O . GLU A 1 402 ? 3.952 -13.501 -0.600 1.00 95.56 402 GLU A O 1
ATOM 3089 N N . GLY A 1 403 ? 3.148 -15.482 -1.336 1.00 89.75 403 GLY A N 1
ATOM 3090 C CA . GLY A 1 403 ? 2.453 -15.869 -0.111 1.00 89.75 403 GLY A CA 1
ATOM 3091 C C . GLY A 1 403 ? 3.349 -16.641 0.860 1.00 89.75 403 GLY A C 1
ATOM 3092 O O . GLY A 1 403 ? 4.466 -17.039 0.531 1.00 89.75 403 GLY A O 1
ATOM 3093 N N . GLY A 1 404 ? 2.842 -16.861 2.072 1.00 84.19 404 GLY A N 1
ATOM 3094 C CA . GLY A 1 404 ? 3.496 -17.684 3.088 1.00 84.19 404 GLY A CA 1
ATOM 3095 C C . GLY A 1 404 ? 2.895 -19.078 3.206 1.00 84.19 404 GLY A C 1
ATOM 3096 O O . GLY A 1 404 ? 1.697 -19.256 3.027 1.00 84.19 404 GLY A O 1
ATOM 3097 N N . ASN A 1 405 ? 3.708 -20.048 3.626 1.00 86.50 405 ASN A N 1
ATOM 3098 C CA . ASN A 1 405 ? 3.260 -21.425 3.892 1.00 86.50 405 ASN A CA 1
ATOM 3099 C C . ASN A 1 405 ? 2.479 -21.572 5.216 1.00 86.50 405 ASN A C 1
ATOM 3101 O O . ASN A 1 405 ? 2.081 -22.675 5.585 1.00 86.50 405 ASN A O 1
ATOM 3105 N N . LYS A 1 406 ? 2.331 -20.494 5.996 1.00 91.19 406 LYS A N 1
ATOM 3106 C CA . LYS A 1 406 ? 1.659 -20.529 7.294 1.00 91.19 406 LYS A CA 1
ATOM 3107 C C . LYS A 1 406 ? 0.195 -20.147 7.141 1.00 91.19 406 LYS A C 1
ATOM 3109 O O . LYS A 1 406 ? -0.125 -18.982 6.920 1.00 91.19 406 LYS A O 1
ATOM 3114 N N . VAL A 1 407 ? -0.679 -21.123 7.352 1.00 90.62 407 VAL A N 1
ATOM 3115 C CA . VAL A 1 407 ? -2.125 -20.905 7.413 1.00 90.62 407 VAL A CA 1
ATOM 3116 C C . VAL A 1 407 ? -2.479 -20.205 8.728 1.00 90.62 407 VAL A C 1
ATOM 3118 O O . VAL A 1 407 ? -2.369 -20.796 9.805 1.00 90.62 407 VAL A O 1
ATOM 3121 N N . GLN A 1 408 ? -2.866 -18.932 8.658 1.00 87.31 408 GLN A N 1
ATOM 3122 C CA . GLN A 1 408 ? -3.320 -18.139 9.798 1.00 87.31 408 GLN A CA 1
ATOM 3123 C C . GLN A 1 408 ? -4.206 -16.972 9.338 1.00 87.31 408 GLN A C 1
ATOM 3125 O O . GLN A 1 408 ? -3.737 -16.055 8.667 1.00 87.31 408 GLN A O 1
ATOM 3130 N N . VAL A 1 409 ? -5.455 -16.942 9.811 1.00 85.38 409 VAL A N 1
ATOM 3131 C CA . VAL A 1 409 ? -6.335 -15.771 9.680 1.00 85.38 409 VAL A CA 1
ATOM 3132 C C . VAL A 1 409 ? -5.881 -14.670 10.643 1.00 85.38 409 VAL A C 1
ATOM 3134 O O . VAL A 1 409 ? -5.719 -14.902 11.845 1.00 85.38 409 VAL A O 1
ATOM 3137 N N . LEU A 1 410 ? -5.689 -13.459 10.120 1.00 82.25 410 LEU A N 1
ATOM 3138 C CA . LEU A 1 410 ? -5.385 -12.265 10.907 1.00 82.25 410 LEU A CA 1
ATOM 3139 C C . LEU A 1 410 ? -6.668 -11.456 11.149 1.00 82.25 410 LEU A C 1
ATOM 3141 O O . LEU A 1 410 ? -7.281 -10.929 10.222 1.00 82.25 410 LEU A O 1
ATOM 3145 N N . HIS A 1 411 ? -7.071 -11.341 12.415 1.00 80.25 411 HIS A N 1
ATOM 3146 C CA . HIS A 1 411 ? -8.208 -10.515 12.826 1.00 80.25 411 HIS A CA 1
ATOM 3147 C C . HIS A 1 411 ? -7.729 -9.085 13.086 1.00 80.25 411 HIS A C 1
ATOM 3149 O O . HIS A 1 411 ? -7.127 -8.804 14.124 1.00 80.25 411 HIS A O 1
ATOM 3155 N N . PHE A 1 412 ? -7.968 -8.191 12.127 1.00 82.50 412 PHE A N 1
ATOM 3156 C CA . PHE A 1 412 ? -7.481 -6.816 12.189 1.00 82.50 412 PHE A CA 1
ATOM 3157 C C . PHE A 1 412 ? -8.410 -5.886 12.981 1.00 82.50 412 PHE A C 1
ATOM 3159 O O . PHE A 1 412 ? -9.623 -5.866 12.769 1.00 82.50 412 PHE A O 1
ATOM 3166 N N . LEU A 1 413 ? -7.812 -5.055 13.833 1.00 80.69 413 LEU A N 1
ATOM 3167 C CA . LEU A 1 413 ? -8.448 -3.899 14.443 1.00 80.69 413 LEU A CA 1
ATOM 3168 C C . LEU A 1 413 ? -8.581 -2.794 13.394 1.00 80.69 413 LEU A C 1
ATOM 3170 O O . LEU A 1 413 ? -7.579 -2.357 12.829 1.00 80.69 413 LEU A O 1
ATOM 3174 N N . MET A 1 414 ? -9.806 -2.357 13.119 1.00 78.56 414 MET A N 1
ATOM 3175 C CA . MET A 1 414 ? -10.100 -1.423 12.026 1.00 78.56 414 MET A CA 1
ATOM 3176 C C . MET A 1 414 ? -10.106 0.041 12.503 1.00 78.56 414 MET A C 1
ATOM 3178 O O . MET A 1 414 ? -10.312 0.304 13.694 1.00 78.56 414 MET A O 1
ATOM 3182 N N . PRO A 1 415 ? -9.948 1.023 11.594 1.00 77.50 415 PRO A N 1
ATOM 3183 C CA . PRO A 1 415 ? -10.073 2.437 11.932 1.00 77.50 415 PRO A CA 1
ATOM 3184 C C . PRO A 1 415 ? -11.406 2.744 12.624 1.00 77.50 415 PRO A C 1
ATOM 3186 O O . PRO A 1 415 ? -12.451 2.202 12.268 1.00 77.50 415 PRO A O 1
ATOM 3189 N N . ALA A 1 416 ? -11.357 3.604 13.643 1.00 80.88 416 ALA A N 1
ATOM 3190 C CA . ALA A 1 416 ? -12.497 4.010 14.473 1.00 80.88 416 ALA A CA 1
ATOM 3191 C C . ALA A 1 416 ? -13.287 2.880 15.184 1.00 80.88 416 ALA A C 1
ATOM 3193 O O . ALA A 1 416 ? -14.269 3.185 15.870 1.00 80.88 416 ALA A O 1
ATOM 3194 N N . GLN A 1 417 ? -12.849 1.612 15.116 1.00 81.56 417 GLN A N 1
ATOM 3195 C CA . GLN A 1 417 ? -13.572 0.447 15.649 1.00 81.56 417 GLN A CA 1
ATOM 3196 C C . GLN A 1 417 ? -14.029 0.627 17.098 1.00 81.56 417 GLN A C 1
ATOM 3198 O O . GLN A 1 417 ? -15.181 0.349 17.408 1.00 81.56 417 GLN A O 1
ATOM 3203 N N . GLY A 1 418 ? -13.170 1.138 17.987 1.00 84.25 418 GLY A N 1
ATOM 3204 C CA . GLY A 1 418 ? -13.530 1.332 19.395 1.00 84.25 418 GLY A CA 1
ATOM 3205 C C . GLY A 1 418 ? -14.757 2.233 19.597 1.00 84.25 418 GLY A C 1
ATOM 3206 O O . GLY A 1 418 ? -15.576 1.954 20.470 1.00 84.25 418 GLY A O 1
ATOM 3207 N N . LYS A 1 419 ? -14.929 3.274 18.766 1.00 86.56 419 LYS A N 1
ATOM 3208 C CA . LYS A 1 419 ? -16.118 4.137 18.812 1.00 86.56 419 LYS A CA 1
ATOM 3209 C C . LYS A 1 419 ? -17.295 3.525 18.046 1.00 86.56 419 LYS A C 1
ATOM 3211 O O . LYS A 1 419 ? -18.426 3.608 18.516 1.00 86.56 419 LYS A O 1
ATOM 3216 N N . ALA A 1 420 ? -17.040 2.869 16.915 1.00 87.25 420 ALA A N 1
ATOM 3217 C CA . ALA A 1 420 ? -18.073 2.182 16.142 1.00 87.25 420 ALA A CA 1
ATOM 3218 C C . ALA A 1 420 ? -18.759 1.070 16.960 1.00 87.25 420 ALA A C 1
ATOM 3220 O O . ALA A 1 420 ? -19.983 1.044 17.040 1.00 87.25 420 ALA A O 1
ATOM 3221 N N . LEU A 1 421 ? -17.988 0.232 17.664 1.00 87.38 421 LEU A N 1
ATOM 3222 C CA . LEU A 1 421 ? -18.505 -0.799 18.572 1.00 87.38 421 LEU A CA 1
ATOM 3223 C C . LEU A 1 421 ? -19.332 -0.204 19.721 1.00 87.38 421 LEU A C 1
ATOM 3225 O O . LEU A 1 421 ? -20.380 -0.746 20.044 1.00 87.38 421 LEU A O 1
ATOM 3229 N N . GLN A 1 422 ? -18.936 0.941 20.291 1.00 89.12 422 GLN A N 1
ATOM 3230 C CA . GLN A 1 422 ? -19.756 1.646 21.293 1.00 89.12 422 GLN A CA 1
ATOM 3231 C C . GLN A 1 422 ? -21.093 2.141 20.717 1.00 89.12 422 GLN A C 1
ATOM 3233 O O . GLN A 1 422 ? -22.090 2.196 21.434 1.00 89.12 422 GLN A O 1
ATOM 3238 N N . CYS A 1 423 ? -21.140 2.501 19.432 1.00 90.62 423 CYS A N 1
ATOM 3239 C CA . CYS A 1 423 ? -22.382 2.892 18.762 1.00 90.62 423 CYS A CA 1
ATOM 3240 C C . CYS A 1 423 ? -23.275 1.674 18.484 1.00 90.62 423 CYS A C 1
ATOM 3242 O O . CYS A 1 423 ? -24.472 1.734 18.752 1.00 90.62 423 CYS A O 1
ATOM 3244 N N . LEU A 1 424 ? -22.693 0.564 18.015 1.00 90.44 424 LEU A N 1
ATOM 3245 C CA . LEU A 1 424 ? -23.398 -0.705 17.792 1.00 90.44 424 LEU A CA 1
ATOM 3246 C C . LEU A 1 424 ? -23.963 -1.275 19.102 1.00 90.44 424 LEU A C 1
ATOM 3248 O O . LEU A 1 424 ? -25.122 -1.668 19.138 1.00 90.44 424 LEU A O 1
ATOM 3252 N N . ASP A 1 425 ? -23.194 -1.223 20.191 1.00 89.88 425 ASP A N 1
ATOM 3253 C CA . ASP A 1 425 ? -23.610 -1.601 21.548 1.00 89.88 425 ASP A CA 1
ATOM 3254 C C . ASP A 1 425 ? -24.800 -0.768 22.052 1.00 89.88 425 ASP A C 1
ATOM 3256 O O . ASP A 1 425 ? -25.804 -1.320 22.507 1.00 89.88 425 ASP A O 1
ATOM 3260 N N . ARG A 1 426 ? -24.735 0.566 21.904 1.00 91.12 426 ARG A N 1
ATOM 3261 C CA . ARG A 1 426 ? -25.857 1.469 22.219 1.00 91.12 426 ARG A CA 1
ATOM 3262 C C . ARG A 1 426 ? -27.112 1.088 21.430 1.00 91.12 426 ARG A C 1
ATOM 3264 O O . ARG A 1 426 ? -28.166 0.928 22.033 1.00 91.12 426 ARG A O 1
ATOM 3271 N N . ILE A 1 427 ? -26.991 0.925 20.110 1.00 90.44 427 ILE A N 1
ATOM 3272 C CA . ILE A 1 427 ? -28.102 0.573 19.209 1.00 90.44 427 ILE A CA 1
ATOM 3273 C C . ILE A 1 427 ? -28.697 -0.787 19.582 1.00 90.44 427 ILE A C 1
ATOM 3275 O O . ILE A 1 427 ? -29.903 -0.886 19.798 1.00 90.44 427 ILE A O 1
ATOM 3279 N N . SER A 1 428 ? -27.854 -1.806 19.742 1.00 89.94 428 SER A N 1
ATOM 3280 C CA . SER A 1 428 ? -28.270 -3.173 20.047 1.00 89.94 428 SER A CA 1
ATOM 3281 C C . SER A 1 428 ? -29.074 -3.275 21.345 1.00 89.94 428 SER A C 1
ATOM 3283 O O . SER A 1 428 ? -30.050 -4.020 21.383 1.00 89.94 428 SER A O 1
ATOM 3285 N N . ARG A 1 429 ? -28.707 -2.534 22.404 1.00 87.69 429 ARG A N 1
ATOM 3286 C CA . ARG A 1 429 ? -29.450 -2.571 23.680 1.00 87.69 429 ARG A CA 1
ATOM 3287 C C . ARG A 1 429 ? -30.883 -2.055 23.556 1.00 87.69 429 ARG A C 1
ATOM 3289 O O . ARG A 1 429 ? -31.782 -2.644 24.146 1.00 87.69 429 ARG A O 1
ATOM 3296 N N . THR A 1 430 ? -31.127 -1.042 22.720 1.00 87.44 430 THR A N 1
ATOM 3297 C CA . THR A 1 430 ? -32.485 -0.480 22.549 1.00 87.44 430 THR A CA 1
ATOM 3298 C C . THR A 1 430 ? -33.497 -1.452 21.946 1.00 87.44 430 THR A C 1
ATOM 3300 O O . THR A 1 430 ? -34.697 -1.214 22.047 1.00 87.44 430 THR A O 1
ATOM 3303 N N . PHE A 1 431 ? -33.042 -2.555 21.345 1.00 87.00 431 PHE A N 1
ATOM 3304 C CA . PHE A 1 431 ? -33.927 -3.618 20.871 1.00 87.00 431 PHE A CA 1
ATOM 3305 C C . PHE A 1 431 ? -34.285 -4.636 21.965 1.00 87.00 431 PHE A C 1
ATOM 3307 O O . PHE A 1 431 ? -35.312 -5.298 21.857 1.00 87.00 431 PHE A O 1
ATOM 3314 N N . SER A 1 432 ? -33.463 -4.756 23.013 1.00 75.38 432 SER A N 1
ATOM 3315 C CA . SER A 1 432 ? -33.685 -5.676 24.137 1.00 75.38 432 SER A CA 1
ATOM 3316 C C . SER A 1 432 ? -34.538 -5.058 25.251 1.00 75.38 432 SER A C 1
ATOM 3318 O O . SER A 1 432 ? -35.326 -5.764 25.869 1.00 75.38 432 SER A O 1
ATOM 3320 N N . ASP A 1 433 ? -34.470 -3.739 25.462 1.00 64.81 433 ASP A N 1
ATOM 3321 C CA . ASP A 1 433 ? -35.188 -3.022 26.538 1.00 64.81 433 ASP A CA 1
ATOM 3322 C C . ASP A 1 433 ? -36.729 -2.897 26.322 1.00 64.81 433 ASP A C 1
ATOM 3324 O O . ASP A 1 433 ? -37.378 -2.020 26.894 1.00 64.81 433 ASP A O 1
ATOM 3328 N N . GLY A 1 434 ? -37.327 -3.720 25.448 1.00 54.22 434 GLY A N 1
ATOM 3329 C CA . GLY A 1 434 ? -38.639 -3.467 24.834 1.00 54.22 434 GLY A CA 1
ATOM 3330 C C . GLY A 1 434 ? -39.879 -4.098 25.484 1.00 54.22 434 GLY A C 1
ATOM 3331 O O . GLY A 1 434 ? -40.942 -3.477 25.441 1.00 54.22 434 GLY A O 1
ATOM 3332 N N . GLU A 1 435 ? -39.799 -5.309 26.052 1.00 51.28 435 GLU A N 1
ATOM 3333 C CA . GLU A 1 435 ? -40.981 -6.041 26.553 1.00 51.28 435 GLU A CA 1
ATOM 3334 C C . GLU A 1 435 ? -40.705 -6.812 27.859 1.00 51.28 435 GLU A C 1
ATOM 3336 O O . GLU A 1 435 ? -39.887 -7.730 27.902 1.00 51.28 435 GLU A O 1
ATOM 3341 N N . GLU A 1 436 ? -41.447 -6.490 28.927 1.00 47.19 436 GLU A N 1
ATOM 3342 C CA . GLU A 1 436 ? -41.426 -7.243 30.190 1.00 47.19 436 GLU A CA 1
ATOM 3343 C C . GLU A 1 436 ? -42.002 -8.664 29.997 1.00 47.19 436 GLU A C 1
ATOM 3345 O O . GLU A 1 436 ? -43.207 -8.886 30.122 1.00 47.19 436 GLU A O 1
ATOM 3350 N N . GLY A 1 437 ? -41.129 -9.642 29.729 1.00 52.12 437 GLY A N 1
ATOM 3351 C CA . GLY A 1 437 ? -41.460 -11.076 29.732 1.00 52.12 437 GLY A CA 1
ATOM 3352 C C . GLY A 1 437 ? -41.329 -11.815 28.395 1.00 52.12 437 GLY A C 1
ATOM 3353 O O . GLY A 1 437 ? -41.772 -12.962 28.311 1.00 52.12 437 GLY A O 1
ATOM 3354 N N . GLY A 1 438 ? -40.746 -11.190 27.368 1.00 54.41 438 GLY A N 1
ATOM 3355 C CA . GLY A 1 438 ? -40.351 -11.864 26.126 1.00 54.41 438 GLY A CA 1
ATOM 3356 C C . GLY A 1 438 ? -39.007 -12.597 26.237 1.00 54.41 438 GLY A C 1
ATOM 3357 O O . GLY A 1 438 ? -38.241 -12.378 27.169 1.00 54.41 438 GLY A O 1
ATOM 3358 N N . ASP A 1 439 ? -38.719 -13.464 25.265 1.00 70.94 439 ASP A N 1
ATOM 3359 C CA . ASP A 1 439 ? -37.365 -13.977 25.019 1.00 70.94 439 ASP A CA 1
ATOM 3360 C C . ASP A 1 439 ? -36.503 -12.843 24.431 1.00 70.94 439 ASP A C 1
ATOM 3362 O O . ASP A 1 439 ? -36.901 -12.228 23.434 1.00 70.94 439 ASP A O 1
ATOM 3366 N N . ASP A 1 440 ? -35.334 -12.573 25.023 1.00 71.25 440 ASP A N 1
ATOM 3367 C CA . ASP A 1 440 ? -34.395 -11.528 24.585 1.00 71.25 440 ASP A CA 1
ATOM 3368 C C . ASP A 1 440 ? -34.026 -11.675 23.097 1.00 71.25 440 ASP A C 1
ATOM 3370 O O . ASP A 1 440 ? -33.866 -10.674 22.389 1.00 71.25 440 ASP A O 1
ATOM 3374 N N . HIS A 1 441 ? -33.960 -12.916 22.590 1.00 80.44 441 HIS A N 1
ATOM 3375 C CA . HIS A 1 441 ? -33.737 -13.195 21.170 1.00 80.44 441 HIS A CA 1
ATOM 3376 C C . HIS A 1 441 ? -34.875 -12.667 20.283 1.00 80.44 441 HIS A C 1
ATOM 3378 O O . HIS A 1 441 ? -34.634 -12.167 19.181 1.00 80.44 441 HIS A O 1
ATOM 3384 N N . HIS A 1 442 ? -36.122 -12.764 20.750 1.00 82.25 442 HIS A N 1
ATOM 3385 C CA . HIS A 1 442 ? -37.298 -12.328 20.003 1.00 82.25 442 HIS A CA 1
ATOM 3386 C C . HIS A 1 442 ? -37.455 -10.803 20.019 1.00 82.25 442 HIS A C 1
ATOM 3388 O O . HIS A 1 442 ? -37.731 -10.207 18.975 1.00 82.25 442 HIS A O 1
ATOM 3394 N N . ALA A 1 443 ? -37.232 -10.169 21.176 1.00 82.62 443 ALA A N 1
ATOM 3395 C CA . ALA A 1 443 ? -37.249 -8.713 21.310 1.00 82.62 443 ALA A CA 1
ATOM 3396 C C . ALA A 1 443 ? -36.198 -8.063 20.395 1.00 82.62 443 ALA A C 1
ATOM 3398 O O . ALA A 1 443 ? -36.531 -7.194 19.579 1.00 82.62 443 ALA A O 1
ATOM 3399 N N . TRP A 1 444 ? -34.958 -8.572 20.432 1.00 89.62 444 TRP A N 1
ATOM 3400 C CA . TRP A 1 444 ? -33.884 -8.063 19.584 1.00 89.62 444 TRP A CA 1
ATOM 3401 C C . TRP A 1 444 ? -34.199 -8.223 18.090 1.00 89.62 444 TRP A C 1
ATOM 3403 O O . TRP A 1 444 ? -34.094 -7.258 17.332 1.00 89.62 444 TRP A O 1
ATOM 3413 N N . ALA A 1 445 ? -34.667 -9.406 17.668 1.00 86.81 445 ALA A N 1
ATOM 3414 C CA . ALA A 1 445 ? -35.024 -9.670 16.273 1.00 86.81 445 ALA A CA 1
ATOM 3415 C C . ALA A 1 445 ? -36.150 -8.750 15.761 1.00 86.81 445 ALA A C 1
ATOM 3417 O O . ALA A 1 445 ? -36.087 -8.271 14.626 1.00 86.81 445 ALA A O 1
ATOM 3418 N N . GLN A 1 446 ? -37.154 -8.441 16.594 1.00 87.62 446 GLN A N 1
ATOM 3419 C CA . GLN A 1 446 ? -38.180 -7.457 16.241 1.00 87.62 446 GLN A CA 1
ATOM 3420 C C . GLN A 1 446 ? -37.604 -6.043 16.078 1.00 87.62 446 GLN A C 1
ATOM 3422 O O . GLN A 1 446 ? -37.968 -5.348 15.127 1.00 87.62 446 GLN A O 1
ATOM 3427 N N . GLY A 1 447 ? -36.732 -5.599 16.989 1.00 88.69 447 GLY A N 1
ATOM 3428 C CA . GLY A 1 447 ? -36.093 -4.282 16.905 1.00 88.69 447 GLY A CA 1
ATOM 3429 C C . GLY A 1 447 ? -35.208 -4.144 15.663 1.00 88.69 447 GLY A C 1
ATOM 3430 O O . GLY A 1 447 ? -35.335 -3.169 14.918 1.00 88.69 447 GLY A O 1
ATOM 3431 N N . PHE A 1 448 ? -34.406 -5.172 15.378 1.00 91.62 448 PHE A N 1
ATOM 3432 C CA . PHE A 1 448 ? -33.578 -5.257 14.179 1.00 91.62 448 PHE A CA 1
ATOM 3433 C C . PHE A 1 448 ? -34.412 -5.201 12.894 1.00 91.62 448 PHE A C 1
ATOM 3435 O O . PHE A 1 448 ? -34.135 -4.369 12.035 1.00 91.62 448 PHE A O 1
ATOM 3442 N N . TYR A 1 449 ? -35.483 -5.997 12.785 1.00 91.62 449 TYR A N 1
ATOM 3443 C CA . TYR A 1 449 ? -36.370 -5.981 11.615 1.00 91.62 449 TYR A CA 1
ATOM 3444 C C . TYR A 1 449 ? -37.055 -4.619 11.409 1.00 91.62 449 TYR A C 1
ATOM 3446 O O . TYR A 1 449 ? -37.162 -4.139 10.278 1.00 91.62 449 TYR A O 1
ATOM 3454 N N . ARG A 1 450 ? -37.474 -3.944 12.493 1.00 92.31 450 ARG A N 1
ATOM 3455 C CA . ARG A 1 450 ? -38.010 -2.571 12.417 1.00 92.31 450 ARG A CA 1
ATOM 3456 C C . ARG A 1 450 ? -36.961 -1.587 11.892 1.00 92.31 450 ARG A C 1
ATOM 3458 O O . ARG A 1 450 ? -37.319 -0.716 11.102 1.00 92.31 450 ARG A O 1
ATOM 3465 N N . LEU A 1 451 ? -35.693 -1.719 12.298 1.00 93.94 451 LEU A N 1
ATOM 3466 C CA . LEU A 1 451 ? -34.611 -0.868 11.798 1.00 93.94 451 LEU A CA 1
ATOM 3467 C C . LEU A 1 451 ? -34.277 -1.173 10.336 1.00 93.94 451 LEU A C 1
ATOM 3469 O O . LEU A 1 451 ? -34.230 -0.242 9.537 1.00 93.94 451 LEU A O 1
ATOM 3473 N N . GLN A 1 452 ? -34.108 -2.448 9.979 1.00 93.81 452 GLN A N 1
ATOM 3474 C CA . GLN A 1 452 ? -33.866 -2.887 8.606 1.00 93.81 452 GLN A CA 1
ATOM 3475 C C . GLN A 1 452 ? -34.919 -2.308 7.663 1.00 93.81 452 GLN A C 1
ATOM 3477 O O . GLN A 1 452 ? -34.581 -1.528 6.772 1.00 93.81 452 GLN A O 1
ATOM 3482 N N . LYS A 1 453 ? -36.198 -2.590 7.936 1.00 93.25 453 LYS A N 1
ATOM 3483 C CA . LYS A 1 453 ? -37.296 -2.102 7.109 1.00 93.25 453 LYS A CA 1
ATOM 3484 C C . LYS A 1 453 ? -37.334 -0.575 7.043 1.00 93.25 453 LYS A C 1
ATOM 3486 O O . LYS A 1 453 ? -37.607 -0.017 5.989 1.00 93.25 453 LYS A O 1
ATOM 3491 N N . LYS A 1 454 ? -37.042 0.128 8.145 1.00 94.56 454 LYS A N 1
ATOM 3492 C CA . LYS A 1 454 ? -37.042 1.597 8.146 1.00 94.56 454 LYS A CA 1
ATOM 3493 C C . LYS A 1 454 ? -35.933 2.191 7.272 1.00 94.56 454 LYS A C 1
ATOM 3495 O O . LYS A 1 454 ? -36.141 3.261 6.705 1.00 94.56 454 LYS A O 1
ATOM 3500 N N . LEU A 1 455 ? -34.778 1.533 7.191 1.00 93.56 455 LEU A N 1
ATOM 3501 C CA . LEU A 1 455 ? -33.665 1.952 6.337 1.00 93.56 455 LEU A CA 1
ATOM 3502 C C . LEU A 1 455 ? -33.942 1.600 4.865 1.00 93.56 455 LEU A C 1
ATOM 3504 O O . LEU A 1 455 ? -33.708 2.439 4.004 1.00 93.56 455 LEU A O 1
ATOM 3508 N N . GLU A 1 456 ? -34.539 0.436 4.589 1.00 92.69 456 GLU A N 1
ATOM 3509 C CA . GLU A 1 456 ? -35.025 0.040 3.254 1.00 92.69 456 GLU A CA 1
ATOM 3510 C C . GLU A 1 456 ? -36.132 0.976 2.732 1.00 92.69 456 GLU A C 1
ATOM 3512 O O . GLU A 1 456 ? -36.042 1.460 1.611 1.00 92.69 456 GLU A O 1
ATOM 3517 N N . ASP A 1 457 ? -37.124 1.334 3.559 1.00 91.75 457 ASP A N 1
ATOM 3518 C CA . ASP A 1 457 ? -38.185 2.306 3.223 1.00 91.75 457 ASP A CA 1
ATOM 3519 C C . ASP A 1 457 ? -37.626 3.721 2.914 1.00 91.75 457 ASP A C 1
ATOM 3521 O O . ASP A 1 457 ? -38.347 4.579 2.397 1.00 91.75 457 ASP A O 1
ATOM 3525 N N . MET A 1 458 ? -36.368 4.004 3.281 1.00 91.62 458 MET A N 1
ATOM 3526 C CA . MET A 1 458 ? -35.668 5.267 3.004 1.00 91.62 458 MET A CA 1
ATOM 3527 C C . MET A 1 458 ? -34.691 5.167 1.817 1.00 91.62 458 MET A C 1
ATOM 3529 O O . MET A 1 458 ? -34.295 6.202 1.281 1.00 91.62 458 MET A O 1
ATOM 3533 N N . ASP A 1 459 ? -34.351 3.954 1.376 1.00 89.94 459 ASP A N 1
ATOM 3534 C CA . ASP A 1 459 ? -33.510 3.631 0.215 1.00 89.94 459 ASP A CA 1
ATOM 3535 C C . ASP A 1 459 ? -34.366 3.628 -1.067 1.00 89.94 459 ASP A C 1
ATOM 3537 O O . ASP A 1 459 ? -34.652 2.591 -1.663 1.00 89.94 459 ASP A O 1
ATOM 3541 N N . VAL A 1 460 ? -34.852 4.812 -1.461 1.00 85.56 460 VAL A N 1
ATOM 3542 C CA . VAL A 1 460 ? -35.860 4.980 -2.534 1.00 85.56 460 VAL A CA 1
ATOM 3543 C C . VAL A 1 460 ? -35.387 4.452 -3.898 1.00 85.56 460 VAL A C 1
ATOM 3545 O O . VAL A 1 460 ? -36.216 4.056 -4.717 1.00 85.56 460 VAL A O 1
ATOM 3548 N N . ASP A 1 461 ? -34.077 4.437 -4.154 1.00 82.06 461 ASP A N 1
ATOM 3549 C CA . ASP A 1 461 ? -33.472 3.895 -5.377 1.00 82.06 461 ASP A CA 1
ATOM 3550 C C . ASP A 1 461 ? -32.980 2.439 -5.234 1.00 82.06 461 ASP A C 1
ATOM 3552 O O . ASP A 1 461 ? -32.415 1.888 -6.181 1.00 82.06 461 ASP A O 1
ATOM 3556 N N . ALA A 1 462 ? -33.234 1.806 -4.081 1.00 83.06 462 ALA A N 1
ATOM 3557 C CA . ALA A 1 462 ? -32.799 0.459 -3.708 1.00 83.06 462 ALA A CA 1
ATOM 3558 C C . ALA A 1 462 ? -31.274 0.232 -3.816 1.00 83.06 462 ALA A C 1
ATOM 3560 O O . ALA A 1 462 ? -30.814 -0.909 -3.982 1.00 83.06 462 ALA A O 1
ATOM 3561 N N . SER A 1 463 ? -30.481 1.305 -3.725 1.00 80.19 463 SER A N 1
ATOM 3562 C CA . SER A 1 463 ? -29.028 1.285 -3.904 1.00 80.19 463 SER A CA 1
ATOM 3563 C C . SER A 1 463 ? -28.286 0.503 -2.817 1.00 80.19 463 SER A C 1
ATOM 3565 O O . SER A 1 463 ? -27.173 0.030 -3.059 1.00 80.19 463 SER A O 1
ATOM 3567 N N . GLY A 1 464 ? -28.871 0.355 -1.625 1.00 83.38 464 GLY A N 1
ATOM 3568 C CA . GLY A 1 464 ? -28.201 -0.149 -0.424 1.00 83.38 464 GLY A CA 1
ATOM 3569 C C . GLY A 1 464 ? -27.491 0.939 0.391 1.00 83.38 464 GLY A C 1
ATOM 3570 O O . GLY A 1 464 ? -26.777 0.619 1.350 1.00 83.38 464 GLY A O 1
ATOM 3571 N N . TRP A 1 465 ? -27.678 2.215 0.037 1.00 85.12 465 TRP A N 1
ATOM 3572 C CA . TRP A 1 465 ? -26.948 3.350 0.597 1.00 85.12 465 TRP A CA 1
ATOM 3573 C C . TRP A 1 465 ? -27.873 4.464 1.068 1.00 85.12 465 TRP A C 1
ATOM 3575 O O . TRP A 1 465 ? -28.876 4.775 0.445 1.00 85.12 465 TRP A O 1
ATOM 3585 N N . LEU A 1 466 ? -27.488 5.123 2.159 1.00 88.25 466 LEU A N 1
ATOM 3586 C CA . LEU A 1 466 ? -28.194 6.293 2.675 1.00 88.25 466 LEU A CA 1
ATOM 3587 C C . LEU A 1 466 ? -27.214 7.434 2.923 1.00 88.25 466 LEU A C 1
ATOM 3589 O O . LEU A 1 466 ? -26.057 7.203 3.283 1.00 88.25 466 LEU A O 1
ATOM 3593 N N . SER A 1 467 ? -27.684 8.675 2.783 1.00 88.50 467 SER A N 1
ATOM 3594 C CA . SER A 1 467 ? -26.918 9.843 3.225 1.00 88.50 467 SER A CA 1
ATOM 3595 C C . SER A 1 467 ? -26.683 9.779 4.739 1.00 88.50 467 SER A C 1
ATOM 3597 O O . SER A 1 467 ? -27.482 9.194 5.479 1.00 88.50 467 SER A O 1
ATOM 3599 N N . ARG A 1 468 ? -25.630 10.440 5.241 1.00 88.50 468 ARG A N 1
ATOM 3600 C CA . ARG A 1 468 ? -25.420 10.645 6.693 1.00 88.50 468 ARG A CA 1
ATOM 3601 C C . ARG A 1 468 ? -26.692 11.085 7.420 1.00 88.50 468 ARG A C 1
ATOM 3603 O O . ARG A 1 468 ? -26.969 10.613 8.520 1.00 88.50 468 ARG A O 1
ATOM 3610 N N . ILE A 1 469 ? -27.445 12.007 6.820 1.00 88.19 469 ILE A N 1
ATOM 3611 C CA . ILE A 1 469 ? -28.636 12.612 7.419 1.00 88.19 469 ILE A CA 1
ATOM 3612 C C . ILE A 1 469 ? -29.767 11.583 7.491 1.00 88.19 469 ILE A C 1
ATOM 3614 O O . ILE A 1 469 ? -30.405 11.437 8.533 1.00 88.19 469 ILE A O 1
ATOM 3618 N N . ASP A 1 470 ? -29.996 10.851 6.406 1.00 91.00 470 ASP A N 1
ATOM 3619 C CA . ASP A 1 470 ? -31.123 9.929 6.290 1.00 91.00 470 ASP A CA 1
ATOM 3620 C C . ASP A 1 470 ? -30.882 8.637 7.072 1.00 91.00 470 ASP A C 1
ATOM 3622 O O . ASP A 1 470 ? -31.778 8.187 7.784 1.00 91.00 470 ASP A O 1
ATOM 3626 N N . PHE A 1 471 ? -29.647 8.129 7.098 1.00 92.38 471 PHE A N 1
ATOM 3627 C CA . PHE A 1 471 ? -29.258 7.060 8.018 1.00 92.38 471 PHE A CA 1
ATOM 3628 C C . PHE A 1 471 ? -29.473 7.453 9.487 1.00 92.38 471 PHE A C 1
ATOM 3630 O O . PHE A 1 471 ? -30.110 6.714 10.237 1.00 92.38 471 PHE A O 1
ATOM 3637 N N . THR A 1 472 ? -29.003 8.640 9.896 1.00 91.81 472 THR A N 1
ATOM 3638 C CA . THR A 1 472 ? -29.160 9.124 11.281 1.00 91.81 472 THR A CA 1
ATOM 3639 C C . THR A 1 472 ? -30.635 9.238 11.663 1.00 91.81 472 THR A C 1
ATOM 3641 O O . THR A 1 472 ? -31.035 8.783 12.733 1.00 91.81 472 THR A O 1
ATOM 3644 N N . ARG A 1 473 ? -31.470 9.775 10.763 1.00 90.62 473 ARG A N 1
ATOM 3645 C CA . ARG A 1 473 ? -32.929 9.836 10.938 1.00 90.62 473 ARG A CA 1
ATOM 3646 C C . ARG A 1 473 ? -33.558 8.447 11.047 1.00 90.62 473 ARG A C 1
ATOM 3648 O O . ARG A 1 473 ? -34.399 8.249 11.918 1.00 90.62 473 ARG A O 1
ATOM 3655 N N . GLY A 1 474 ? -33.165 7.502 10.193 1.00 91.25 474 GLY A N 1
ATOM 3656 C CA . GLY A 1 474 ? -33.675 6.129 10.196 1.00 91.25 474 GLY A CA 1
ATOM 3657 C C . GLY A 1 474 ? -33.356 5.390 11.497 1.00 91.25 474 GLY A C 1
ATOM 3658 O O . GLY A 1 474 ? -34.262 4.844 12.127 1.00 91.25 474 GLY A O 1
ATOM 3659 N N . VAL A 1 475 ? -32.099 5.454 11.954 1.00 92.38 475 VAL A N 1
ATOM 3660 C CA . VAL A 1 475 ? -31.676 4.869 13.237 1.00 92.38 475 VAL A CA 1
ATOM 3661 C C . VAL A 1 475 ? -32.388 5.536 14.411 1.00 92.38 475 VAL A C 1
ATOM 3663 O O . VAL A 1 475 ? -32.955 4.837 15.253 1.00 92.38 475 VAL A O 1
ATOM 3666 N N . SER A 1 476 ? -32.415 6.871 14.461 1.00 90.94 476 SER A N 1
ATOM 3667 C CA . SER A 1 476 ? -33.030 7.615 15.567 1.00 90.94 476 SER A CA 1
ATOM 3668 C C . SER A 1 476 ? -34.539 7.367 15.679 1.00 90.94 476 SER A C 1
ATOM 3670 O O . SER A 1 476 ? -35.061 7.212 16.781 1.00 90.94 476 SER A O 1
ATOM 3672 N N . PHE A 1 477 ? -35.233 7.220 14.544 1.00 89.50 477 PHE A N 1
ATOM 3673 C CA . PHE A 1 477 ? -36.667 6.918 14.498 1.00 89.50 477 PHE A CA 1
ATOM 3674 C C . PHE A 1 477 ? -37.035 5.578 15.158 1.00 89.50 477 PHE A C 1
ATOM 3676 O O . PHE A 1 477 ? -38.114 5.472 15.736 1.00 89.50 477 PHE A O 1
ATOM 3683 N N . VAL A 1 478 ? -36.167 4.561 15.076 1.00 88.62 478 VAL A N 1
ATOM 3684 C CA . VAL A 1 478 ? -36.444 3.216 15.622 1.00 88.62 478 VAL A CA 1
ATOM 3685 C C . VAL A 1 478 ? -35.844 3.015 17.012 1.00 88.62 478 VAL A C 1
ATOM 3687 O O . VAL A 1 478 ? -36.493 2.437 17.877 1.00 88.62 478 VAL A O 1
ATOM 3690 N N . THR A 1 479 ? -34.619 3.490 17.236 1.00 85.56 479 THR A N 1
ATOM 3691 C CA . THR A 1 479 ? -33.852 3.240 18.474 1.00 85.56 479 THR A CA 1
ATOM 3692 C C . THR A 1 479 ? -34.052 4.307 19.550 1.00 85.56 479 THR A C 1
ATOM 3694 O O . THR A 1 479 ? -33.646 4.111 20.690 1.00 85.56 479 THR A O 1
ATOM 3697 N N . THR A 1 480 ? -34.617 5.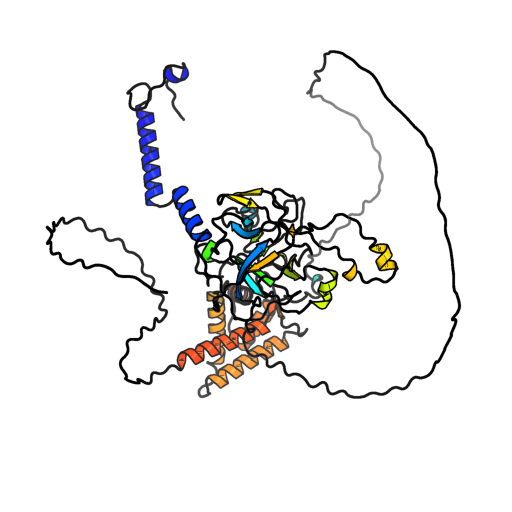470 19.204 1.00 81.19 480 THR A N 1
ATOM 3698 C CA . THR A 1 480 ? -34.623 6.703 20.024 1.00 81.19 480 THR A CA 1
ATOM 3699 C C . THR A 1 480 ? -33.235 7.265 20.376 1.00 81.19 480 THR A C 1
ATOM 3701 O O . THR A 1 480 ? -33.130 8.252 21.104 1.00 81.19 480 THR A O 1
ATOM 3704 N N . ILE A 1 481 ? -32.159 6.692 19.826 1.00 85.81 481 ILE A N 1
ATOM 3705 C CA . ILE A 1 481 ? -30.794 7.191 19.994 1.00 85.81 481 ILE A CA 1
ATOM 3706 C C . ILE A 1 481 ? -30.578 8.393 19.080 1.00 85.81 481 ILE A C 1
ATOM 3708 O O . ILE A 1 481 ? -30.886 8.352 17.890 1.00 85.81 481 ILE A O 1
ATOM 3712 N N . ASP A 1 482 ? -29.968 9.440 19.623 1.00 85.06 482 ASP A N 1
ATOM 3713 C CA . ASP A 1 482 ? -29.325 10.475 18.821 1.00 85.06 482 ASP A CA 1
ATOM 3714 C C . ASP A 1 482 ? -27.855 10.076 18.582 1.00 85.06 482 ASP A C 1
ATOM 3716 O O . ASP A 1 482 ? -27.104 9.809 19.534 1.00 85.06 482 ASP A O 1
ATOM 3720 N N . LEU A 1 483 ? -27.466 9.947 17.310 1.00 87.62 483 LEU A N 1
ATOM 3721 C CA . LEU A 1 483 ? -26.091 9.655 16.895 1.00 87.62 483 LEU A CA 1
ATOM 3722 C C . LEU A 1 483 ? -25.420 10.970 16.510 1.00 87.62 483 LEU A C 1
ATOM 3724 O O . LEU A 1 483 ? -25.852 11.638 15.569 1.00 87.62 483 LEU A O 1
ATOM 3728 N N . ASP A 1 484 ? -24.346 11.341 17.210 1.00 88.44 484 ASP A N 1
ATOM 3729 C CA . ASP A 1 484 ? -23.630 12.571 16.868 1.00 88.44 484 ASP A CA 1
ATOM 3730 C C . ASP A 1 484 ? -22.866 12.418 15.536 1.00 88.44 484 ASP A C 1
ATOM 3732 O O . ASP A 1 484 ? -22.612 11.310 15.054 1.00 88.44 484 ASP A O 1
ATOM 3736 N N . LYS A 1 485 ? -22.449 13.535 14.922 1.00 86.50 485 LYS A N 1
ATOM 3737 C CA . LYS A 1 485 ? -21.682 13.485 13.661 1.00 86.50 485 LYS A CA 1
ATOM 3738 C C . LYS A 1 485 ? -20.466 12.546 13.760 1.00 86.50 485 LYS A C 1
ATOM 3740 O O . LYS A 1 485 ? -20.165 11.841 12.802 1.00 86.50 485 LYS A O 1
ATOM 3745 N N . LYS A 1 486 ? -19.797 12.505 14.918 1.00 88.75 486 LYS A N 1
ATOM 3746 C CA . LYS A 1 486 ? -18.605 11.682 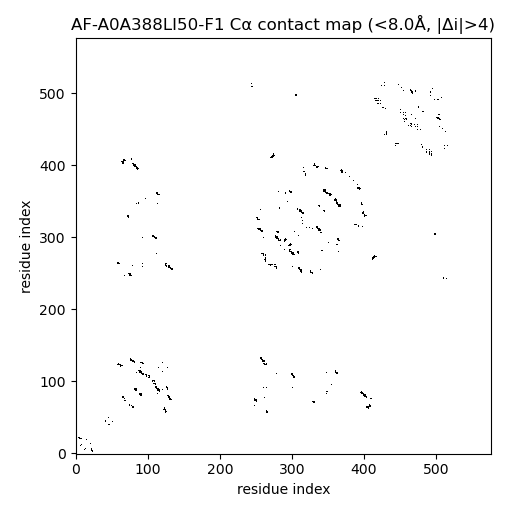15.146 1.00 88.75 486 LYS A CA 1
ATOM 3747 C C . LYS A 1 486 ? -18.946 10.196 15.330 1.00 88.75 486 LYS A C 1
ATOM 3749 O O . LYS A 1 486 ? -18.055 9.367 15.196 1.00 88.75 486 LYS A O 1
ATOM 3754 N N . ASP A 1 487 ? -20.158 9.845 15.763 1.00 90.31 487 ASP A N 1
ATOM 3755 C CA . ASP A 1 487 ? -20.671 8.468 15.840 1.00 90.31 487 ASP A CA 1
ATOM 3756 C C . ASP A 1 487 ? -20.846 7.938 14.410 1.00 90.31 487 ASP A C 1
ATOM 3758 O O . ASP A 1 487 ? -20.315 6.885 14.060 1.00 90.31 487 ASP A O 1
ATOM 3762 N N . VAL A 1 488 ? -21.493 8.733 13.553 1.00 87.88 488 VAL A N 1
ATOM 3763 C CA . VAL A 1 488 ? -21.695 8.423 12.129 1.00 87.88 488 VAL A CA 1
ATOM 3764 C C . VAL A 1 488 ? -20.366 8.382 11.363 1.00 87.88 488 VAL A C 1
ATOM 3766 O O . VAL A 1 488 ? -20.137 7.442 10.605 1.00 87.88 488 VAL A O 1
ATOM 3769 N N . ASP A 1 489 ? -19.454 9.335 11.600 1.00 86.62 489 ASP A N 1
ATOM 3770 C CA . ASP A 1 489 ? -18.089 9.311 11.047 1.00 86.62 489 ASP A CA 1
ATOM 3771 C C . ASP A 1 489 ? -17.352 8.017 11.435 1.00 86.62 489 ASP A C 1
ATOM 3773 O O . ASP A 1 489 ? -16.714 7.387 10.589 1.00 86.62 489 ASP A O 1
ATOM 3777 N N . ALA A 1 490 ? -17.459 7.584 12.697 1.00 87.12 490 ALA A N 1
ATOM 3778 C CA . ALA A 1 490 ? -16.824 6.357 13.168 1.00 87.12 490 ALA A CA 1
ATOM 3779 C C . ALA A 1 490 ? -17.424 5.100 12.519 1.00 87.12 490 ALA A C 1
ATOM 3781 O O . ALA A 1 490 ? -16.666 4.218 12.122 1.00 87.12 490 ALA A O 1
ATOM 3782 N N . LEU A 1 491 ? -18.751 5.029 12.362 1.00 86.94 491 LEU A N 1
ATOM 3783 C CA . LEU A 1 491 ? -19.421 3.922 11.670 1.00 86.94 491 LEU A CA 1
ATOM 3784 C C . LEU A 1 491 ? -19.023 3.855 10.187 1.00 86.94 491 LEU A C 1
ATOM 3786 O O . LEU A 1 491 ? -18.625 2.792 9.721 1.00 86.94 491 LEU A O 1
ATOM 3790 N N . ILE A 1 492 ? -19.047 4.978 9.461 1.00 83.38 492 ILE A N 1
ATOM 3791 C CA . ILE A 1 492 ? -18.636 5.044 8.044 1.00 83.38 492 ILE A CA 1
ATOM 3792 C C . ILE A 1 492 ? -17.181 4.586 7.865 1.00 83.38 492 ILE A C 1
ATOM 3794 O O . ILE A 1 492 ? -16.885 3.792 6.970 1.00 83.38 492 ILE A O 1
ATOM 3798 N N . THR A 1 493 ? -16.283 5.041 8.743 1.00 82.50 493 THR A N 1
ATOM 3799 C CA . THR A 1 493 ? -14.861 4.668 8.694 1.00 82.50 493 THR A CA 1
ATOM 3800 C C . THR A 1 493 ? -14.655 3.185 9.046 1.00 82.50 493 THR A C 1
ATOM 3802 O O . THR A 1 493 ? -13.895 2.477 8.388 1.00 82.50 493 THR A O 1
ATOM 3805 N N . PHE A 1 494 ? -15.379 2.666 10.044 1.00 81.94 494 PHE A N 1
ATOM 3806 C CA . PHE A 1 494 ? -15.288 1.262 10.459 1.00 81.94 494 PHE A CA 1
ATOM 3807 C C . PHE A 1 494 ? -15.801 0.286 9.388 1.00 81.94 494 PHE A C 1
ATOM 3809 O O . PHE A 1 494 ? -15.153 -0.726 9.118 1.00 81.94 494 PHE A O 1
ATOM 3816 N N . LEU A 1 495 ? -16.914 0.618 8.725 1.00 77.69 495 LEU A N 1
ATOM 3817 C CA . LEU A 1 495 ? -17.449 -0.137 7.580 1.00 77.69 495 LEU A CA 1
ATOM 3818 C C . LEU A 1 495 ? -16.554 -0.023 6.334 1.00 77.69 495 LEU A C 1
ATOM 3820 O O . LEU A 1 495 ? -16.626 -0.848 5.425 1.00 77.69 495 LEU A O 1
ATOM 3824 N N . GLY A 1 496 ? -15.653 0.960 6.321 1.00 65.81 496 GLY A N 1
ATOM 3825 C CA . GLY A 1 496 ? -14.580 1.067 5.350 1.00 65.81 496 GLY A CA 1
ATOM 3826 C C . GLY A 1 496 ? -14.865 1.973 4.157 1.00 65.81 496 GLY A C 1
ATOM 3827 O O . GLY A 1 496 ? -14.320 1.742 3.069 1.00 65.81 496 GLY A O 1
ATOM 3828 N N . PHE A 1 497 ? -15.696 2.991 4.374 1.00 66.62 497 PHE A N 1
ATOM 3829 C CA . PHE A 1 497 ? -16.103 3.995 3.393 1.00 66.62 497 PHE A CA 1
ATOM 3830 C C . PHE A 1 497 ? -15.626 5.402 3.786 1.00 66.62 497 PHE A C 1
ATOM 3832 O O . PHE A 1 497 ? -16.303 6.404 3.571 1.00 66.62 497 PHE A O 1
ATOM 3839 N N . ASP A 1 498 ? -14.433 5.459 4.374 1.00 58.91 498 ASP A N 1
ATOM 3840 C CA . ASP A 1 498 ? -13.721 6.656 4.810 1.00 58.91 498 ASP A CA 1
ATOM 3841 C C . ASP A 1 498 ? -13.724 7.716 3.685 1.00 58.91 498 ASP A C 1
ATOM 3843 O O . ASP A 1 498 ? -13.295 7.450 2.562 1.00 58.91 498 ASP A O 1
ATOM 3847 N N . GLY A 1 499 ? -14.219 8.924 3.977 1.00 57.03 499 GLY A N 1
ATOM 3848 C CA . GLY A 1 499 ? -14.312 10.018 2.999 1.00 57.03 499 GLY A CA 1
ATOM 3849 C C . GLY A 1 499 ? -15.533 9.989 2.066 1.00 57.03 499 GLY A C 1
ATOM 3850 O O . GLY A 1 499 ? -15.627 10.846 1.192 1.00 57.03 499 GLY A O 1
ATOM 3851 N N . VAL A 1 500 ? -16.475 9.057 2.243 1.00 67.44 500 VAL A N 1
ATOM 3852 C CA . VAL A 1 500 ? -17.786 9.069 1.567 1.00 67.44 500 VAL A CA 1
ATOM 3853 C C . VAL A 1 500 ? -18.831 9.733 2.483 1.00 67.44 500 VAL A C 1
ATOM 3855 O O . VAL A 1 500 ? -18.780 9.595 3.708 1.00 67.44 500 VAL A O 1
ATOM 3858 N N . ASP A 1 501 ? -19.788 10.469 1.907 1.00 74.88 501 ASP A N 1
ATOM 3859 C CA . ASP A 1 501 ? -20.898 11.105 2.651 1.00 74.88 501 ASP A CA 1
ATOM 3860 C C . ASP A 1 501 ? -22.153 10.230 2.810 1.00 74.88 501 ASP A C 1
ATOM 3862 O O . ASP A 1 501 ? -23.136 10.629 3.441 1.00 74.88 501 ASP A O 1
ATOM 3866 N N . ASN A 1 502 ? -22.075 9.006 2.296 1.00 81.38 502 ASN A N 1
ATOM 3867 C CA . ASN A 1 502 ? -23.111 7.988 2.357 1.00 81.38 502 ASN A CA 1
ATOM 3868 C C . ASN A 1 502 ? -22.588 6.765 3.118 1.00 81.38 502 ASN A C 1
ATOM 3870 O O . ASN A 1 502 ? -21.399 6.444 3.065 1.00 81.38 502 ASN A O 1
ATOM 3874 N N . ILE A 1 503 ? -23.494 6.058 3.783 1.00 85.12 503 ILE A N 1
ATOM 3875 C CA . ILE A 1 503 ? -23.232 4.818 4.510 1.00 85.12 503 ILE A CA 1
ATOM 3876 C C . ILE A 1 503 ? -23.984 3.662 3.846 1.00 85.12 503 ILE A C 1
ATOM 3878 O O . ILE A 1 503 ? -25.166 3.785 3.520 1.00 85.12 503 ILE A O 1
ATOM 3882 N N . CYS A 1 504 ? -23.296 2.537 3.644 1.00 84.56 504 CYS A N 1
ATOM 3883 C CA . CYS A 1 504 ? -23.920 1.290 3.214 1.00 84.56 504 CYS A CA 1
ATOM 3884 C C . CYS A 1 504 ? -24.706 0.728 4.402 1.00 84.56 504 CYS A C 1
ATOM 3886 O O . CYS A 1 504 ? -24.121 0.181 5.343 1.00 84.56 504 CYS A O 1
ATOM 3888 N N . TYR A 1 505 ? -26.027 0.907 4.402 1.00 87.69 505 TYR A N 1
ATOM 3889 C CA . TYR A 1 505 ? -26.843 0.500 5.545 1.00 87.69 505 TYR A CA 1
ATOM 3890 C C . TYR A 1 505 ? -26.964 -1.031 5.632 1.00 87.69 505 TYR A C 1
ATOM 3892 O O . TYR A 1 505 ? -27.127 -1.562 6.727 1.00 87.69 505 TYR A O 1
ATOM 3900 N N . ARG A 1 506 ? -26.810 -1.746 4.507 1.00 84.81 506 ARG A N 1
ATOM 3901 C CA . ARG A 1 506 ? -26.782 -3.219 4.465 1.00 84.81 506 ARG A CA 1
ATOM 3902 C C . ARG A 1 506 ? -25.543 -3.781 5.170 1.00 84.81 506 ARG A C 1
ATOM 3904 O O . ARG A 1 506 ? -25.679 -4.638 6.038 1.00 84.81 506 ARG A O 1
ATOM 3911 N N . ASP A 1 507 ? -24.361 -3.221 4.893 1.00 81.94 507 ASP A N 1
ATOM 3912 C CA . ASP A 1 507 ? -23.128 -3.556 5.624 1.00 81.94 507 ASP A CA 1
ATOM 3913 C C . ASP A 1 507 ? -23.258 -3.226 7.120 1.00 81.94 507 ASP A C 1
ATOM 3915 O O . ASP A 1 507 ? -22.857 -4.021 7.967 1.00 81.94 507 ASP A O 1
ATOM 3919 N N . PHE A 1 508 ? -23.851 -2.075 7.459 1.00 89.56 508 PHE A N 1
ATOM 3920 C CA . PHE A 1 508 ? -24.134 -1.707 8.849 1.00 89.56 508 PHE A CA 1
ATOM 3921 C C . PHE A 1 508 ? -25.044 -2.728 9.555 1.00 89.56 508 PHE A C 1
ATOM 3923 O O . PHE A 1 508 ? -24.728 -3.141 10.669 1.00 89.56 508 PHE A O 1
ATOM 3930 N N . LEU A 1 509 ? -26.144 -3.152 8.922 1.00 88.31 509 LEU A N 1
ATOM 3931 C CA . LEU A 1 509 ? -27.085 -4.128 9.483 1.00 88.31 509 LEU A CA 1
ATOM 3932 C C . LEU A 1 509 ? -26.421 -5.495 9.694 1.00 88.31 509 LEU A C 1
ATOM 3934 O O . LEU A 1 509 ? -26.539 -6.059 10.779 1.00 88.31 509 LEU A O 1
ATOM 3938 N N . MET A 1 510 ? -25.662 -5.986 8.710 1.00 82.62 510 MET A N 1
ATOM 3939 C CA . MET A 1 510 ? -24.892 -7.232 8.823 1.00 82.62 510 MET A CA 1
ATOM 3940 C C . MET A 1 510 ? -23.909 -7.184 10.006 1.00 82.62 510 MET A C 1
ATOM 3942 O O . MET A 1 510 ? -23.845 -8.108 10.819 1.00 82.62 510 MET A O 1
ATOM 3946 N N . VAL A 1 511 ? -23.165 -6.082 10.138 1.00 83.25 511 VAL A N 1
ATOM 3947 C CA . VAL A 1 511 ? -22.206 -5.874 11.233 1.00 83.25 511 VAL A CA 1
ATOM 3948 C C . VAL A 1 511 ? -22.908 -5.766 12.593 1.00 83.25 511 VAL A C 1
ATOM 3950 O O . VAL A 1 511 ? -22.416 -6.323 13.573 1.00 83.25 511 VAL A O 1
ATOM 3953 N N . LEU A 1 512 ? -24.063 -5.096 12.662 1.00 87.75 512 LEU A N 1
ATOM 3954 C CA . LEU A 1 512 ? -24.879 -4.975 13.874 1.00 87.75 512 LEU A CA 1
ATOM 3955 C C . LEU A 1 512 ? -25.438 -6.331 14.329 1.00 87.75 512 LEU A C 1
ATOM 3957 O O . LEU A 1 512 ? -25.377 -6.646 15.518 1.00 87.75 512 LEU A O 1
ATOM 3961 N N . GLN A 1 513 ? -25.936 -7.141 13.393 1.00 86.44 513 GLN A N 1
ATOM 3962 C CA . GLN A 1 513 ? -26.431 -8.489 13.670 1.00 86.44 513 GLN A CA 1
ATOM 3963 C C . GLN A 1 513 ? -25.323 -9.389 14.205 1.00 86.44 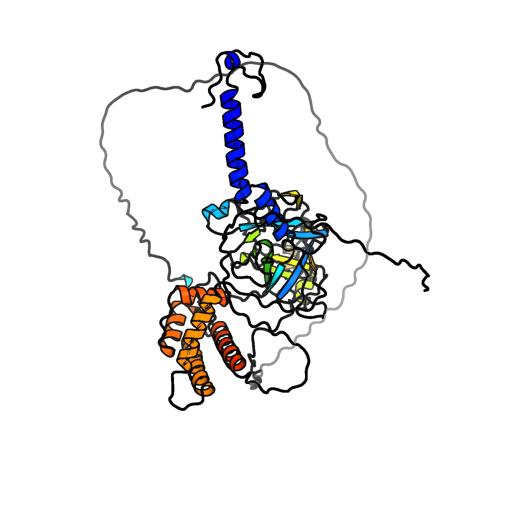513 GLN A C 1
ATOM 3965 O O . GLN A 1 513 ? -25.494 -10.029 15.242 1.00 86.44 513 GLN A O 1
ATOM 3970 N N . TYR A 1 514 ? -24.161 -9.390 13.551 1.00 80.88 514 TYR A N 1
ATOM 3971 C CA . TYR A 1 514 ? -23.039 -10.190 14.018 1.00 80.88 514 TYR A CA 1
ATOM 3972 C C . TYR A 1 514 ? -22.540 -9.766 15.399 1.00 80.88 514 TYR A C 1
ATOM 3974 O O . TYR A 1 514 ? -22.347 -10.619 16.264 1.00 80.88 514 TYR A O 1
ATOM 3982 N N . PHE A 1 515 ? -22.366 -8.456 15.616 1.00 84.88 515 PHE A N 1
ATOM 3983 C CA . PHE A 1 515 ? -21.930 -7.900 16.896 1.00 84.88 515 PHE A CA 1
ATOM 3984 C C . PHE A 1 515 ? -22.808 -8.397 18.054 1.00 84.88 515 PHE A C 1
ATOM 3986 O O . PHE A 1 515 ? -22.299 -8.767 19.116 1.00 84.88 515 PHE A O 1
ATOM 3993 N N . TRP A 1 516 ? -24.123 -8.466 17.838 1.00 84.44 516 TRP A N 1
ATOM 3994 C CA . TRP A 1 516 ? -25.037 -9.042 18.813 1.00 84.44 516 TRP A CA 1
ATOM 3995 C C . TRP A 1 516 ? -24.848 -10.559 18.978 1.00 84.44 516 TRP A C 1
ATOM 3997 O O . TRP A 1 516 ? -24.717 -11.016 20.111 1.00 84.44 516 TRP A O 1
ATOM 4007 N N . THR A 1 517 ? -24.725 -11.336 17.892 1.00 80.38 517 THR A N 1
ATOM 4008 C CA . THR A 1 517 ? -24.503 -12.796 17.992 1.00 80.38 517 THR A CA 1
ATOM 4009 C C . THR A 1 517 ? -23.183 -13.192 18.674 1.00 80.38 517 THR A C 1
ATOM 4011 O O . THR A 1 517 ? -23.151 -14.181 19.407 1.00 80.38 517 THR A O 1
ATOM 4014 N N . GLU A 1 518 ? -22.094 -12.428 18.512 1.00 75.62 518 GLU A N 1
ATOM 4015 C CA . GLU A 1 518 ? -20.853 -12.642 19.284 1.00 75.62 518 GLU A CA 1
ATOM 4016 C C . GLU A 1 518 ? -21.041 -12.306 20.769 1.00 75.62 518 GLU A C 1
ATOM 4018 O O . GLU A 1 518 ? -20.486 -12.978 21.647 1.00 75.62 518 GLU A O 1
ATOM 4023 N N . SER A 1 519 ? -21.835 -11.270 21.054 1.00 75.12 519 SER A N 1
ATOM 4024 C CA . SER A 1 519 ? -22.115 -10.823 22.418 1.00 75.12 519 SER A CA 1
ATOM 4025 C C . SER A 1 519 ? -22.953 -11.849 23.189 1.00 75.12 519 SER A C 1
ATOM 4027 O O . SER A 1 519 ? -22.646 -12.112 24.350 1.00 75.12 519 SER A O 1
ATOM 4029 N N . THR A 1 520 ? -23.952 -12.476 22.551 1.00 67.88 520 THR A N 1
ATOM 4030 C CA . THR A 1 520 ? -24.788 -13.521 23.174 1.00 67.88 520 THR A CA 1
ATOM 4031 C C . THR A 1 520 ? -24.067 -14.865 23.300 1.00 67.88 520 THR A C 1
ATOM 4033 O O . THR A 1 520 ? -24.114 -15.492 24.362 1.00 67.88 520 THR A O 1
ATOM 4036 N N . THR A 1 521 ? -23.314 -15.299 22.283 1.00 59.88 521 THR A N 1
ATOM 4037 C CA . THR A 1 521 ? -22.558 -16.567 22.361 1.00 59.88 521 THR A CA 1
ATOM 4038 C C . THR A 1 521 ? -21.396 -16.517 23.359 1.00 59.88 521 THR A C 1
ATOM 4040 O O . THR A 1 521 ? -21.074 -17.533 23.977 1.00 59.88 521 THR A O 1
ATOM 4043 N N . SER A 1 522 ? -20.808 -15.341 23.609 1.00 47.81 522 SER A N 1
ATOM 4044 C CA . SER A 1 522 ? -19.789 -15.167 24.659 1.00 47.81 522 SER A CA 1
ATOM 4045 C C . SER A 1 522 ? -20.331 -15.334 26.087 1.00 47.81 522 SER A C 1
ATOM 4047 O O . SER A 1 522 ? -19.547 -15.592 27.004 1.00 47.81 522 SER A O 1
ATOM 4049 N N . THR A 1 523 ? -21.646 -15.201 26.300 1.00 41.25 523 THR A N 1
ATOM 4050 C CA . THR A 1 523 ? -22.278 -15.346 27.624 1.00 41.25 523 THR A CA 1
ATOM 4051 C C . THR A 1 523 ? -22.709 -16.771 27.987 1.00 41.25 523 THR A C 1
ATOM 4053 O O . THR A 1 523 ? -22.869 -17.048 29.173 1.00 41.25 523 THR A O 1
ATOM 4056 N N . GLU A 1 524 ? -22.825 -17.701 27.032 1.00 34.66 524 GLU A N 1
ATOM 4057 C CA . GLU A 1 524 ? -23.340 -19.064 27.290 1.00 34.66 524 GLU A CA 1
ATOM 4058 C C . GLU A 1 524 ? -22.294 -20.093 27.763 1.00 34.66 524 GLU A C 1
ATOM 4060 O O . GLU A 1 524 ? -22.623 -21.258 27.999 1.00 34.66 524 GLU A O 1
ATOM 4065 N N . VAL A 1 525 ? -21.029 -19.705 27.972 1.00 30.83 525 VAL A N 1
ATOM 4066 C CA . VAL A 1 525 ? -20.001 -20.615 28.521 1.00 30.83 525 VAL A CA 1
ATOM 4067 C C . VAL A 1 525 ? -20.136 -20.749 30.050 1.00 30.83 525 VAL A C 1
ATOM 4069 O O . VAL A 1 525 ? -19.222 -20.427 30.817 1.00 30.83 525 VAL A O 1
ATOM 4072 N N . GLU A 1 526 ? -21.283 -21.258 30.509 1.00 25.30 526 GLU A N 1
ATOM 4073 C CA . GLU A 1 526 ? -21.450 -21.718 31.888 1.00 25.30 526 GLU A CA 1
ATOM 4074 C C . GLU A 1 526 ? -20.653 -23.006 32.151 1.00 25.30 526 GLU A C 1
ATOM 4076 O O . GLU A 1 526 ? -20.550 -23.935 31.347 1.00 25.30 526 GLU A O 1
ATOM 4081 N N . THR A 1 527 ? -20.034 -23.058 33.326 1.00 27.58 527 THR A N 1
ATOM 4082 C CA . THR A 1 527 ? -19.013 -24.052 33.648 1.00 27.58 527 THR A CA 1
ATOM 4083 C C . THR A 1 527 ? -19.594 -25.395 34.092 1.00 27.58 527 THR A C 1
ATOM 4085 O O . THR A 1 527 ? -20.073 -25.513 35.220 1.00 27.58 527 THR A O 1
ATOM 4088 N N . THR A 1 528 ? -19.390 -26.464 33.313 1.00 22.69 528 THR A N 1
ATOM 4089 C CA . THR A 1 528 ? -19.466 -27.845 33.836 1.00 22.69 528 THR A CA 1
ATOM 4090 C C . THR A 1 528 ? -18.070 -28.354 34.244 1.00 22.69 528 THR A C 1
ATOM 4092 O O . THR A 1 528 ? -17.225 -28.580 33.373 1.00 22.69 528 THR A O 1
ATOM 4095 N N . PRO A 1 529 ? -17.771 -28.571 35.542 1.00 23.55 529 PRO A N 1
ATOM 4096 C CA . PRO A 1 529 ? -16.429 -28.945 35.989 1.00 23.55 529 PRO A CA 1
ATOM 4097 C C . PRO A 1 529 ? -16.145 -30.449 35.825 1.00 23.55 529 PRO A C 1
ATOM 4099 O O . PRO A 1 529 ? -16.283 -31.237 36.766 1.00 23.55 529 PRO A O 1
ATOM 4102 N N . ILE A 1 530 ? -15.656 -30.862 34.652 1.00 23.98 530 ILE A N 1
ATOM 4103 C CA . ILE A 1 530 ? -15.114 -32.218 34.461 1.00 23.98 530 ILE A CA 1
ATOM 4104 C C . ILE A 1 530 ? -13.711 -32.302 35.082 1.00 23.98 530 ILE A C 1
ATOM 4106 O O . ILE A 1 530 ? -12.703 -31.924 34.488 1.00 23.98 530 ILE A O 1
ATOM 4110 N N . LYS A 1 531 ? -13.626 -32.850 36.300 1.00 25.98 531 LYS A N 1
ATOM 4111 C CA . LYS A 1 531 ? -12.345 -33.177 36.946 1.00 25.98 531 LYS A CA 1
ATOM 4112 C C . LYS A 1 531 ? -11.622 -34.311 36.208 1.00 25.98 531 LYS A C 1
ATOM 4114 O O . LYS A 1 531 ? -11.947 -35.476 36.429 1.00 25.98 531 LYS A O 1
ATOM 4119 N N . ARG A 1 532 ? -10.546 -33.995 35.482 1.00 23.05 532 ARG A N 1
ATOM 4120 C CA . ARG A 1 532 ? -9.353 -34.856 35.328 1.00 23.05 532 ARG A CA 1
ATOM 4121 C C . ARG A 1 532 ? -8.110 -33.974 35.196 1.00 23.05 532 ARG A C 1
ATOM 4123 O O . ARG A 1 532 ? -8.139 -32.956 34.521 1.00 23.05 532 ARG A O 1
ATOM 4130 N N . GLY A 1 533 ? -7.057 -34.316 35.938 1.00 24.52 533 GLY A N 1
ATOM 4131 C CA . GLY A 1 533 ? -5.923 -33.419 36.166 1.00 24.52 533 GLY A CA 1
ATOM 4132 C C . GLY A 1 533 ? -5.021 -33.244 34.943 1.00 24.52 533 GLY A C 1
ATOM 4133 O O . GLY A 1 533 ? -4.508 -34.221 34.409 1.00 24.52 533 GLY A O 1
ATOM 4134 N N . GLY A 1 534 ? -4.783 -31.991 34.566 1.00 24.75 534 GLY A N 1
ATOM 4135 C CA . GLY A 1 534 ? -3.859 -31.571 33.516 1.00 24.75 534 GLY A CA 1
ATOM 4136 C C . GLY A 1 534 ? -3.876 -30.046 33.453 1.00 24.75 534 GLY A C 1
ATOM 4137 O O . GLY A 1 534 ? -4.941 -29.450 33.363 1.00 24.75 534 GLY A O 1
ATOM 4138 N N . LYS A 1 535 ? -2.720 -29.404 33.625 1.00 23.22 535 LYS A N 1
ATOM 4139 C CA . LYS A 1 535 ? -2.615 -27.953 33.836 1.00 23.22 535 LYS A CA 1
ATOM 4140 C C . LYS A 1 535 ? -2.860 -27.198 32.520 1.00 23.22 535 LYS A C 1
ATOM 4142 O O . LYS A 1 535 ? -2.019 -27.270 31.631 1.00 23.22 535 LYS A O 1
ATOM 4147 N N . THR A 1 536 ? -3.955 -26.446 32.426 1.00 21.22 536 THR A N 1
ATOM 4148 C CA . THR A 1 536 ? -4.276 -25.569 31.283 1.00 21.22 536 THR A CA 1
ATOM 4149 C C . THR A 1 536 ? -4.292 -24.110 31.732 1.00 21.22 536 THR A C 1
ATOM 4151 O O . THR A 1 536 ? -4.952 -23.773 32.714 1.00 21.22 536 THR A O 1
ATOM 4154 N N . SER A 1 537 ? -3.574 -23.243 31.018 1.00 22.47 537 SER A N 1
ATOM 4155 C CA . SER A 1 537 ? -3.556 -21.797 31.265 1.00 22.47 537 SER A CA 1
ATOM 4156 C C . SER A 1 537 ? -4.422 -21.099 30.221 1.00 22.47 537 SER A C 1
ATOM 4158 O O . SER A 1 537 ? -4.063 -21.091 29.047 1.00 22.47 537 SER A O 1
ATOM 4160 N N . ILE A 1 538 ? -5.541 -20.510 30.642 1.00 24.56 538 ILE A N 1
ATOM 4161 C CA . ILE A 1 538 ? -6.399 -19.676 29.789 1.00 24.56 538 ILE A CA 1
ATOM 4162 C C . ILE A 1 538 ? -6.096 -18.217 30.130 1.00 24.56 538 ILE A C 1
ATOM 4164 O O . ILE A 1 538 ? -6.290 -17.800 31.271 1.00 24.56 538 ILE A O 1
ATOM 4168 N N . ILE A 1 539 ? -5.607 -17.449 29.156 1.00 24.48 539 ILE A N 1
ATOM 4169 C CA . ILE A 1 539 ? -5.377 -16.009 29.312 1.00 24.48 539 ILE A CA 1
ATOM 4170 C C . ILE A 1 539 ? -6.670 -15.294 28.919 1.00 24.48 539 ILE A C 1
ATOM 4172 O O . ILE A 1 539 ? -6.989 -15.193 27.737 1.00 24.48 539 ILE A O 1
ATOM 4176 N N . LYS A 1 540 ? -7.421 -14.805 29.912 1.00 25.39 540 LYS A N 1
ATOM 4177 C CA . LYS A 1 540 ? -8.471 -13.808 29.674 1.00 25.39 540 LYS A CA 1
ATOM 4178 C C . LYS A 1 540 ? -7.810 -12.460 29.386 1.00 25.39 540 LYS A C 1
ATOM 4180 O O . LYS A 1 540 ? -6.874 -12.076 30.085 1.00 25.39 540 LYS A O 1
ATOM 4185 N N . GLY A 1 541 ? -8.299 -11.750 28.372 1.00 25.03 541 GLY A N 1
ATOM 4186 C CA . GLY A 1 541 ? -7.855 -10.394 28.065 1.00 25.03 541 GLY A CA 1
ATOM 4187 C C . GLY A 1 541 ? -8.418 -9.389 29.067 1.00 25.03 541 GLY A C 1
ATOM 4188 O O . GLY A 1 541 ? -9.509 -8.871 28.861 1.00 25.03 541 GLY A O 1
ATOM 4189 N N . GLU A 1 542 ? -7.673 -9.100 30.134 1.00 24.25 542 GLU A N 1
ATOM 4190 C CA . GLU A 1 542 ? -7.931 -7.950 31.007 1.00 24.25 542 GLU A CA 1
ATOM 4191 C C . GLU A 1 542 ? -6.926 -6.828 30.723 1.00 24.25 542 GLU A C 1
ATOM 4193 O O . GLU A 1 542 ? -5.708 -7.016 30.768 1.00 24.25 542 GLU A O 1
ATOM 4198 N N . THR A 1 543 ? -7.441 -5.628 30.455 1.00 25.88 543 THR A N 1
ATOM 4199 C CA . THR A 1 543 ? -6.641 -4.431 30.171 1.00 25.88 543 THR A CA 1
ATOM 4200 C C . THR A 1 543 ? -6.052 -3.841 31.457 1.00 25.88 543 THR A C 1
ATOM 4202 O O . THR A 1 543 ? -6.524 -2.826 31.970 1.00 25.88 543 THR A O 1
ATOM 4205 N N . THR A 1 544 ? -4.990 -4.444 31.999 1.00 22.95 544 THR A N 1
ATOM 4206 C CA . THR A 1 544 ? -4.262 -3.865 33.140 1.00 22.95 544 THR A CA 1
ATOM 4207 C C . THR A 1 544 ? -3.196 -2.873 32.673 1.00 22.95 544 THR A C 1
ATOM 4209 O O . THR A 1 544 ? -2.085 -3.253 32.301 1.00 22.95 544 THR A O 1
ATOM 4212 N N . CYS A 1 545 ? -3.510 -1.577 32.742 1.00 21.48 545 CYS A N 1
ATOM 4213 C CA . CYS A 1 545 ? -2.521 -0.509 32.600 1.00 21.48 545 CYS A CA 1
ATOM 4214 C C . CYS A 1 545 ? -1.579 -0.496 33.820 1.00 21.48 545 CYS A C 1
ATOM 4216 O O . CYS A 1 545 ? -1.890 0.106 34.848 1.00 21.48 545 CYS A O 1
ATOM 4218 N N . MET A 1 546 ? -0.417 -1.147 33.714 1.00 21.48 546 MET A N 1
ATOM 4219 C CA . MET A 1 546 ? 0.656 -0.982 34.697 1.00 21.48 546 MET A CA 1
ATOM 4220 C C . MET A 1 546 ? 1.461 0.282 34.384 1.00 21.48 546 MET A C 1
ATOM 4222 O O . MET A 1 546 ? 2.245 0.324 33.439 1.00 21.48 546 MET A O 1
ATOM 4226 N N . LYS A 1 547 ? 1.270 1.323 35.202 1.00 22.70 547 LYS A N 1
ATOM 4227 C CA . LYS A 1 547 ? 2.191 2.462 35.273 1.00 22.70 547 LYS A CA 1
ATOM 4228 C C . LYS A 1 547 ? 3.476 2.021 35.972 1.00 22.70 547 LYS A C 1
ATOM 4230 O O . LYS A 1 547 ? 3.429 1.589 37.120 1.00 22.70 547 LYS A O 1
ATOM 4235 N N . GLU A 1 548 ? 4.616 2.191 35.312 1.00 24.53 548 GLU A N 1
ATOM 4236 C CA . GLU A 1 548 ? 5.927 2.033 35.945 1.00 24.53 548 GLU A CA 1
ATOM 4237 C C . GLU A 1 548 ? 6.203 3.205 36.905 1.00 24.53 548 GLU A C 1
ATOM 4239 O O . GLU A 1 548 ? 6.673 4.268 36.494 1.00 24.53 548 GLU A O 1
ATOM 4244 N N . GLU A 1 549 ? 5.932 3.028 38.201 1.00 23.20 549 GLU A N 1
ATOM 4245 C CA . GLU A 1 549 ? 6.465 3.931 39.228 1.00 23.20 549 GLU A CA 1
ATOM 4246 C C . GLU A 1 549 ? 7.914 3.568 39.571 1.00 23.20 549 GLU A C 1
ATOM 4248 O O . GLU A 1 549 ? 8.226 2.490 40.076 1.00 23.20 549 GLU A O 1
ATOM 4253 N N . THR A 1 550 ? 8.822 4.511 39.325 1.00 22.09 550 THR A N 1
ATOM 4254 C CA . THR A 1 550 ? 10.250 4.376 39.625 1.00 22.09 550 THR A CA 1
ATOM 4255 C C . THR A 1 550 ? 10.540 4.852 41.048 1.00 22.09 550 THR A C 1
ATOM 4257 O O . THR A 1 550 ? 10.763 6.037 41.290 1.00 22.09 550 THR A O 1
ATOM 4260 N N . THR A 1 551 ? 10.596 3.925 42.008 1.00 24.41 551 THR A N 1
ATOM 4261 C CA . THR A 1 551 ? 11.047 4.224 43.378 1.00 24.41 551 THR A CA 1
ATOM 4262 C C . THR A 1 551 ? 12.510 3.821 43.581 1.00 24.41 551 THR A C 1
ATOM 4264 O O . THR A 1 551 ? 12.869 2.659 43.737 1.00 24.41 551 THR A O 1
ATOM 4267 N N . SER A 1 552 ? 13.391 4.823 43.572 1.00 21.41 552 SER A N 1
ATOM 4268 C CA . SER A 1 552 ? 14.816 4.664 43.880 1.00 21.41 552 SER A CA 1
ATOM 4269 C C . SER A 1 552 ? 15.033 4.425 45.380 1.00 21.41 552 SER A C 1
ATOM 4271 O O . SER A 1 552 ? 14.789 5.332 46.179 1.00 21.41 552 SER A O 1
ATOM 4273 N N . THR A 1 553 ? 15.648 3.304 45.757 1.00 24.69 553 THR A N 1
ATOM 4274 C CA . THR A 1 553 ? 16.285 3.125 47.074 1.00 24.69 553 THR A CA 1
ATOM 4275 C C . THR A 1 553 ? 17.783 2.855 46.926 1.00 24.69 553 THR A C 1
ATOM 4277 O O . THR A 1 553 ? 18.238 2.092 46.075 1.00 24.69 553 THR A O 1
ATOM 4280 N N . LYS A 1 554 ? 18.583 3.557 47.736 1.00 22.33 554 LYS A N 1
ATOM 4281 C CA . LYS A 1 554 ? 20.048 3.484 47.707 1.00 22.33 554 LYS A CA 1
ATOM 4282 C C . LYS A 1 554 ? 20.552 2.248 48.449 1.00 22.33 554 LYS A C 1
ATOM 4284 O O . LYS A 1 554 ? 20.323 2.145 49.644 1.00 22.33 554 LYS A O 1
ATOM 4289 N N . GLY A 1 555 ? 21.369 1.464 47.750 1.00 24.00 555 GLY A N 1
ATOM 4290 C CA . GLY A 1 555 ? 22.627 0.903 48.247 1.00 24.00 555 GLY A CA 1
ATOM 4291 C C . GLY A 1 555 ? 22.584 -0.056 49.436 1.00 24.00 555 GLY A C 1
ATOM 4292 O O . GLY A 1 555 ? 22.535 0.377 50.580 1.00 24.00 555 GLY A O 1
ATOM 4293 N N . GLU A 1 556 ? 22.870 -1.327 49.160 1.00 23.89 556 GLU A N 1
ATOM 4294 C CA . GLU A 1 556 ? 23.625 -2.161 50.094 1.00 23.89 556 GLU A CA 1
ATOM 4295 C C . GLU A 1 556 ? 24.528 -3.138 49.329 1.00 23.89 556 GLU A C 1
ATOM 4297 O O . GLU A 1 556 ? 24.120 -3.755 48.346 1.00 23.89 556 GLU A O 1
ATOM 4302 N N . THR A 1 557 ? 25.789 -3.236 49.753 1.00 23.58 557 THR A N 1
ATOM 4303 C CA . THR A 1 557 ? 26.815 -4.060 49.100 1.00 23.58 557 THR A CA 1
ATOM 4304 C C . THR A 1 557 ? 27.016 -5.329 49.914 1.00 23.58 557 THR A C 1
ATOM 4306 O O . THR A 1 557 ? 27.579 -5.264 51.005 1.00 23.58 557 THR A O 1
ATOM 4309 N N . THR A 1 558 ? 26.634 -6.493 49.386 1.00 26.20 558 THR A N 1
ATOM 4310 C CA . THR A 1 558 ? 26.974 -7.785 50.002 1.00 26.20 558 THR A CA 1
ATOM 4311 C C . THR A 1 558 ? 27.726 -8.687 49.027 1.00 26.20 558 THR A C 1
ATOM 4313 O O . THR A 1 558 ? 27.406 -8.800 47.847 1.00 26.20 558 THR A O 1
ATOM 4316 N N . SER A 1 559 ? 28.809 -9.275 49.534 1.00 23.19 559 SER A N 1
ATOM 4317 C CA . SER A 1 559 ? 29.746 -10.110 48.785 1.00 23.19 559 SER A CA 1
ATOM 4318 C C . SER A 1 559 ? 29.391 -11.580 48.971 1.00 23.19 559 SER A C 1
ATOM 4320 O O . SER A 1 559 ? 29.217 -12.024 50.105 1.00 23.19 559 SER A O 1
ATOM 4322 N N . ILE A 1 560 ? 29.344 -12.344 47.878 1.00 27.48 560 ILE A N 1
ATOM 4323 C CA . ILE A 1 560 ? 29.196 -13.800 47.922 1.00 27.48 560 ILE A CA 1
ATOM 4324 C C . ILE A 1 560 ? 30.467 -14.425 47.340 1.00 27.48 560 ILE A C 1
ATOM 4326 O O . ILE A 1 560 ? 30.725 -14.365 46.138 1.00 27.48 560 ILE A O 1
ATOM 4330 N N . LYS A 1 561 ? 31.281 -15.017 48.222 1.00 24.33 561 LYS A N 1
ATOM 4331 C CA . LYS A 1 561 ? 32.353 -15.946 47.836 1.00 24.33 561 LYS A CA 1
ATOM 4332 C C . LYS A 1 561 ? 31.721 -17.262 47.381 1.00 24.33 561 LYS A C 1
ATOM 4334 O O . LYS A 1 561 ? 30.737 -17.700 47.966 1.00 24.33 561 LYS A O 1
ATOM 4339 N N . GLY A 1 562 ? 32.278 -17.857 46.330 1.00 24.12 562 GLY A N 1
ATOM 4340 C CA . GLY A 1 562 ? 31.671 -19.004 45.656 1.00 24.12 562 GLY A CA 1
ATOM 4341 C C . GLY A 1 562 ? 31.927 -20.361 46.311 1.00 24.12 562 GLY A C 1
ATOM 4342 O O . GLY A 1 562 ? 32.725 -20.491 47.238 1.00 24.12 562 GLY A O 1
ATOM 4343 N N . GLU A 1 563 ? 31.306 -21.378 45.720 1.00 25.56 563 GLU A N 1
ATOM 4344 C CA . GLU A 1 563 ? 31.622 -22.792 45.911 1.00 25.56 563 GLU A CA 1
ATOM 4345 C C . GLU A 1 563 ? 31.853 -23.466 44.555 1.00 25.56 563 GLU A C 1
ATOM 4347 O O . GLU A 1 563 ? 31.229 -23.125 43.549 1.00 25.56 563 GLU A O 1
ATOM 4352 N N . THR A 1 564 ? 32.761 -24.441 44.545 1.00 24.31 564 THR A N 1
ATOM 4353 C CA . THR A 1 564 ? 33.155 -25.210 43.361 1.00 24.31 564 THR A CA 1
ATOM 4354 C C . THR A 1 564 ? 32.810 -26.675 43.586 1.00 24.31 564 THR A C 1
ATOM 4356 O O . THR A 1 564 ? 33.353 -27.292 44.498 1.00 24.31 564 THR A O 1
ATOM 4359 N N . THR A 1 565 ? 32.013 -27.274 42.703 1.00 26.05 565 THR A N 1
ATOM 4360 C CA . THR A 1 565 ? 31.987 -28.733 42.504 1.00 26.05 565 THR A CA 1
ATOM 4361 C C . THR A 1 565 ? 31.945 -29.054 41.009 1.00 26.05 565 THR A C 1
ATOM 4363 O O . THR A 1 565 ? 31.555 -28.225 40.190 1.00 26.05 565 THR A O 1
ATOM 4366 N N . ALA A 1 566 ? 32.463 -30.224 40.636 1.00 23.84 566 ALA A N 1
ATOM 4367 C CA . ALA A 1 566 ? 32.790 -30.588 39.256 1.00 23.84 566 ALA A CA 1
ATOM 4368 C C . ALA A 1 566 ? 32.476 -32.073 38.985 1.00 23.84 566 ALA A C 1
ATOM 4370 O O . ALA A 1 566 ? 32.020 -32.766 39.891 1.00 23.84 566 ALA A O 1
ATOM 4371 N N . ILE A 1 567 ? 32.873 -32.560 37.791 1.00 25.02 567 ILE A N 1
ATOM 4372 C CA . ILE A 1 567 ? 32.872 -33.974 37.331 1.00 25.02 567 ILE A CA 1
ATOM 4373 C C . ILE A 1 567 ? 31.499 -34.380 36.719 1.00 25.02 567 ILE A C 1
ATOM 4375 O O . ILE A 1 567 ? 30.468 -34.098 37.308 1.00 25.02 567 ILE A O 1
ATOM 4379 N N . LYS A 1 568 ? 31.375 -35.000 35.526 1.00 23.83 568 LYS A N 1
ATOM 4380 C CA . LYS A 1 568 ? 32.328 -35.761 34.676 1.00 23.83 568 LYS A CA 1
ATOM 4381 C C . LYS A 1 568 ? 32.090 -35.541 33.164 1.00 23.83 568 LYS A C 1
ATOM 4383 O O . LYS A 1 568 ? 30.962 -35.323 32.742 1.00 23.83 568 LYS A O 1
ATOM 4388 N N . ARG A 1 569 ? 33.143 -35.696 32.347 1.00 22.86 569 ARG A N 1
ATOM 4389 C CA . ARG A 1 569 ? 33.054 -35.958 30.891 1.00 22.86 569 ARG A CA 1
ATOM 4390 C C . ARG A 1 569 ? 32.967 -37.465 30.641 1.00 22.86 569 ARG A C 1
ATOM 4392 O O . ARG A 1 569 ? 33.687 -38.202 31.307 1.00 22.86 569 ARG A O 1
ATOM 4399 N N . GLU A 1 570 ? 32.262 -37.879 29.590 1.00 24.64 570 GLU A N 1
ATOM 4400 C CA . GLU A 1 570 ? 32.599 -39.099 28.838 1.00 24.64 570 GLU A CA 1
ATOM 4401 C C . GLU A 1 570 ? 32.214 -38.950 27.350 1.00 24.64 570 GLU A C 1
ATOM 4403 O O . GLU A 1 570 ? 31.494 -38.019 26.986 1.00 24.64 570 GLU A O 1
ATOM 4408 N N . THR A 1 571 ? 32.789 -39.771 26.465 1.00 24.39 571 THR A N 1
ATOM 4409 C CA . THR A 1 571 ? 32.986 -39.423 25.040 1.00 24.39 571 THR A CA 1
ATOM 4410 C C . THR A 1 571 ? 32.472 -40.452 24.025 1.00 24.39 571 THR A C 1
ATOM 4412 O O . THR A 1 571 ? 32.922 -41.590 24.041 1.00 24.39 571 THR A O 1
ATOM 4415 N N . VAL A 1 572 ? 31.718 -39.947 23.032 1.00 26.78 572 VAL A N 1
ATOM 4416 C CA . VAL A 1 572 ? 31.751 -40.294 21.584 1.00 26.78 572 VAL A CA 1
ATOM 4417 C C . VAL A 1 572 ? 31.399 -41.733 21.141 1.00 26.78 572 VAL A C 1
ATOM 4419 O O . VAL A 1 572 ? 32.150 -42.663 21.422 1.00 26.78 572 VAL A O 1
ATOM 4422 N N . LYS A 1 573 ? 30.412 -41.868 20.222 1.00 25.50 573 LYS A N 1
ATOM 4423 C CA . LYS A 1 573 ? 30.590 -42.510 18.884 1.00 25.50 573 LYS A CA 1
ATOM 4424 C C . LYS A 1 573 ? 29.370 -42.429 17.929 1.00 25.50 573 LYS A C 1
ATOM 4426 O O . LYS A 1 573 ? 28.330 -42.993 18.218 1.00 25.50 573 LYS A O 1
ATOM 4431 N N . LYS A 1 574 ? 29.623 -41.815 16.758 1.00 24.95 574 LYS A N 1
ATOM 4432 C CA . LYS A 1 574 ? 29.204 -42.129 15.362 1.00 24.95 574 LYS A CA 1
ATOM 4433 C C . LYS A 1 574 ? 27.747 -42.495 14.974 1.00 24.95 574 LYS A C 1
ATOM 4435 O O . LYS A 1 574 ? 27.178 -43.452 15.478 1.00 24.95 574 LYS A O 1
ATOM 4440 N N . CYS A 1 575 ? 27.291 -41.854 13.886 1.00 23.84 575 CYS A N 1
ATOM 4441 C CA . CYS A 1 575 ? 26.251 -42.316 12.944 1.00 23.84 575 CYS A CA 1
ATOM 4442 C C . CYS A 1 575 ? 26.645 -43.641 12.240 1.00 23.84 575 CYS A C 1
ATOM 4444 O O . CYS A 1 575 ? 27.830 -44.003 12.250 1.00 23.84 575 CYS A O 1
ATOM 4446 N N . PRO A 1 576 ? 25.691 -44.363 11.620 1.00 40.47 576 PRO A N 1
ATOM 4447 C CA . PRO A 1 576 ? 25.235 -44.059 10.245 1.00 40.47 576 PRO A CA 1
ATOM 4448 C C . PRO A 1 576 ? 23.689 -44.150 10.100 1.00 40.47 576 PRO A C 1
ATOM 4450 O O . PRO A 1 576 ? 23.028 -44.511 11.069 1.00 40.47 576 PRO A O 1
ATOM 4453 N N . PHE A 1 577 ? 23.038 -43.839 8.974 1.00 32.47 577 PHE A N 1
ATOM 4454 C CA . PHE A 1 577 ? 23.473 -43.503 7.605 1.00 32.47 577 PHE A CA 1
ATOM 4455 C C . PHE A 1 577 ? 22.771 -42.220 7.134 1.00 32.47 577 PHE A C 1
ATOM 4457 O O . PHE A 1 577 ? 21.638 -41.992 7.610 1.00 32.47 577 PHE A O 1
#

InterPro domains:
  IPR018247 EF-Hand 1, calcium-binding site [PS00018] (459-471)
  IPR055325 Cilia- and flagella-associated protein 161 [PF24569] (250-366)
  IPR055325 Cilia- and flagella-associated protein 161 [PTHR24274] (249-414)

Nearest PDB structures (foldseek):
  8glv-assembly1_HO  TM=7.331E-01  e=5.734E-31  Chlamydomonas reinhardtii
  8g3d-assembly1_0N  TM=8.932E-01  e=4.030E-22  Tetrahymena thermophila
  8g2z-assembly1_1N  TM=7.051E-01  e=8.780E-24  Tetrahymena thermophila CU428
  8otz-assembly1_j  TM=8.054E-01  e=7.588E-19  Bos taurus
  8i7r-assembly1_L  TM=7.988E-01  e=1.010E-17  Mus musculus

Solvent-accessible surface area (backbone atoms only — not comparable to full-atom values): 35782 Å² total; per-residue (Å²): 135,84,84,72,49,72,58,60,73,71,69,50,90,84,78,58,57,91,44,94,55,89,64,18,70,57,55,44,53,50,52,50,51,55,48,52,51,50,50,57,29,52,78,67,57,64,36,70,68,50,49,50,50,52,51,49,54,25,30,57,29,77,45,84,43,23,17,68,58,95,80,58,54,38,38,43,60,16,32,26,34,44,32,33,70,61,74,70,16,28,40,30,54,38,82,81,54,50,47,81,59,26,81,79,73,72,49,59,39,17,39,31,32,32,33,67,47,87,86,50,76,58,58,17,20,25,40,28,31,32,35,40,73,54,81,82,75,78,80,77,58,91,70,65,77,75,79,83,70,85,84,78,78,78,77,82,76,81,83,81,89,79,90,81,88,85,90,85,88,87,84,87,82,89,86,90,87,87,85,83,86,86,82,89,87,87,85,88,83,91,82,82,87,87,86,88,85,83,83,90,80,87,86,89,86,85,87,77,87,80,84,91,83,90,88,83,90,80,90,81,91,79,80,90,81,93,80,92,78,92,74,90,77,82,75,80,75,80,74,78,76,85,72,72,78,81,68,80,38,70,40,28,22,64,42,52,27,30,47,28,53,35,31,25,39,80,63,46,54,80,40,47,39,54,80,48,33,28,46,29,43,56,74,67,36,98,93,76,34,45,26,94,82,85,62,39,21,24,35,32,32,22,56,70,69,56,65,42,25,30,32,24,42,36,55,57,52,42,76,47,33,83,78,42,53,69,39,74,37,45,48,63,45,71,25,27,42,32,34,68,70,77,74,35,30,40,23,40,84,71,49,76,36,78,56,100,89,44,81,30,19,42,33,28,35,40,79,58,30,73,86,72,86,71,67,57,72,59,42,47,72,71,69,45,61,70,66,71,66,52,76,53,66,22,60,37,24,30,29,25,44,42,70,28,95,41,70,47,79,72,76,62,44,47,26,48,36,78,57,22,51,54,49,45,52,58,52,56,49,52,19,49,80,69,60,101,83,64,57,61,70,56,39,30,52,53,39,49,52,52,40,53,52,44,46,53,77,66,25,84,82,70,77,50,51,33,45,60,67,56,44,48,51,33,51,24,75,68,52,72,50,86,73,50,75,69,50,52,51,17,39,31,32,44,79,65,42,51,94,54,72,50,37,52,53,58,62,50,50,55,52,46,53,48,56,49,53,55,58,55,62,68,66,68,77,71,86,76,87,78,90,71,95,73,96,77,88,81,84,76,94,70,93,75,85,79,77,87,79,87,80,91,76,85,84,85,90,81,86,82,84,86,86,88,86,82,90,83,90,86,82,90,84,84,86,87,133

Mean predicted aligned error: 17.91 Å

Secondary structure (DSSP, 8-state):
-----HHHHTTPPP--TTS-STTHHHHHHHHHHHHHHHHHHHHTT-SHHHHHHHHHHHHT-B---EES-SSSB-BTT-EEEEEETTT--EEEEEEEEE-TTHHHH---EEEEEEE-STTSSS-BTTT-EEEEE-PPPPPPPTTGGGS------------------------------------------------------------------------------------------------SS---PBPBTT-EEEEEE-GGGGT--TTB-SS--EEE-PPPBTTTBS-TTT-SEE-EEES--SGGG-EEEEESSGGGHHHHTTPBPBTT--EEEEETTTTEEEE----EEE-SS-EEEE-EE---S------HHHHHHTT--GGGGPPPPPGGG-EEEE--SEE----PBPTTHHHHHHHHHHHHHHHHTT-TTS-HHHHHHHHHHHHHHHHHTT-TT--SEEEHHHHHHHHHHHH-PPPPHHHHHHHHHHHT-TT-SEEEHHHHHHHHHHHHHHHHHTT----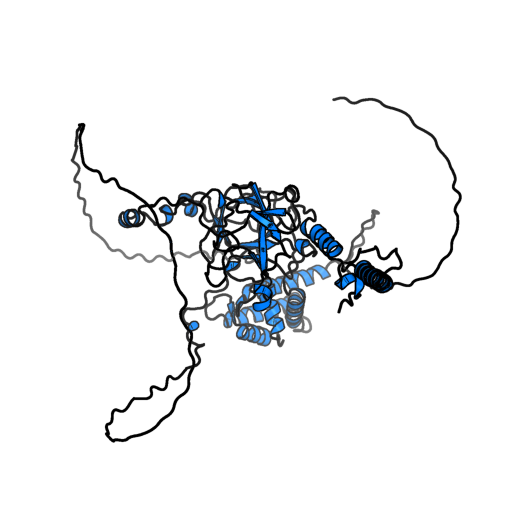--------------------------------------------------

Sequence (577 aa):
MQYYTKQQQQGAQRYTSCCRVGNWNEDVEIGETLLKDYLAKKSKGLLKLDKFKRRMACALAPVELTTVADDGFVHFGDLVRLRNLFTEGYLACDVEDKDSRCAATGEFICAATVSDLPSTTEPCARNTFIIRKYKVPPRQSVFDQRHDHPAHFHHEQEQERDGGDDDREGGGEEDECQCEDGGGEDGDGQGEKGGHGGAQGEGGGNGGGCHGAEVGNGNGHAEEEEEGGGHHGSGDGEEDECTAWEPCTVLHYGEKFRLVANPMVQGRQINDLQEPLYLHSYAHSPGGFYSRYSRHQEVVMTATRNYGSVWAAVCLDPTRRMLTEGDPVRAGDALVLEHKATGTPLCCEGVIHGNDFGKEMELSSHFGGTLRSVLRLEHEGAGMPPQFLIKAEGVSNYWAFEGGNKVQVLHFLMPAQGKALQCLDRISRTFSDGEEGGDDHHAWAQGFYRLQKKLEDMDVDASGWLSRIDFTRGVSFVTTIDLDKKDVDALITFLGFDGVDNICYRDFLMVLQYFWTESTTSTEVETTPIKRGGKTSIIKGETTCMKEETTSTKGETTSIKGETTAIKRETVKKCPF

Organism: Chara braunii (NCBI:txid69332)

pLDDT: mean 71.0, std 27.77, range [21.22, 98.44]

Foldseek 3Di:
DPPFDPCVVVVHDDDALVDPDGVSVVVVVVVVVVVVVVVVCVVVLNDPVSVLVVLCCLQLPADFWADQDDPQFHWQQTKWWKAQQPVRFTKFWDQPQWDPCCVVPVWTWGAIFTDPDPSPPGDHQGRIWGKHADDDDFPDPPVVVPPPDDDPDDDDDDDDDDDDDDDDDDDDDDDDDDDDDDDDDDDDDDDDDDDDDDDDDDDDDDDDDDDDDDDDDDDDDDDDDDDDDDDDDPDPDPPPPPDDDDPGDFAFAVGKIWIWRQCSSVVDDSQEAQQIWTWFWDDQDPVDQAWPPPRATAIITISDQDLRSMKGKAAQDLQCRVVRGGPGHGFPDKTWIARVVHRFTKFWPQDWDQDPVGTTTGIHGHQQFDPDDDPQVVCVVVVNDVSNVDGGGDSRRIMGIHGGPHNDRRNHDFHLNVLLLVLLVLLQVLQQVPDDPDDSVVSSVVLLVQLVVLVCVLPVVSRLKDFLVSNQVSSCVRRVDRQDPVSSQSNCRRLPNHPDRMRRVVSVSSVSVVSVVVVVVVPPPDDDDDDDDDDDDDDDDDPDDDDDDDDDDDDDDDDDDDDDDDDDDDDDDDDDD